Protein AF-0000000080408375 (afdb_homodimer)

Organism: NCBI:txid1345023

pLDDT: mean 93.09, std 5.06, range [58.91, 98.25]

Solvent-accessible surface area (backbone atoms only — not comparable to full-atom values): 29681 Å² total; per-residue (Å²): 110,71,65,38,57,44,50,66,50,48,65,48,68,67,36,86,47,41,34,30,29,33,38,38,68,45,88,50,85,72,21,71,81,36,73,53,24,49,28,28,37,40,38,32,27,69,38,86,60,65,40,75,48,44,45,41,33,33,44,84,91,40,38,34,37,39,35,42,31,15,49,43,33,50,49,46,27,62,60,65,61,73,38,64,53,59,54,48,44,63,68,70,29,45,78,76,44,63,41,92,57,40,56,59,50,50,45,48,40,65,61,47,59,51,70,66,55,44,30,49,42,29,25,49,30,38,34,53,18,52,51,28,36,51,49,10,52,51,29,42,74,69,67,37,51,73,46,13,45,53,26,38,51,50,15,49,50,27,48,44,42,35,57,36,43,72,71,57,39,72,71,53,90,67,38,59,66,54,28,48,74,75,37,51,69,61,39,50,42,51,45,37,54,63,62,45,88,61,53,65,67,55,28,49,51,54,39,50,56,54,47,58,57,54,50,61,76,40,45,60,65,23,39,42,55,59,53,54,55,56,60,73,47,91,66,60,40,43,51,41,54,52,47,66,31,80,93,31,50,91,39,40,90,38,42,63,56,48,52,53,50,34,38,76,71,55,55,27,38,81,41,78,36,86,50,94,39,72,66,30,23,39,37,21,36,36,78,92,109,71,62,39,56,42,50,66,50,48,65,48,68,68,36,86,47,41,33,30,30,34,38,37,67,46,89,49,84,71,21,72,81,37,74,54,24,50,30,28,36,39,38,32,27,69,38,87,59,67,40,75,48,45,44,42,32,35,45,83,92,38,39,35,36,37,36,43,31,16,50,42,34,50,49,46,29,63,60,64,62,74,38,63,53,59,53,47,44,64,69,70,28,46,79,75,43,63,40,91,58,39,55,60,51,50,46,48,39,65,61,49,60,50,71,66,54,44,30,49,41,29,25,49,30,38,32,53,18,50,50,26,37,52,50,11,52,52,30,41,77,69,66,37,51,73,47,13,47,53,27,37,51,51,14,49,50,27,48,44,44,36,57,35,44,73,72,55,41,73,72,53,90,67,41,58,66,55,28,47,73,75,35,52,67,61,39,50,43,51,45,37,54,64,63,46,88,60,53,65,66,54,29,48,51,54,38,51,56,54,46,57,58,52,51,63,75,41,45,60,64,23,39,42,55,59,54,54,56,55,60,75,47,90,65,62,39,42,51,42,55,53,47,65,32,80,92,32,50,91,38,41,90,39,41,64,57,47,52,53,50,33,38,76,72,55,56,26,37,79,39,78,36,85,51,94,38,73,67,30,24,38,37,22,36,36,78,94

Sequence (576 aa):
MEYATRTIYSEYAALKTTLGIIEVKKKRPRDPLTDQSDRLLIVIEAKEEPFWTVKHYQVGQEKIILHLVSDSMMDRWILMNENRRAIHWIEDGMVLFERNTFLLDLRQRLRNFSNDEQRLQLSLAFAKLLRRFEDGRSLFLQEEHQDAFTQIHHALTHLARLSVLEAGIHPEIVLWKQVRTLDLEIYKLHEELVSGHESLEQRIHLVIIGMEHLIQSKVLPGTLLLLQTMQQRDEPWPFSELMEHPNLQALKVDLGSIVGFLVRKGYVRSVARPTKGVGVEAIAYEIAMEYATRTIYSEYAALKTTLGIIEVKKKRPRDPLTDQSDRLLIVIEAKEEPFWTVKHYQVGQEKIILHLVSDSMMDRWILMNENRRAIHWIEDGMVLFERNTFLLDLRQRLRNFSNDEQRLQLSLAFAKLLRRFEDGRSLFLQEEHQDAFTQIHHALTHLARLSVLEAGIHPEIVLWKQVRTLDLEIYKLHEELVSGHESLEQRIHLVIIGMEHLIQSKVLPGTLLLLQTMQQRDEPWPFSELMEHPNLQALKVDLGSIVGFLVRKGYVRSVARPTKGVGVEAIAYEIA

Foldseek 3Di:
DVVVVCVVCVVVLPDPFWAFKWKDAAPDQCRVLQVRFRMEMETEGADPDWDWDWDWDDDPNGIYIYIYTYPVNVVCCLLVVVCQSVVVRLQPTDTPHGDPCVSVVVNVCQQAPDPLSLLSLLQLLLLLLLVLLVVLVVCLVVVVLVVSLVSLLSSLQSLLQNQQSVVVHHAHPPRLVSSVVRPVLSSVLNCLQPPNDDDSSVSSVVSSVSVVVSSVVSLCSNCVLVQVVLVVDDDFAQPVNSLPDPSCVSVNVRVVSSQVVCCVVQQKHWDWDDDPDVPDTGITIHGD/DVVVVCVVCVVVLPDPFWAFKWKDAAPDQCRVLQNRFRMEMETEGADPDWDWDWDWDDDPPGIYIYIYTYPVNVVCCLLVVVCQSVVVRLQPTDTPDGDPCVSVVVNVCQQAPDPLSLLSNLQLLLLLLLVLLVVLVVCLVVVVLVVSLVSLLSSLVSLLQNQQSVVSHHAHPPRLVSSVVRPVLSSVLNCLQPPNDDDSSVSSVVSSVSVVVSSVVSLCSNCVLVQVVLVVDDDFAQPVRSLPDPSCVSVNVRVVSSQVVCCVVQQKHWDWDDDPDVPDTGITIHGD

Secondary structure (DSSP, 8-state):
-HHHHHHHHHHHHTSTTEEEEEEEE-SSTT-GGGTT-SEEEEEEE--SS--EEEEEEEETTEEEEEEEEEHHHHHHHHHHT--HHHHHHHHHSEEEEESTTHHHHHHHHHHS--HHHHHHHHHHHHHHHHHHHHHHHHHHHTT-HHHHHHHHHHHHHHHHHHHHHHTT-PPPSSHHHHHHHH-HHHHHHHHHHHH-SS-HHHHHHHHHHHHHHHHHHHHHHHHHHHHHHHTT-SS-EEHHHHHH-GGGGGGGGGHHHHHHHHHHHTSEEEEEEE-SSTTEEEEEEEE-/-HHHHHHHHHHHHTSTTEEEEEEEE-SSTT-GGGTT-SEEEEEEE--SS--EEEEEEEETTEEEEEEEEEHHHHHHHHHHT--HHHHHHHHHSEEEEESTTHHHHHHHHHHS--HHHHHHHHHHHHHHHHHHHHHHHHHHHTT-HHHHHHHHHHHHHHHHHHHHHHTT-PPPSSHHHHHHHH-HHHHHHHHHHHH-SS-HHHHHHHHHHHHHHHHHHHHHHHHHHHHHHHTT-SS-EEHHHHHH-GGGGGGGGGHHHHHHHHHHHTSEEEEEEE-SSTTEEEEEEEE-

Structure (mmCIF, N/CA/C/O backbone):
data_AF-0000000080408375-model_v1
#
loop_
_entity.id
_entity.type
_entity.pdbx_description
1 polymer 'Nucleotidyltransferase-like domain-containing protein'
#
loop_
_atom_site.group_PDB
_atom_site.id
_atom_site.type_symbol
_atom_site.label_atom_id
_atom_site.label_alt_id
_atom_site.label_comp_id
_atom_site.label_asym_id
_atom_site.label_entity_id
_atom_site.label_seq_id
_atom_site.pdbx_PDB_ins_code
_atom_site.Cartn_x
_atom_site.Cartn_y
_atom_site.Cartn_z
_atom_site.occupancy
_atom_site.B_iso_or_equiv
_atom_site.auth_seq_id
_atom_site.auth_comp_id
_atom_site.auth_asym_id
_atom_site.auth_atom_id
_atom_site.pdbx_PDB_model_num
ATOM 1 N N . MET A 1 1 ? 8.594 -38.906 -6.648 1 58.97 1 MET A N 1
ATOM 2 C CA . MET A 1 1 ? 8.188 -37.5 -6.68 1 58.97 1 MET A CA 1
ATOM 3 C C . MET A 1 1 ? 8.852 -36.719 -5.555 1 58.97 1 MET A C 1
ATOM 5 O O . MET A 1 1 ? 9.445 -35.656 -5.793 1 58.97 1 MET A O 1
ATOM 9 N N . GLU A 1 2 ? 8.93 -37.344 -4.441 1 69.81 2 GLU A N 1
ATOM 10 C CA . GLU A 1 2 ? 9.602 -36.75 -3.291 1 69.81 2 GLU A CA 1
ATOM 11 C C . GLU A 1 2 ? 11.102 -36.625 -3.531 1 69.81 2 GLU A C 1
ATOM 13 O O . GLU A 1 2 ? 11.703 -35.594 -3.197 1 69.81 2 GLU A O 1
ATOM 18 N N . TYR A 1 3 ? 11.586 -37.562 -4.277 1 75.19 3 TYR A N 1
ATOM 19 C CA . TYR A 1 3 ? 13.016 -37.562 -4.555 1 75.19 3 TYR A CA 1
ATOM 20 C C . TYR A 1 3 ? 13.383 -36.406 -5.504 1 75.19 3 TYR A C 1
ATOM 22 O O . TYR A 1 3 ? 14.367 -35.719 -5.285 1 75.19 3 TYR A O 1
ATOM 30 N N . ALA A 1 4 ? 12.578 -36.219 -6.441 1 81.81 4 ALA A N 1
ATOM 31 C CA . ALA A 1 4 ? 12.852 -35.188 -7.434 1 81.81 4 ALA A CA 1
ATOM 32 C C . ALA A 1 4 ? 12.797 -33.812 -6.805 1 81.81 4 ALA A C 1
ATOM 34 O O . ALA A 1 4 ? 13.648 -32.969 -7.086 1 81.81 4 ALA A O 1
ATOM 35 N N . THR A 1 5 ? 11.914 -33.594 -5.949 1 85.75 5 THR A N 1
ATOM 36 C CA . THR A 1 5 ? 11.812 -32.312 -5.254 1 85.75 5 THR A CA 1
ATOM 37 C C . THR A 1 5 ? 13.031 -32.062 -4.379 1 85.75 5 THR A C 1
ATOM 39 O O . THR A 1 5 ? 13.492 -30.938 -4.246 1 85.75 5 THR A O 1
ATOM 42 N N . ARG A 1 6 ? 13.539 -33.188 -3.914 1 89.44 6 ARG A N 1
ATOM 43 C CA . ARG A 1 6 ? 14.727 -33.094 -3.066 1 89.44 6 ARG A CA 1
ATOM 44 C C . ARG A 1 6 ? 15.93 -32.594 -3.852 1 89.44 6 ARG A C 1
ATOM 46 O O . ARG A 1 6 ? 16.75 -31.844 -3.312 1 89.44 6 ARG A O 1
ATOM 53 N N . THR A 1 7 ? 15.938 -32.938 -5.09 1 89.5 7 THR A N 1
ATOM 54 C CA . THR A 1 7 ? 17.062 -32.5 -5.918 1 89.5 7 THR A CA 1
ATOM 55 C C . THR A 1 7 ? 17.047 -30.969 -6.086 1 89.5 7 THR A C 1
ATOM 57 O O . THR A 1 7 ? 18.109 -30.359 -6.211 1 89.5 7 THR A O 1
ATOM 60 N N . ILE A 1 8 ? 15.914 -30.391 -6.039 1 92 8 ILE A N 1
ATOM 61 C CA . ILE A 1 8 ? 15.781 -28.953 -6.215 1 92 8 ILE A CA 1
ATOM 62 C C . ILE A 1 8 ? 16.391 -28.234 -5.016 1 92 8 ILE A C 1
ATOM 64 O O . ILE A 1 8 ? 17.219 -27.344 -5.176 1 92 8 ILE A O 1
ATOM 68 N N . TYR A 1 9 ? 16.078 -28.656 -3.832 1 91.81 9 TYR A N 1
ATOM 69 C CA . TYR A 1 9 ? 16.484 -27.859 -2.682 1 91.81 9 TYR A CA 1
ATOM 70 C C . TYR A 1 9 ? 17.828 -28.359 -2.141 1 91.81 9 TYR A C 1
ATOM 72 O O . TYR A 1 9 ? 18.5 -27.641 -1.387 1 91.81 9 TYR A O 1
ATOM 80 N N . SER A 1 10 ? 18.25 -29.609 -2.48 1 92.19 10 SER A N 1
ATOM 81 C CA . SER A 1 10 ? 19.5 -30.172 -1.948 1 92.19 10 SER A CA 1
ATOM 82 C C . SER A 1 10 ? 20.703 -29.328 -2.357 1 92.19 10 SER A C 1
ATOM 84 O O . SER A 1 10 ? 21.656 -29.188 -1.598 1 92.19 10 SER A O 1
ATOM 86 N N . GLU A 1 11 ? 20.547 -28.797 -3.539 1 90 11 GLU A N 1
ATOM 87 C CA . GLU A 1 11 ? 21.625 -27.953 -4.016 1 90 11 GLU A CA 1
ATOM 88 C C . GLU A 1 11 ? 21.797 -26.719 -3.119 1 90 11 GLU A C 1
ATOM 90 O O . GLU A 1 11 ? 22.922 -26.234 -2.928 1 90 11 GLU A O 1
ATOM 95 N N . TYR A 1 12 ? 20.734 -26.25 -2.604 1 93.94 12 TYR A N 1
ATOM 96 C CA . TYR A 1 12 ? 20.781 -25.078 -1.742 1 93.94 12 TYR A CA 1
ATOM 97 C C . TYR A 1 12 ? 21.141 -25.453 -0.313 1 93.94 12 TYR A C 1
ATOM 99 O O . TYR A 1 12 ? 21.797 -24.688 0.394 1 93.94 12 TYR A O 1
ATOM 107 N N . ALA A 1 13 ? 20.719 -26.641 0.057 1 93.94 13 ALA A N 1
ATOM 108 C CA . ALA A 1 13 ? 21.031 -27.125 1.4 1 93.94 13 ALA A CA 1
ATOM 109 C C . ALA A 1 13 ? 22.547 -27.25 1.593 1 93.94 13 ALA A C 1
ATOM 111 O O . ALA A 1 13 ? 23.047 -27.125 2.711 1 93.94 13 ALA A O 1
ATOM 112 N N . ALA A 1 14 ? 23.188 -27.422 0.509 1 93 14 ALA A N 1
ATOM 113 C CA . ALA A 1 14 ? 24.625 -27.641 0.551 1 93 14 ALA A CA 1
ATOM 114 C C . ALA A 1 14 ? 25.391 -26.328 0.701 1 93 14 ALA A C 1
ATOM 116 O O . ALA A 1 14 ? 26.547 -26.312 1.095 1 93 14 ALA A O 1
ATOM 117 N N . LEU A 1 15 ? 24.766 -25.281 0.39 1 94.75 15 LEU A N 1
ATOM 118 C CA . LEU A 1 15 ? 25.422 -23.984 0.456 1 94.75 15 LEU A CA 1
ATOM 119 C C . LEU A 1 15 ? 25.578 -23.531 1.902 1 94.75 15 LEU A C 1
ATOM 121 O O . LEU A 1 15 ? 24.641 -23.656 2.705 1 94.75 15 LEU A O 1
ATOM 125 N N . LYS A 1 16 ? 26.703 -22.953 2.215 1 94.56 16 LYS A N 1
ATOM 126 C CA . LYS A 1 16 ? 27 -22.5 3.572 1 94.56 16 LYS A CA 1
ATOM 127 C C . LYS A 1 16 ? 26.125 -21.312 3.963 1 94.56 16 LYS A C 1
ATOM 129 O O . LYS A 1 16 ? 25.844 -21.094 5.148 1 94.56 16 LYS A O 1
ATOM 134 N N . THR A 1 17 ? 25.656 -20.656 3.004 1 95.56 17 THR A N 1
ATOM 135 C CA . THR A 1 17 ? 24.891 -19.438 3.268 1 95.56 17 THR A CA 1
ATOM 136 C C . THR A 1 17 ? 23.438 -19.766 3.547 1 95.56 17 THR A C 1
ATOM 138 O O . THR A 1 17 ? 22.672 -18.922 4.02 1 95.56 17 THR A O 1
ATOM 141 N N . THR A 1 18 ? 23.031 -21.016 3.283 1 97.62 18 THR A N 1
ATOM 142 C CA . THR A 1 18 ? 21.625 -21.375 3.477 1 97.62 18 THR A CA 1
ATOM 143 C C . THR A 1 18 ? 21.328 -21.578 4.957 1 97.62 18 THR A C 1
ATOM 145 O O . THR A 1 18 ? 21.984 -22.359 5.637 1 97.62 18 THR A O 1
ATOM 148 N N . LEU A 1 19 ? 20.312 -20.875 5.434 1 97.88 19 LEU A N 1
ATOM 149 C CA . LEU A 1 19 ? 19.938 -20.906 6.844 1 97.88 19 LEU A CA 1
ATOM 150 C C . LEU A 1 19 ? 18.781 -21.875 7.082 1 97.88 19 LEU A C 1
ATOM 152 O O . LEU A 1 19 ? 18.688 -22.5 8.141 1 97.88 19 LEU A O 1
ATOM 156 N N . GLY A 1 20 ? 17.922 -21.953 6.145 1 97.56 20 GLY A N 1
ATOM 157 C CA . GLY A 1 20 ? 16.766 -22.812 6.281 1 97.56 20 GLY A CA 1
ATOM 158 C C . GLY A 1 20 ? 16 -23 4.984 1 97.56 20 GLY A C 1
ATOM 159 O O . GLY A 1 20 ? 16.109 -22.172 4.074 1 97.56 20 GLY A O 1
ATOM 160 N N . ILE A 1 21 ? 15.281 -24.125 4.863 1 97.81 21 ILE A N 1
ATOM 161 C CA . ILE A 1 21 ? 14.422 -24.438 3.725 1 97.81 21 ILE A CA 1
ATOM 162 C C . ILE A 1 21 ? 13.07 -24.922 4.223 1 97.81 21 ILE A C 1
ATOM 164 O O . ILE A 1 21 ? 13 -25.812 5.07 1 97.81 21 ILE A O 1
ATOM 168 N N . ILE A 1 22 ? 12.016 -24.281 3.695 1 97.38 22 ILE A N 1
ATOM 169 C CA . ILE A 1 22 ? 10.648 -24.625 4.094 1 97.38 22 ILE A CA 1
ATOM 170 C C . ILE A 1 22 ? 9.844 -25.047 2.867 1 97.38 22 ILE A C 1
ATOM 172 O O . ILE A 1 22 ? 10.039 -24.516 1.772 1 97.38 22 ILE A O 1
ATOM 176 N N . GLU A 1 23 ? 9.016 -26 3.07 1 96.69 23 GLU A N 1
ATOM 177 C CA . GLU A 1 23 ? 8.094 -26.453 2.025 1 96.69 23 GLU A CA 1
ATOM 178 C C . GLU A 1 23 ? 6.645 -26.219 2.428 1 96.69 23 GLU A C 1
ATOM 180 O O . GLU A 1 23 ? 6.262 -26.469 3.57 1 96.69 23 GLU A O 1
ATOM 185 N N . VAL A 1 24 ? 5.906 -25.703 1.473 1 95.75 24 VAL A N 1
ATOM 186 C CA . VAL A 1 24 ? 4.469 -25.531 1.668 1 95.75 24 VAL A CA 1
ATOM 187 C C . VAL A 1 24 ? 3.709 -26.203 0.525 1 95.75 24 VAL A C 1
ATOM 189 O O . VAL A 1 24 ? 4.023 -25.984 -0.648 1 95.75 24 VAL A O 1
ATOM 192 N N . LYS A 1 25 ? 2.727 -26.984 0.822 1 94.38 25 LYS A N 1
ATOM 193 C CA . LYS A 1 25 ? 1.889 -27.641 -0.176 1 94.38 25 LYS A CA 1
ATOM 194 C C . LYS A 1 25 ? 0.529 -26.953 -0.29 1 94.38 25 LYS A C 1
ATOM 196 O O . LYS A 1 25 ? 0.01 -26.422 0.695 1 94.38 25 LYS A O 1
ATOM 201 N N . LYS A 1 26 ? 0.043 -26.969 -1.526 1 92 26 LYS A N 1
ATOM 202 C CA . LYS A 1 26 ? -1.269 -26.359 -1.726 1 92 26 LYS A CA 1
ATOM 203 C C . LYS A 1 26 ? -2.348 -27.109 -0.954 1 92 26 LYS A C 1
ATOM 205 O O . LYS A 1 26 ? -2.279 -28.344 -0.815 1 92 26 LYS A O 1
ATOM 210 N N . LYS A 1 27 ? -3.305 -26.406 -0.465 1 88.12 27 LYS A N 1
ATOM 211 C CA . LYS A 1 27 ? -4.418 -27.016 0.264 1 88.12 27 LYS A CA 1
ATOM 212 C C . LYS A 1 27 ? -5.648 -27.156 -0.63 1 88.12 27 LYS A C 1
ATOM 214 O O . LYS A 1 27 ? -6.539 -27.953 -0.349 1 88.12 27 LYS A O 1
ATOM 219 N N . ARG A 1 28 ? -5.723 -26.438 -1.706 1 86.06 28 ARG A N 1
ATOM 220 C CA . ARG A 1 28 ? -6.816 -26.422 -2.674 1 86.06 28 ARG A CA 1
ATOM 221 C C . ARG A 1 28 ? -6.312 -26.047 -4.062 1 86.06 28 ARG A C 1
ATOM 223 O O . ARG A 1 28 ? -5.207 -25.531 -4.207 1 86.06 28 ARG A O 1
ATOM 230 N N . PRO A 1 29 ? -7.09 -26.328 -5.016 1 83.19 29 PRO A N 1
ATOM 231 C CA . PRO A 1 29 ? -6.676 -25.891 -6.348 1 83.19 29 PRO A CA 1
ATOM 232 C C . PRO A 1 29 ? -6.512 -24.375 -6.441 1 83.19 29 PRO A C 1
ATOM 234 O O . PRO A 1 29 ? -7.301 -23.625 -5.852 1 83.19 29 PRO A O 1
ATOM 237 N N . ARG A 1 30 ? -5.621 -23.922 -7.117 1 80.12 30 ARG A N 1
ATOM 238 C CA . ARG A 1 30 ? -5.32 -22.516 -7.312 1 80.12 30 ARG A CA 1
ATOM 239 C C . ARG A 1 30 ? -5.207 -21.781 -5.977 1 80.12 30 ARG A C 1
ATOM 241 O O . ARG A 1 30 ? -5.828 -20.734 -5.777 1 80.12 30 ARG A O 1
ATOM 248 N N . ASP A 1 31 ? -4.496 -22.375 -5.125 1 85.31 31 ASP A N 1
ATOM 249 C CA . ASP A 1 31 ? -4.289 -21.812 -3.793 1 85.31 31 ASP A CA 1
ATOM 250 C C . ASP A 1 31 ? -3.426 -20.547 -3.854 1 85.31 31 ASP A C 1
ATOM 252 O O . ASP A 1 31 ? -2.252 -20.609 -4.223 1 85.31 31 ASP A O 1
ATOM 256 N N . PRO A 1 32 ? -4.066 -19.406 -3.445 1 81.56 32 PRO A N 1
ATOM 257 C CA . PRO A 1 32 ? -3.275 -18.172 -3.494 1 81.56 32 PRO A CA 1
ATOM 258 C C . PRO A 1 32 ? -2.08 -18.203 -2.543 1 81.56 32 PRO A C 1
ATOM 260 O O . PRO A 1 32 ? -1.073 -17.531 -2.791 1 81.56 32 PRO A O 1
ATOM 263 N N . LEU A 1 33 ? -2.145 -19 -1.538 1 84.94 33 LEU A N 1
ATOM 264 C CA . LEU A 1 33 ? -1.074 -19.062 -0.548 1 84.94 33 LEU A CA 1
ATOM 265 C C . LEU A 1 33 ? 0.185 -19.688 -1.143 1 84.94 33 LEU A C 1
ATOM 267 O O . LEU A 1 33 ? 1.29 -19.453 -0.646 1 84.94 33 LEU A O 1
ATOM 271 N N . THR A 1 34 ? 0.046 -20.5 -2.166 1 87.69 34 THR A N 1
ATOM 272 C CA . THR A 1 34 ? 1.202 -21.109 -2.803 1 87.69 34 THR A CA 1
ATOM 273 C C . THR A 1 34 ? 1.449 -20.5 -4.18 1 87.69 34 THR A C 1
ATOM 275 O O . THR A 1 34 ? 2.053 -21.141 -5.047 1 87.69 34 THR A O 1
ATOM 278 N N . ASP A 1 35 ? 0.907 -19.391 -4.426 1 83.56 35 ASP A N 1
ATOM 279 C CA . ASP A 1 35 ? 1.02 -18.734 -5.723 1 83.56 35 ASP A CA 1
ATOM 280 C C . ASP A 1 35 ? 0.575 -19.656 -6.852 1 83.56 35 ASP A C 1
ATOM 282 O O . ASP A 1 35 ? 1.255 -19.766 -7.875 1 83.56 35 ASP A O 1
ATOM 286 N N . GLN A 1 36 ? -0.379 -20.453 -6.57 1 82.69 36 GLN A N 1
ATOM 287 C CA . GLN A 1 36 ? -1.07 -21.312 -7.52 1 82.69 36 GLN A CA 1
ATOM 288 C C . GLN A 1 36 ? -0.196 -22.5 -7.922 1 82.69 36 GLN A C 1
ATOM 290 O O . GLN A 1 36 ? -0.395 -23.094 -8.984 1 82.69 36 GLN A O 1
ATOM 295 N N . SER A 1 37 ? 0.854 -22.75 -7.164 1 92.31 37 SER A N 1
ATOM 296 C CA . SER A 1 37 ? 1.68 -23.938 -7.402 1 92.31 37 SER A CA 1
ATOM 297 C C . SER A 1 37 ? 1.22 -25.109 -6.547 1 92.31 37 SER A C 1
ATOM 299 O O . SER A 1 37 ? 0.372 -24.953 -5.668 1 92.31 37 SER A O 1
ATOM 301 N N . ASP A 1 38 ? 1.716 -26.234 -6.93 1 94.31 38 ASP A N 1
ATOM 302 C CA . ASP A 1 38 ? 1.431 -27.422 -6.125 1 94.31 38 ASP A CA 1
ATOM 303 C C . ASP A 1 38 ? 2.297 -27.469 -4.871 1 94.31 38 ASP A C 1
ATOM 305 O O . ASP A 1 38 ? 1.847 -27.906 -3.811 1 94.31 38 ASP A O 1
ATOM 309 N N . ARG A 1 39 ? 3.488 -27.016 -5.059 1 94.69 39 ARG A N 1
ATOM 310 C CA . ARG A 1 39 ? 4.441 -26.938 -3.953 1 94.69 39 ARG A CA 1
ATOM 311 C C . ARG A 1 39 ? 5.277 -25.672 -4.027 1 94.69 39 ARG A C 1
ATOM 313 O O . ARG A 1 39 ? 5.695 -25.266 -5.109 1 94.69 39 ARG A O 1
ATOM 320 N N . LEU A 1 40 ? 5.434 -25.172 -2.838 1 96.06 40 LEU A N 1
ATOM 321 C CA . LEU A 1 40 ? 6.258 -23.969 -2.705 1 96.06 40 LEU A CA 1
ATOM 322 C C . LEU A 1 40 ? 7.449 -24.234 -1.792 1 96.06 40 LEU A C 1
ATOM 324 O O . LEU A 1 40 ? 7.297 -24.797 -0.709 1 96.06 40 LEU A O 1
ATOM 328 N N . LEU A 1 41 ? 8.664 -23.938 -2.318 1 96.44 41 LEU A N 1
ATOM 329 C CA . LEU A 1 41 ? 9.883 -24.047 -1.527 1 96.44 41 LEU A CA 1
ATOM 330 C C . LEU A 1 41 ? 10.445 -22.656 -1.222 1 96.44 41 LEU A C 1
ATOM 332 O O . LEU A 1 41 ? 10.492 -21.797 -2.1 1 96.44 41 LEU A O 1
ATOM 336 N N . ILE A 1 42 ? 10.836 -22.453 -0.007 1 97 42 ILE A N 1
ATOM 337 C CA . ILE A 1 42 ? 11.484 -21.188 0.371 1 97 42 ILE A CA 1
ATOM 338 C C . ILE A 1 42 ? 12.883 -21.484 0.917 1 97 42 ILE A C 1
ATOM 340 O O . ILE A 1 42 ? 13.031 -22.188 1.918 1 97 42 ILE A O 1
ATOM 344 N N . VAL A 1 43 ? 13.828 -20.984 0.204 1 97.75 43 VAL A N 1
ATOM 345 C CA . VAL A 1 43 ? 15.219 -21.062 0.659 1 97.75 43 VAL A CA 1
ATOM 346 C C . VAL A 1 43 ? 15.641 -19.719 1.253 1 97.75 43 VAL A C 1
ATOM 348 O O . VAL A 1 43 ? 15.594 -18.688 0.574 1 97.75 43 VAL A O 1
ATOM 351 N N . ILE A 1 44 ? 16.031 -19.719 2.506 1 97.88 44 ILE A N 1
ATOM 352 C CA . ILE A 1 44 ? 16.469 -18.5 3.186 1 97.88 44 ILE A CA 1
ATOM 353 C C . ILE A 1 44 ? 17.984 -18.51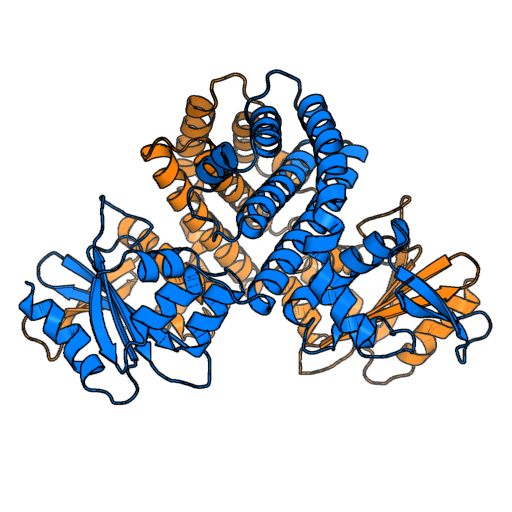6 3.316 1 97.88 44 ILE A C 1
ATOM 355 O O . ILE A 1 44 ? 18.562 -19.422 3.918 1 97.88 44 ILE A O 1
ATOM 359 N N . GLU A 1 45 ? 18.578 -17.516 2.75 1 97.5 45 GLU A N 1
ATOM 360 C CA . GLU A 1 45 ? 20.047 -17.438 2.74 1 97.5 45 GLU A CA 1
ATOM 361 C C . GLU A 1 45 ? 20.531 -16.234 3.553 1 97.5 45 GLU A C 1
ATOM 363 O O . GLU A 1 45 ? 19.875 -15.195 3.598 1 97.5 45 GLU A O 1
ATOM 368 N N . ALA A 1 46 ? 21.734 -16.406 4.137 1 96.56 46 ALA A N 1
ATOM 369 C CA . ALA A 1 46 ? 22.375 -15.305 4.859 1 96.56 46 ALA A CA 1
ATOM 370 C C . ALA A 1 46 ? 23.031 -14.32 3.898 1 96.56 46 ALA A C 1
ATOM 372 O O . ALA A 1 46 ? 24.031 -14.641 3.262 1 96.56 46 ALA A O 1
ATOM 373 N N . LYS A 1 47 ? 22.359 -13.234 3.744 1 94.75 47 LYS A N 1
ATOM 374 C CA . LYS A 1 47 ? 22.906 -12.141 2.938 1 94.75 47 LYS A CA 1
ATOM 375 C C . LYS A 1 47 ? 22.578 -10.789 3.562 1 94.75 47 LYS A C 1
ATOM 377 O O . LYS A 1 47 ? 21.469 -10.562 4.031 1 94.75 47 LYS A O 1
ATOM 382 N N . GLU A 1 48 ? 23.562 -9.898 3.48 1 91.75 48 GLU A N 1
ATOM 383 C CA . GLU A 1 48 ? 23.391 -8.586 4.105 1 91.75 48 GLU A CA 1
ATOM 384 C C . GLU A 1 48 ? 22.359 -7.746 3.359 1 91.75 48 GLU A C 1
ATOM 386 O O . GLU A 1 48 ? 21.531 -7.082 3.98 1 91.75 48 GLU A O 1
ATOM 391 N N . GLU A 1 49 ? 22.438 -7.887 2.074 1 94.31 49 GLU A N 1
ATOM 392 C CA . GLU A 1 49 ? 21.5 -7.094 1.273 1 94.31 49 GLU A CA 1
ATOM 393 C C . GLU A 1 49 ? 20.219 -7.859 1.017 1 94.31 49 GLU A C 1
ATOM 395 O O . GLU A 1 49 ? 20.234 -9.062 0.748 1 94.31 49 GLU A O 1
ATOM 400 N N . PRO A 1 50 ? 19.109 -7.117 1.188 1 93.62 50 PRO A N 1
ATOM 401 C CA . PRO A 1 50 ? 17.859 -7.793 0.868 1 93.62 50 PRO A CA 1
ATOM 402 C C . PRO A 1 50 ? 17.797 -8.281 -0.578 1 93.62 50 PRO A C 1
ATOM 404 O O . PRO A 1 50 ? 18.188 -7.551 -1.496 1 93.62 50 PRO A O 1
ATOM 407 N N . PHE A 1 51 ? 17.406 -9.523 -0.622 1 94.38 51 PHE A N 1
ATOM 408 C CA . PHE A 1 51 ? 17.344 -10.148 -1.94 1 94.38 51 PHE A CA 1
ATOM 409 C C . PHE A 1 51 ? 16.203 -11.148 -2.01 1 94.38 51 PHE A C 1
ATOM 411 O O . PHE A 1 51 ? 15.859 -11.781 -1.008 1 94.38 51 PHE A O 1
ATOM 418 N N . TRP A 1 52 ? 15.508 -11.211 -3.172 1 96.06 52 TRP A N 1
ATOM 419 C CA . TRP A 1 52 ? 14.398 -12.133 -3.387 1 96.06 52 TRP A CA 1
ATOM 420 C C . TRP A 1 52 ? 14.266 -12.492 -4.863 1 96.06 52 TRP A C 1
ATOM 422 O O . TRP A 1 52 ? 14.273 -11.609 -5.727 1 96.06 52 TRP A O 1
ATOM 432 N N . THR A 1 53 ? 14.289 -13.719 -5.191 1 96.31 53 THR A N 1
ATOM 433 C CA . THR A 1 53 ? 14.047 -14.18 -6.555 1 96.31 53 THR A CA 1
ATOM 434 C C . THR A 1 53 ? 13.25 -15.484 -6.555 1 96.31 53 THR A C 1
ATOM 436 O O . THR A 1 53 ? 13.094 -16.125 -5.512 1 96.31 53 THR A O 1
ATOM 439 N N . VAL A 1 54 ? 12.664 -15.773 -7.707 1 96.94 54 VAL A N 1
ATOM 440 C CA . VAL A 1 54 ? 11.773 -16.922 -7.809 1 96.94 54 VAL A CA 1
ATOM 441 C C . VAL A 1 54 ? 12.156 -17.766 -9.023 1 96.94 54 VAL A C 1
ATOM 443 O O . VAL A 1 54 ? 12.508 -17.219 -10.078 1 96.94 54 VAL A O 1
ATOM 446 N N . LYS A 1 55 ? 12.18 -19.016 -8.82 1 96.56 55 LYS A N 1
ATOM 447 C CA . LYS A 1 55 ? 12.367 -19.969 -9.914 1 96.56 55 LYS A CA 1
ATOM 448 C C . LYS A 1 55 ? 11.195 -20.938 -10.016 1 96.56 55 LYS A C 1
ATOM 450 O O . LYS A 1 55 ? 10.617 -21.328 -9 1 96.56 55 LYS A O 1
ATOM 455 N N . HIS A 1 56 ? 10.852 -21.297 -11.195 1 96.69 56 HIS A N 1
ATOM 456 C CA . HIS A 1 56 ? 9.734 -22.203 -11.438 1 96.69 56 HIS A CA 1
ATOM 457 C C . HIS A 1 56 ? 10.227 -23.547 -11.977 1 96.69 56 HIS A C 1
ATOM 459 O O . HIS A 1 56 ? 11.086 -23.578 -12.859 1 96.69 56 HIS A O 1
ATOM 465 N N . TYR A 1 57 ? 9.688 -24.594 -11.453 1 96.38 57 TYR A N 1
ATOM 466 C CA . TYR A 1 57 ? 10.055 -25.953 -11.852 1 96.38 57 TYR A CA 1
ATOM 467 C C . TYR A 1 57 ? 8.812 -26.812 -12.094 1 96.38 57 TYR A C 1
ATOM 469 O O . TYR A 1 57 ? 7.711 -26.453 -11.672 1 96.38 57 TYR A O 1
ATOM 477 N N . GLN A 1 58 ? 9.047 -27.828 -12.781 1 95.81 58 GLN A N 1
ATOM 478 C CA . GLN A 1 58 ? 8.062 -28.891 -12.961 1 95.81 58 GLN A CA 1
ATOM 479 C C . GLN A 1 58 ? 8.664 -30.266 -12.656 1 95.81 58 GLN A C 1
ATOM 481 O O . GLN A 1 58 ? 9.75 -30.578 -13.133 1 95.81 58 GLN A O 1
ATOM 486 N N . VAL A 1 59 ? 8.031 -30.969 -11.82 1 94 59 VAL A N 1
ATOM 487 C CA . VAL A 1 59 ? 8.398 -32.344 -11.5 1 94 59 VAL A CA 1
ATOM 488 C C . VAL A 1 59 ? 7.207 -33.281 -11.742 1 94 59 VAL A C 1
ATOM 490 O O . VAL A 1 59 ? 6.27 -33.312 -10.945 1 94 59 VAL A O 1
ATOM 493 N N . GLY A 1 60 ? 7.312 -34.094 -12.75 1 90.5 60 GLY A N 1
ATOM 494 C CA . GLY A 1 60 ? 6.113 -34.812 -13.156 1 90.5 60 GLY A CA 1
ATOM 495 C C . GLY A 1 60 ? 4.961 -33.875 -13.516 1 90.5 60 GLY A C 1
ATOM 496 O O . GLY A 1 60 ? 5.086 -33.031 -14.398 1 90.5 60 GLY A O 1
ATOM 497 N N . GLN A 1 61 ? 3.889 -34.031 -12.766 1 90.38 61 GLN A N 1
ATOM 498 C CA . GLN A 1 61 ? 2.725 -33.188 -13.031 1 90.38 61 GLN A CA 1
ATOM 499 C C . GLN A 1 61 ? 2.619 -32.062 -12.023 1 90.38 61 GLN A C 1
ATOM 501 O O . GLN A 1 61 ? 1.693 -31.25 -12.086 1 90.38 61 GLN A O 1
ATOM 506 N N . GLU A 1 62 ? 3.627 -31.938 -11.203 1 93.06 62 GLU A N 1
ATOM 507 C CA . GLU A 1 62 ? 3.551 -30.953 -10.125 1 93.06 62 GLU A CA 1
ATOM 508 C C . GLU A 1 62 ? 4.344 -29.688 -10.469 1 93.06 62 GLU A C 1
ATOM 510 O O . GLU A 1 62 ? 5.477 -29.781 -10.945 1 93.06 62 GLU A O 1
ATOM 515 N N . LYS A 1 63 ? 3.703 -28.672 -10.297 1 94.69 63 LYS A N 1
ATOM 516 C CA . LYS A 1 63 ? 4.359 -27.375 -10.43 1 94.69 63 LYS A CA 1
ATOM 517 C C . LYS A 1 63 ? 4.992 -26.938 -9.109 1 94.69 63 LYS A C 1
ATOM 519 O O . LYS A 1 63 ? 4.328 -26.922 -8.07 1 94.69 63 LYS A O 1
ATOM 524 N N . ILE A 1 64 ? 6.301 -26.578 -9.164 1 95.69 64 ILE A N 1
ATOM 525 C CA . ILE A 1 64 ? 7.023 -26.188 -7.965 1 95.69 64 ILE A CA 1
ATOM 526 C C . ILE A 1 64 ? 7.574 -24.781 -8.133 1 95.69 64 ILE A C 1
ATOM 528 O O . ILE A 1 64 ? 8.18 -24.453 -9.164 1 95.69 64 ILE A O 1
ATOM 532 N N . ILE A 1 65 ? 7.32 -23.969 -7.172 1 96.44 65 ILE A N 1
ATOM 533 C CA . ILE A 1 65 ? 7.879 -22.625 -7.152 1 96.44 65 ILE A CA 1
ATOM 534 C C . ILE A 1 65 ? 8.914 -22.5 -6.039 1 96.44 65 ILE A C 1
ATOM 536 O O . ILE A 1 65 ? 8.648 -22.875 -4.891 1 96.44 65 ILE A O 1
ATOM 540 N N . LEU A 1 66 ? 10.117 -22.062 -6.418 1 96.94 66 LEU A N 1
ATOM 541 C CA . LEU A 1 66 ? 11.211 -21.891 -5.465 1 96.94 66 LEU A CA 1
ATOM 542 C C . LEU A 1 66 ? 11.477 -20.406 -5.215 1 96.94 66 LEU A C 1
ATOM 544 O O . LEU A 1 66 ? 11.82 -19.672 -6.141 1 96.94 66 LEU A O 1
ATOM 548 N N . HIS A 1 67 ? 11.273 -20.031 -4 1 96.88 67 HIS A N 1
ATOM 549 C CA . HIS A 1 67 ? 11.641 -18.688 -3.574 1 96.88 67 HIS A CA 1
ATOM 550 C C . HIS A 1 67 ? 13.023 -18.688 -2.928 1 96.88 67 HIS A C 1
ATOM 552 O O . HIS A 1 67 ? 13.281 -19.453 -1.99 1 96.88 67 HIS A O 1
ATOM 558 N N . LEU A 1 68 ? 13.906 -17.906 -3.463 1 97.38 68 LEU A N 1
ATOM 559 C CA . LEU A 1 68 ? 15.188 -17.625 -2.83 1 97.38 68 LEU A CA 1
ATOM 560 C C . LEU A 1 68 ? 15.18 -16.25 -2.176 1 97.38 68 LEU A C 1
ATOM 562 O O . LEU A 1 68 ? 15.031 -15.234 -2.857 1 97.38 68 LEU A O 1
ATOM 566 N N . VAL A 1 69 ? 15.352 -16.266 -0.862 1 97.19 69 VAL A N 1
ATOM 567 C CA . VAL A 1 69 ? 15.195 -15 -0.142 1 97.19 69 VAL A CA 1
ATOM 568 C C . VAL A 1 69 ? 16.312 -14.852 0.89 1 97.19 69 VAL A C 1
ATOM 570 O O . VAL A 1 69 ? 16.75 -15.844 1.479 1 97.19 69 VAL A O 1
ATOM 573 N N . SER A 1 70 ? 16.781 -13.656 1.073 1 97.88 70 SER A N 1
ATOM 574 C CA . SER A 1 70 ? 17.766 -13.391 2.117 1 97.88 70 SER A CA 1
ATOM 575 C C . SER A 1 70 ? 17.094 -13.25 3.482 1 97.88 70 SER A C 1
ATOM 577 O O . SER A 1 70 ? 15.906 -12.961 3.568 1 97.88 70 SER A O 1
ATOM 579 N N . ASP A 1 71 ? 17.875 -13.477 4.5 1 95.62 71 ASP A N 1
ATOM 580 C CA . ASP A 1 71 ? 17.375 -13.273 5.852 1 95.62 71 ASP A CA 1
ATOM 581 C C . ASP A 1 71 ? 17.016 -11.812 6.094 1 95.62 71 ASP A C 1
ATOM 583 O O . ASP A 1 71 ? 16.047 -11.508 6.789 1 95.62 71 ASP A O 1
ATOM 587 N N . SER A 1 72 ? 17.734 -10.938 5.441 1 95.38 72 SER A N 1
ATOM 588 C CA . SER A 1 72 ? 17.438 -9.516 5.551 1 95.38 72 SER A CA 1
ATOM 589 C C . SER A 1 72 ? 16.094 -9.188 4.914 1 95.38 72 SER A C 1
ATOM 591 O O . SER A 1 72 ? 15.328 -8.375 5.445 1 95.38 72 SER A O 1
ATOM 593 N N . MET A 1 73 ? 15.797 -9.82 3.834 1 95.12 73 MET A N 1
ATOM 594 C CA . MET A 1 73 ? 14.5 -9.625 3.188 1 95.12 73 MET A CA 1
ATOM 595 C C . MET A 1 73 ? 13.367 -10.18 4.047 1 95.12 73 MET A C 1
ATOM 597 O O . MET A 1 73 ? 12.32 -9.547 4.191 1 95.12 73 MET A O 1
ATOM 601 N N . MET A 1 74 ? 13.641 -11.266 4.57 1 92.75 74 MET A N 1
ATOM 602 C CA . MET A 1 74 ? 12.648 -11.891 5.449 1 92.75 74 MET A CA 1
ATOM 603 C C . MET A 1 74 ? 12.352 -11 6.648 1 92.75 74 MET A C 1
ATOM 605 O O . MET A 1 74 ? 11.195 -10.836 7.035 1 92.75 74 MET A O 1
ATOM 609 N N . ASP A 1 75 ? 13.375 -10.43 7.16 1 89.5 75 ASP A N 1
ATOM 610 C CA . ASP A 1 75 ? 13.227 -9.5 8.273 1 89.5 75 ASP A CA 1
ATOM 611 C C . ASP A 1 75 ? 12.328 -8.32 7.895 1 89.5 75 ASP A C 1
ATOM 613 O O . ASP A 1 75 ? 11.461 -7.922 8.672 1 89.5 75 ASP A O 1
ATOM 617 N N . ARG A 1 76 ? 12.516 -7.914 6.797 1 89.62 76 ARG A N 1
ATOM 618 C CA . ARG A 1 76 ? 11.719 -6.793 6.305 1 89.62 76 ARG A CA 1
ATOM 619 C C . ARG A 1 76 ? 10.258 -7.191 6.141 1 89.62 76 ARG A C 1
ATOM 621 O O . ARG A 1 76 ? 9.352 -6.422 6.488 1 89.62 76 ARG A O 1
ATOM 628 N N . TRP A 1 77 ? 10.07 -8.32 5.562 1 89.88 77 TRP A N 1
ATOM 629 C CA . TRP A 1 77 ? 8.711 -8.805 5.371 1 89.88 77 TRP A CA 1
ATOM 630 C C . TRP A 1 77 ? 7.977 -8.906 6.703 1 89.88 77 TRP A C 1
ATOM 632 O O . TRP A 1 77 ? 6.809 -8.516 6.809 1 89.88 77 TRP A O 1
ATOM 642 N N . ILE A 1 78 ? 8.664 -9.344 7.617 1 86.81 78 ILE A N 1
ATOM 643 C CA . ILE A 1 78 ? 8.07 -9.57 8.93 1 86.81 78 ILE A CA 1
ATOM 644 C C . ILE A 1 78 ? 7.82 -8.227 9.625 1 86.81 78 ILE A C 1
ATOM 646 O O . ILE A 1 78 ? 6.711 -7.961 10.086 1 86.81 78 ILE A O 1
ATOM 650 N N . LEU A 1 79 ? 8.852 -7.449 9.617 1 84.69 79 LEU A N 1
ATOM 651 C CA . LEU A 1 79 ? 8.805 -6.191 10.352 1 84.69 79 LEU A CA 1
ATOM 652 C C . LEU A 1 79 ? 7.801 -5.23 9.734 1 84.69 79 LEU A C 1
ATOM 654 O O . LEU A 1 79 ? 7.082 -4.531 10.445 1 84.69 79 LEU A O 1
ATOM 658 N N . MET A 1 80 ? 7.727 -5.254 8.438 1 86.19 80 MET A N 1
ATOM 659 C CA . MET A 1 80 ? 6.898 -4.273 7.742 1 86.19 80 MET A CA 1
ATOM 660 C C . MET A 1 80 ? 5.551 -4.867 7.359 1 86.19 80 MET A C 1
ATOM 662 O O . MET A 1 80 ? 4.695 -4.176 6.809 1 86.19 80 MET A O 1
ATOM 666 N N . ASN A 1 81 ? 5.379 -6.113 7.625 1 80.81 81 ASN A N 1
ATOM 667 C CA . ASN A 1 81 ? 4.16 -6.828 7.258 1 80.81 81 ASN A CA 1
ATOM 668 C C . ASN A 1 81 ? 3.83 -6.648 5.781 1 80.81 81 ASN A C 1
ATOM 670 O O . ASN A 1 81 ? 2.689 -6.348 5.426 1 80.81 81 ASN A O 1
ATOM 674 N N . GLU A 1 82 ? 4.766 -6.734 4.941 1 82.19 82 GLU A N 1
ATOM 675 C CA . GLU A 1 82 ? 4.633 -6.496 3.51 1 82.19 82 GLU A CA 1
ATOM 676 C C . GLU A 1 82 ? 4.27 -7.777 2.768 1 82.19 82 GLU A C 1
ATOM 678 O O . GLU A 1 82 ? 3.691 -7.727 1.678 1 82.19 82 GLU A O 1
ATOM 683 N N . ASN A 1 83 ? 4.633 -8.875 3.283 1 87.5 83 ASN A N 1
ATOM 684 C CA . ASN A 1 83 ? 4.367 -10.164 2.654 1 87.5 83 ASN A CA 1
ATOM 685 C C . ASN A 1 83 ? 3.707 -11.141 3.627 1 87.5 83 ASN A C 1
ATOM 687 O O . ASN A 1 83 ? 4.371 -12.016 4.18 1 87.5 83 ASN A O 1
ATOM 691 N N . ARG A 1 84 ? 2.467 -11.055 3.678 1 83.56 84 ARG A N 1
ATOM 692 C CA . ARG A 1 84 ? 1.713 -11.852 4.645 1 83.56 84 ARG A CA 1
ATOM 693 C C . ARG A 1 84 ? 1.757 -13.328 4.289 1 83.56 84 ARG A C 1
ATOM 695 O O . ARG A 1 84 ? 1.719 -14.188 5.172 1 83.56 84 ARG A O 1
ATOM 702 N N . ARG A 1 85 ? 1.849 -13.625 3.115 1 87.56 85 ARG A N 1
ATOM 703 C CA . ARG A 1 85 ? 1.936 -15.016 2.682 1 87.56 85 ARG A CA 1
ATOM 704 C C . ARG A 1 85 ? 3.209 -15.672 3.205 1 87.56 85 ARG A C 1
ATOM 706 O O . ARG A 1 85 ? 3.176 -16.812 3.682 1 87.56 85 ARG A O 1
ATOM 713 N N . ALA A 1 86 ? 4.25 -14.859 3.062 1 90.31 86 ALA A N 1
ATOM 714 C CA . ALA A 1 86 ? 5.523 -15.383 3.549 1 90.31 86 ALA A CA 1
ATOM 715 C C . ALA A 1 86 ? 5.449 -15.711 5.039 1 90.31 86 ALA A C 1
ATOM 717 O O . ALA A 1 86 ? 6.023 -16.703 5.492 1 90.31 86 ALA A O 1
ATOM 718 N N . ILE A 1 87 ? 4.746 -14.906 5.754 1 88.31 87 ILE A N 1
ATOM 719 C CA . ILE A 1 87 ? 4.582 -15.141 7.184 1 88.31 87 ILE A CA 1
ATOM 720 C C . ILE A 1 87 ? 3.838 -16.453 7.414 1 88.31 87 ILE A C 1
ATOM 722 O O . ILE A 1 87 ? 4.23 -17.25 8.266 1 88.31 87 ILE A O 1
ATOM 726 N N . HIS A 1 88 ? 2.859 -16.656 6.633 1 87.06 88 HIS A N 1
ATOM 727 C CA . HIS A 1 88 ? 2.1 -17.891 6.715 1 87.06 88 HIS A CA 1
ATOM 728 C C . HIS A 1 88 ? 2.973 -19.094 6.367 1 87.06 88 HIS A C 1
ATOM 730 O O . HIS A 1 88 ? 2.9 -20.141 7.027 1 87.06 88 HIS A O 1
ATOM 736 N N . TRP A 1 89 ? 3.805 -18.938 5.371 1 92.31 89 TRP A N 1
ATOM 737 C CA . TRP A 1 89 ? 4.684 -20.016 4.945 1 92.31 89 TRP A CA 1
ATOM 738 C C . TRP A 1 89 ? 5.617 -20.438 6.078 1 92.31 89 TRP A C 1
ATOM 740 O O . TRP A 1 89 ? 5.828 -21.625 6.312 1 92.31 89 TRP A O 1
ATOM 750 N N . ILE A 1 90 ? 6.125 -19.438 6.75 1 91.69 90 ILE A N 1
ATOM 751 C CA . ILE A 1 90 ? 7.062 -19.688 7.84 1 91.69 90 ILE A CA 1
ATOM 752 C C . ILE A 1 90 ? 6.34 -20.406 8.977 1 91.69 90 ILE A C 1
ATOM 754 O O . ILE A 1 90 ? 6.875 -21.359 9.562 1 91.69 90 ILE A O 1
ATOM 758 N N . GLU A 1 91 ? 5.172 -20 9.219 1 88.25 91 GLU A N 1
ATOM 759 C CA . GLU A 1 91 ? 4.418 -20.547 10.344 1 88.25 91 GLU A CA 1
ATOM 760 C C . GLU A 1 91 ? 3.934 -21.969 10.055 1 88.25 91 GLU A C 1
ATOM 762 O O . GLU A 1 91 ? 4 -22.844 10.922 1 88.25 91 GLU A O 1
ATOM 767 N N . ASP A 1 92 ? 3.51 -22.219 8.867 1 87.75 92 ASP A N 1
ATOM 768 C CA . ASP A 1 92 ? 2.789 -23.453 8.594 1 87.75 92 ASP A CA 1
ATOM 769 C C . ASP A 1 92 ? 3.631 -24.406 7.742 1 87.75 92 ASP A C 1
ATOM 771 O O . ASP A 1 92 ? 3.285 -25.578 7.582 1 87.75 92 ASP A O 1
ATOM 775 N N . GLY A 1 93 ? 4.652 -23.922 7.238 1 94.06 93 GLY A N 1
ATOM 776 C CA . GLY A 1 93 ? 5.43 -24.734 6.309 1 94.06 93 GLY A CA 1
ATOM 777 C C . GLY A 1 93 ? 6.219 -25.828 6.988 1 94.06 93 GLY A C 1
ATOM 778 O O . GLY A 1 93 ? 6.539 -25.734 8.172 1 94.06 93 GLY A O 1
ATOM 779 N N . MET A 1 94 ? 6.492 -26.859 6.254 1 95.62 94 MET A N 1
ATOM 780 C CA . MET A 1 94 ? 7.32 -27.969 6.73 1 95.62 94 MET A CA 1
ATOM 781 C C . MET A 1 94 ? 8.805 -27.641 6.594 1 95.62 94 MET A C 1
ATOM 783 O O . MET A 1 94 ? 9.25 -27.219 5.523 1 95.62 94 MET A O 1
ATOM 787 N N . VAL A 1 95 ? 9.531 -27.891 7.648 1 96.44 95 VAL A N 1
ATOM 788 C CA . VAL A 1 95 ? 10.969 -27.625 7.629 1 96.44 95 VAL A CA 1
ATOM 789 C C . VAL A 1 95 ? 11.695 -28.766 6.938 1 96.44 95 VAL A C 1
ATOM 791 O O . VAL A 1 95 ? 11.602 -29.922 7.371 1 96.44 95 VAL A O 1
ATOM 794 N N . LEU A 1 96 ? 12.398 -28.406 5.895 1 95.81 96 LEU A N 1
ATOM 795 C CA . LEU A 1 96 ? 13.164 -29.422 5.172 1 95.81 96 LEU A CA 1
ATOM 796 C C . LEU A 1 96 ? 14.625 -29.406 5.602 1 95.81 96 LEU A C 1
ATOM 798 O O . LEU A 1 96 ? 15.305 -30.438 5.523 1 95.81 96 LEU A O 1
ATOM 802 N N . PHE A 1 97 ? 15.062 -28.281 5.91 1 95.81 97 PHE A N 1
ATOM 803 C CA . PHE A 1 97 ? 16.453 -28.062 6.293 1 95.81 97 PHE A CA 1
ATOM 804 C C . PHE A 1 97 ? 16.578 -26.812 7.164 1 95.81 97 PHE A C 1
ATOM 806 O O . PHE A 1 97 ? 15.891 -25.812 6.934 1 95.81 97 PHE A O 1
ATOM 813 N N . GLU A 1 98 ? 17.344 -26.828 8.172 1 95.44 98 GLU A N 1
ATOM 814 C CA . GLU A 1 98 ? 17.656 -25.609 8.922 1 95.44 98 GLU A CA 1
ATOM 815 C C . GLU A 1 98 ? 19.031 -25.688 9.555 1 95.44 98 GLU A C 1
ATOM 817 O O . GLU A 1 98 ? 19.531 -26.781 9.859 1 95.44 98 GLU A O 1
ATOM 822 N N . ARG A 1 99 ? 19.594 -24.562 9.641 1 94.5 99 ARG A N 1
ATOM 823 C CA . ARG A 1 99 ? 20.891 -24.422 10.297 1 94.5 99 ARG A CA 1
ATOM 824 C C . ARG A 1 99 ? 20.75 -23.703 11.633 1 94.5 99 ARG A C 1
ATOM 826 O O . ARG A 1 99 ? 20.109 -22.656 11.719 1 94.5 99 ARG A O 1
ATOM 833 N N . ASN A 1 100 ? 21.312 -24.266 12.734 1 94.06 100 ASN A N 1
ATOM 834 C CA . ASN A 1 100 ? 21.406 -23.656 14.062 1 94.06 100 ASN A CA 1
ATOM 835 C C . ASN A 1 100 ? 20.031 -23.203 14.555 1 94.06 100 ASN A C 1
ATOM 837 O O . ASN A 1 100 ? 19.891 -22.078 15.047 1 94.06 100 ASN A O 1
ATOM 841 N N . THR A 1 101 ? 19.047 -23.922 14.281 1 94.5 101 THR A N 1
ATOM 842 C CA . THR A 1 101 ? 17.672 -23.703 14.758 1 94.5 101 THR A CA 1
ATOM 843 C C . THR A 1 101 ? 17.141 -22.359 14.25 1 94.5 101 THR A C 1
ATOM 845 O O . THR A 1 101 ? 16.375 -21.688 14.938 1 94.5 101 THR A O 1
ATOM 848 N N . PHE A 1 102 ? 17.609 -22.016 13.109 1 95.62 102 PHE A N 1
ATOM 849 C CA . PHE A 1 102 ? 17.234 -20.719 12.547 1 95.62 102 PHE A CA 1
ATOM 850 C C . PHE A 1 102 ? 15.727 -20.609 12.398 1 95.62 102 PHE A C 1
ATOM 852 O O . PHE A 1 102 ? 15.125 -19.625 12.82 1 95.62 102 PHE A O 1
ATOM 859 N N . LEU A 1 103 ? 15.117 -21.5 11.781 1 95.25 103 LEU A N 1
ATOM 860 C CA . LEU A 1 103 ? 13.688 -21.453 11.5 1 95.25 103 LEU A CA 1
ATOM 861 C C . LEU A 1 103 ? 12.875 -21.516 12.789 1 95.25 103 LEU A C 1
ATOM 863 O O . LEU A 1 103 ? 11.82 -20.906 12.898 1 95.25 103 LEU A O 1
ATOM 867 N N . LEU A 1 104 ? 13.336 -22.266 13.688 1 92.75 104 LEU A N 1
ATOM 868 C CA . LEU A 1 104 ? 12.688 -22.328 14.992 1 92.75 104 LEU A CA 1
ATOM 869 C C . LEU A 1 104 ? 12.688 -20.953 15.648 1 92.75 104 LEU A C 1
ATOM 871 O O . LEU A 1 104 ? 11.664 -20.516 16.188 1 92.75 104 LEU A O 1
ATOM 875 N N . ASP A 1 105 ? 13.828 -20.344 15.57 1 92.38 105 ASP A N 1
ATOM 876 C CA . ASP A 1 105 ? 13.953 -19.016 16.156 1 92.38 105 ASP A CA 1
ATOM 877 C C . ASP A 1 105 ? 13.062 -18.016 15.414 1 92.38 105 ASP A C 1
ATOM 879 O O . ASP A 1 105 ? 12.461 -17.141 16.047 1 92.38 105 ASP A O 1
ATOM 883 N N . LEU A 1 106 ? 13.023 -18.188 14.164 1 91.94 106 LEU A N 1
ATOM 884 C CA . LEU A 1 106 ? 12.195 -17.312 13.344 1 91.94 106 LEU A CA 1
ATOM 885 C C . LEU A 1 106 ? 10.719 -17.469 13.695 1 91.94 106 LEU A C 1
ATOM 887 O O . LEU A 1 106 ? 9.992 -16.484 13.797 1 91.94 106 LEU A O 1
ATOM 891 N N . ARG A 1 107 ? 10.297 -18.641 13.867 1 91.44 107 ARG A N 1
ATOM 892 C CA . ARG A 1 107 ? 8.922 -18.922 14.25 1 91.44 107 ARG A CA 1
ATOM 893 C C . ARG A 1 107 ? 8.609 -18.344 15.633 1 91.44 107 ARG A C 1
ATOM 895 O O . ARG A 1 107 ? 7.527 -17.797 15.852 1 91.44 107 ARG A O 1
ATOM 902 N N . GLN A 1 108 ? 9.508 -18.453 16.5 1 88.75 108 GLN A N 1
ATOM 903 C CA . GLN A 1 108 ? 9.336 -17.891 17.844 1 88.75 108 GLN A CA 1
ATOM 904 C C . GLN A 1 108 ? 9.227 -16.375 17.797 1 88.75 108 GLN A C 1
ATOM 906 O O . GLN A 1 108 ? 8.398 -15.781 18.5 1 88.75 108 GLN A O 1
ATOM 911 N N . ARG A 1 109 ? 10.023 -15.828 16.953 1 84.44 109 ARG A N 1
ATOM 912 C CA . ARG A 1 109 ? 9.977 -14.383 16.781 1 84.44 109 ARG A CA 1
ATOM 913 C C . ARG A 1 109 ? 8.625 -13.93 16.25 1 84.44 109 ARG A C 1
ATOM 915 O O . ARG A 1 109 ? 8.102 -12.891 16.656 1 84.44 109 ARG A O 1
ATOM 922 N N . LEU A 1 110 ? 8.078 -14.703 15.336 1 84.44 110 LEU A N 1
ATOM 923 C CA . LEU A 1 110 ? 6.781 -14.398 14.758 1 84.44 110 LEU A CA 1
ATOM 924 C C . LEU A 1 110 ? 5.684 -14.461 15.812 1 84.44 110 LEU A C 1
ATOM 926 O O . LEU A 1 110 ? 4.695 -13.727 15.734 1 84.44 110 LEU A O 1
ATOM 930 N N . ARG A 1 111 ? 5.91 -15.25 16.766 1 82.25 111 ARG A N 1
ATOM 931 C CA . ARG A 1 111 ? 4.906 -15.43 17.812 1 82.25 111 ARG A CA 1
ATOM 932 C C . ARG A 1 111 ? 5.133 -14.453 18.953 1 82.25 111 ARG A C 1
ATOM 934 O O . ARG A 1 111 ? 4.207 -14.148 19.719 1 82.25 111 ARG A O 1
ATOM 941 N N . ASN A 1 112 ? 6.332 -14.023 19.047 1 82.06 112 ASN A N 1
ATOM 942 C CA . ASN A 1 112 ? 6.719 -13.125 20.125 1 82.06 112 ASN A CA 1
ATOM 943 C C . ASN A 1 112 ? 7.57 -11.969 19.625 1 82.06 112 ASN A C 1
ATOM 945 O O . ASN A 1 112 ? 8.789 -11.977 19.781 1 82.06 112 ASN A O 1
ATOM 949 N N . PHE A 1 113 ? 6.875 -11.023 19.156 1 79.44 113 PHE A N 1
ATOM 950 C CA . PHE A 1 113 ? 7.625 -9.859 18.703 1 79.44 113 PHE A CA 1
ATOM 951 C C . PHE A 1 113 ? 8.328 -9.188 19.875 1 79.44 113 PHE A C 1
ATOM 953 O O . PHE A 1 113 ? 7.793 -9.133 20.984 1 79.44 113 PHE A O 1
ATOM 960 N N . SER A 1 114 ? 9.523 -8.781 19.516 1 83.06 114 SER A N 1
ATOM 961 C CA . SER A 1 114 ? 10.148 -7.922 20.516 1 83.06 114 SER A CA 1
ATOM 962 C C . SER A 1 114 ? 9.352 -6.645 20.734 1 83.06 114 SER A C 1
ATOM 964 O O . SER A 1 114 ? 8.531 -6.27 19.891 1 83.06 114 SER A O 1
ATOM 966 N N . ASN A 1 115 ? 9.523 -5.996 21.797 1 82.75 115 ASN A N 1
ATOM 967 C CA . ASN A 1 115 ? 8.836 -4.746 22.109 1 82.75 115 ASN A CA 1
ATOM 968 C C . ASN A 1 115 ? 9.047 -3.703 21.016 1 82.75 115 ASN A C 1
ATOM 970 O O . ASN A 1 115 ? 8.102 -3.031 20.594 1 82.75 115 ASN A O 1
ATOM 974 N N . ASP A 1 116 ? 10.234 -3.75 20.531 1 84.19 116 ASP A N 1
ATOM 975 C CA . ASP A 1 116 ? 10.562 -2.752 19.516 1 84.19 116 ASP A CA 1
ATOM 976 C C . ASP A 1 116 ? 9.852 -3.053 18.203 1 84.19 116 ASP A C 1
ATOM 978 O O . ASP A 1 116 ? 9.344 -2.143 17.547 1 84.19 116 ASP A O 1
ATOM 982 N N . GLU A 1 117 ? 9.852 -4.254 17.875 1 85.56 117 GLU A N 1
ATOM 983 C CA . GLU A 1 117 ? 9.188 -4.66 16.641 1 85.56 117 GLU A CA 1
ATOM 984 C C . GLU A 1 117 ? 7.68 -4.434 16.734 1 85.56 117 GLU A C 1
ATOM 986 O O . GLU A 1 117 ? 7.059 -3.98 15.766 1 85.56 117 GLU A O 1
ATOM 991 N N . GLN A 1 118 ? 7.195 -4.742 17.859 1 87.94 118 GL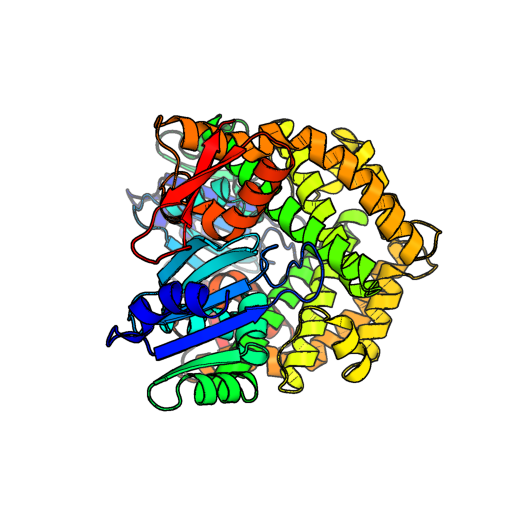N A N 1
ATOM 992 C CA . GLN A 1 118 ? 5.766 -4.539 18.062 1 87.94 118 GLN A CA 1
ATOM 993 C C . GLN A 1 118 ? 5.41 -3.055 18 1 87.94 118 GLN A C 1
ATOM 995 O O . GLN A 1 118 ? 4.422 -2.676 17.375 1 87.94 118 GLN A O 1
ATOM 1000 N N . ARG A 1 119 ? 6.199 -2.297 18.641 1 90.62 119 ARG A N 1
ATOM 1001 C CA . ARG A 1 119 ? 5.965 -0.857 18.656 1 90.62 119 ARG A CA 1
ATOM 1002 C C . ARG A 1 119 ? 6.004 -0.277 17.25 1 90.62 119 ARG A C 1
ATOM 1004 O O . ARG A 1 119 ? 5.199 0.591 16.906 1 90.62 119 ARG A O 1
ATOM 1011 N N . LEU A 1 120 ? 6.914 -0.766 16.531 1 92.56 120 LEU A N 1
ATOM 1012 C CA . LEU A 1 120 ? 7.023 -0.3 15.156 1 92.56 120 LEU A CA 1
ATOM 1013 C C . LEU A 1 120 ? 5.781 -0.675 14.359 1 92.56 120 LEU A C 1
ATOM 1015 O O . LEU A 1 120 ? 5.219 0.161 13.648 1 92.56 120 LEU A O 1
ATOM 1019 N N . GLN A 1 121 ? 5.359 -1.869 14.484 1 91.62 121 GLN A N 1
ATOM 1020 C CA . GLN A 1 121 ? 4.188 -2.334 13.75 1 91.62 121 GLN A CA 1
ATOM 1021 C C . GLN A 1 121 ? 2.936 -1.567 14.164 1 91.62 121 GLN A C 1
ATOM 1023 O O . GLN A 1 121 ? 2.109 -1.21 13.32 1 91.62 121 GLN A O 1
ATOM 1028 N N . LEU A 1 122 ? 2.83 -1.323 15.438 1 94.75 122 LEU A N 1
ATOM 1029 C CA . LEU A 1 122 ? 1.701 -0.555 15.953 1 94.75 122 LEU A CA 1
ATOM 1030 C C . LEU A 1 122 ? 1.713 0.866 15.398 1 94.75 122 LEU A C 1
ATOM 1032 O O . LEU A 1 122 ? 0.677 1.379 14.969 1 94.75 122 LEU A O 1
ATOM 1036 N N . SER A 1 123 ? 2.883 1.411 15.383 1 95.75 123 SER A N 1
ATOM 1037 C CA . SER A 1 123 ? 3.014 2.783 14.906 1 95.75 123 SER A CA 1
ATOM 1038 C C . SER A 1 123 ? 2.67 2.887 13.422 1 95.75 123 SER A C 1
ATOM 1040 O O . SER A 1 123 ? 2.02 3.842 13 1 95.75 123 SER A O 1
ATOM 1042 N N . LEU A 1 124 ? 3.098 1.933 12.719 1 94.56 124 LEU A N 1
ATOM 1043 C CA . LEU A 1 124 ? 2.818 1.919 11.281 1 94.56 124 LEU A CA 1
ATOM 1044 C C . LEU A 1 124 ? 1.322 1.783 11.023 1 94.56 124 LEU A C 1
ATOM 1046 O O . LEU A 1 124 ? 0.757 2.533 10.227 1 94.56 124 LEU A O 1
ATOM 1050 N N . ALA A 1 125 ? 0.71 0.859 11.68 1 94.56 125 ALA A N 1
ATOM 1051 C CA . ALA A 1 125 ? -0.728 0.649 11.531 1 94.56 125 ALA A CA 1
ATOM 1052 C C . ALA A 1 125 ? -1.509 1.894 11.945 1 94.56 125 ALA A C 1
ATOM 1054 O O . ALA A 1 125 ? -2.473 2.279 11.273 1 94.56 125 ALA A O 1
ATOM 1055 N N . PHE A 1 126 ? -1.041 2.512 12.977 1 97.12 126 PHE A N 1
ATOM 1056 C CA . PHE A 1 126 ? -1.72 3.699 13.477 1 97.12 126 PHE A CA 1
ATOM 1057 C C . PHE A 1 126 ? -1.581 4.859 12.492 1 97.12 126 PHE A C 1
ATOM 1059 O O . PHE A 1 126 ? -2.541 5.594 12.25 1 97.12 126 PHE A O 1
ATOM 1066 N N . ALA A 1 127 ? -0.424 4.973 12.023 1 95.44 127 ALA A N 1
ATOM 1067 C CA . ALA A 1 127 ? -0.18 6.051 11.07 1 95.44 127 ALA A CA 1
ATOM 1068 C C . ALA A 1 127 ? -1.082 5.91 9.844 1 95.44 127 ALA A C 1
ATOM 1070 O O . ALA A 1 127 ? -1.706 6.883 9.414 1 95.44 127 ALA A O 1
ATOM 1071 N N . LYS A 1 128 ? -1.146 4.777 9.305 1 94.69 128 LYS A N 1
ATOM 1072 C CA . LYS A 1 128 ? -1.993 4.512 8.141 1 94.69 128 LYS A CA 1
ATOM 1073 C C . LYS A 1 128 ? -3.467 4.711 8.484 1 94.69 128 LYS A C 1
ATOM 1075 O O . LYS A 1 128 ? -4.227 5.254 7.676 1 94.69 128 LYS A O 1
ATOM 1080 N N . LEU A 1 129 ? -3.826 4.266 9.625 1 97.25 129 LEU A N 1
ATOM 1081 C CA . LEU A 1 129 ? -5.188 4.461 10.117 1 97.25 129 LEU A CA 1
ATOM 1082 C C . LEU A 1 129 ? -5.555 5.938 10.141 1 97.25 129 LEU A C 1
ATOM 1084 O O . LEU A 1 129 ? -6.582 6.336 9.586 1 97.25 129 LEU A O 1
ATOM 1088 N N . LEU A 1 130 ? -4.719 6.699 10.742 1 95.44 130 LEU A N 1
ATOM 1089 C CA . LEU A 1 130 ? -4.996 8.125 10.906 1 95.44 130 LEU A CA 1
ATOM 1090 C C . LEU A 1 130 ? -5.145 8.812 9.555 1 95.44 130 LEU A C 1
ATOM 1092 O O . LEU A 1 130 ? -6.082 9.586 9.352 1 95.44 130 LEU A O 1
ATOM 1096 N N . ARG A 1 131 ? -4.262 8.523 8.703 1 92.94 131 ARG A N 1
ATOM 1097 C CA . ARG A 1 131 ? -4.277 9.148 7.383 1 92.94 131 ARG A CA 1
ATOM 1098 C C . ARG A 1 131 ? -5.559 8.805 6.633 1 92.94 131 ARG A C 1
ATOM 1100 O O . ARG A 1 131 ? -6.238 9.688 6.113 1 92.94 131 ARG A O 1
ATOM 1107 N N . ARG A 1 132 ? -5.887 7.562 6.594 1 95.25 132 ARG A N 1
ATOM 1108 C CA . ARG A 1 132 ? -7.074 7.117 5.875 1 95.25 132 ARG A CA 1
ATOM 1109 C C . ARG A 1 132 ? -8.344 7.664 6.523 1 95.25 132 ARG A C 1
ATOM 1111 O O . ARG A 1 132 ? -9.305 8.008 5.828 1 95.25 132 ARG A O 1
ATOM 1118 N N . PHE A 1 133 ? -8.305 7.719 7.832 1 96.75 133 PHE A N 1
ATOM 1119 C CA . PHE A 1 133 ? -9.461 8.219 8.562 1 96.75 133 PHE A CA 1
ATOM 1120 C C . PHE A 1 133 ? -9.711 9.688 8.25 1 96.75 133 PHE A C 1
ATOM 1122 O O . PHE A 1 133 ? -10.844 10.086 7.969 1 96.75 133 PHE A O 1
ATOM 1129 N N . GLU A 1 134 ? -8.641 10.43 8.211 1 92.5 134 GLU A N 1
ATOM 1130 C CA . GLU A 1 134 ? -8.766 11.852 7.934 1 92.5 134 GLU A CA 1
ATOM 1131 C C . GLU A 1 134 ? -9.211 12.094 6.492 1 92.5 134 GLU A C 1
ATOM 1133 O O . GLU A 1 134 ? -10.047 12.969 6.234 1 92.5 134 GLU A O 1
ATOM 1138 N N . ASP A 1 135 ? -8.641 11.359 5.609 1 92.94 135 ASP A N 1
ATOM 1139 C CA . ASP A 1 135 ? -9.07 11.453 4.215 1 92.94 135 ASP A CA 1
ATOM 1140 C C . ASP A 1 135 ? -10.547 11.102 4.07 1 92.94 135 ASP A C 1
ATOM 1142 O O . ASP A 1 135 ? -11.297 11.82 3.398 1 92.94 135 ASP A O 1
ATOM 1146 N N . GLY A 1 136 ? -10.93 10 4.727 1 96.38 136 GLY A N 1
ATOM 1147 C CA . GLY A 1 136 ? -12.32 9.562 4.652 1 96.38 136 GLY A CA 1
ATOM 1148 C C . GLY A 1 136 ? -13.289 10.57 5.234 1 96.38 136 GLY A C 1
ATOM 1149 O O . GLY A 1 136 ? -14.336 10.852 4.641 1 96.38 136 GLY A O 1
ATOM 1150 N N . ARG A 1 137 ? -12.906 11.055 6.371 1 94.69 137 ARG A N 1
ATOM 1151 C CA . ARG A 1 137 ? -13.75 12.062 7.016 1 94.69 137 ARG A CA 1
ATOM 1152 C C . ARG A 1 137 ? -13.906 13.297 6.133 1 94.69 137 ARG A C 1
ATOM 1154 O O . ARG A 1 137 ? -15 13.828 5.996 1 94.69 137 ARG A O 1
ATOM 1161 N N . SER A 1 138 ? -12.812 13.727 5.559 1 93.06 138 SER A N 1
ATOM 1162 C CA . SER A 1 138 ? -12.844 14.891 4.68 1 93.06 138 SER A CA 1
ATOM 1163 C C . SER A 1 138 ? -13.734 14.641 3.469 1 93.06 138 SER A C 1
ATOM 1165 O O . SER A 1 138 ? -14.547 15.492 3.102 1 93.06 138 SER A O 1
ATOM 1167 N N . LEU A 1 139 ? -13.609 13.547 2.854 1 95.44 139 LEU A N 1
ATOM 1168 C CA . LEU A 1 139 ? -14.422 13.188 1.695 1 95.44 139 LEU A CA 1
ATOM 1169 C C . LEU A 1 139 ? -15.891 13.102 2.072 1 95.44 139 LEU A C 1
ATOM 1171 O O . LEU A 1 139 ? -16.766 13.508 1.299 1 95.44 139 LEU A O 1
ATOM 1175 N N . PHE A 1 140 ? -16.125 12.586 3.244 1 97.19 140 PHE A N 1
ATOM 1176 C CA . PHE A 1 140 ? -17.5 12.492 3.734 1 97.19 140 PHE A CA 1
ATOM 1177 C C . PHE A 1 140 ? -18.125 13.875 3.859 1 97.19 140 PHE A C 1
ATOM 1179 O O . PHE A 1 140 ? -19.266 14.078 3.434 1 97.19 140 PHE A O 1
ATOM 1186 N N . LEU A 1 141 ? -17.359 14.766 4.398 1 94.56 141 LEU A N 1
ATOM 1187 C CA . LEU A 1 141 ? -17.844 16.125 4.594 1 94.56 141 LEU A CA 1
ATOM 1188 C C . LEU A 1 141 ? -18.094 16.828 3.256 1 94.56 141 LEU A C 1
ATOM 1190 O O . LEU A 1 141 ? -18.953 17.703 3.15 1 94.56 141 LEU A O 1
ATOM 1194 N N . GLN A 1 142 ? -17.422 16.422 2.238 1 94.12 142 GLN A N 1
ATOM 1195 C CA . GLN A 1 142 ? -17.594 16.969 0.898 1 94.12 142 GLN A CA 1
ATOM 1196 C C . GLN A 1 142 ? -18.688 16.234 0.14 1 94.12 142 GLN A C 1
ATOM 1198 O O . GLN A 1 142 ? -18.891 16.469 -1.053 1 94.12 142 GLN A O 1
ATOM 1203 N N . GLU A 1 143 ? -19.297 15.289 0.769 1 96.06 143 GLU A N 1
ATOM 1204 C CA . GLU A 1 143 ? -20.406 14.516 0.249 1 96.06 143 GLU A CA 1
ATOM 1205 C C . GLU A 1 143 ? -19.969 13.602 -0.891 1 96.06 143 GLU A C 1
ATOM 1207 O O . GLU A 1 143 ? -20.734 13.336 -1.817 1 96.06 143 GLU A O 1
ATOM 1212 N N . GLU A 1 144 ? -18.703 13.266 -0.872 1 95.69 144 GLU A N 1
ATOM 1213 C CA . GLU A 1 144 ? -18.188 12.227 -1.758 1 95.69 144 GLU A CA 1
ATOM 1214 C C . GLU A 1 144 ? -18.234 10.852 -1.092 1 95.69 144 GLU A C 1
ATOM 1216 O O . GLU A 1 144 ? -17.203 10.281 -0.763 1 95.69 144 GLU A O 1
ATOM 1221 N N . HIS A 1 145 ? -19.438 10.305 -1.085 1 96.81 145 HIS A N 1
ATOM 1222 C CA . HIS A 1 145 ? -19.719 9.188 -0.192 1 96.81 145 HIS A CA 1
ATOM 1223 C C . HIS A 1 145 ? -19.047 7.91 -0.686 1 96.81 145 HIS A C 1
ATOM 1225 O O . HIS A 1 145 ? -18.578 7.102 0.117 1 96.81 145 HIS A O 1
ATOM 1231 N N . GLN A 1 146 ? -18.984 7.703 -1.974 1 96.69 146 GLN A N 1
ATOM 1232 C CA . GLN A 1 146 ? -18.344 6.492 -2.496 1 96.69 146 GLN A CA 1
ATOM 1233 C C . GLN A 1 146 ? -16.875 6.438 -2.133 1 96.69 146 GLN A C 1
ATOM 1235 O O . GLN A 1 146 ? -16.375 5.406 -1.671 1 96.69 146 GLN A O 1
ATOM 1240 N N . ASP A 1 147 ? -16.219 7.535 -2.266 1 97.31 147 ASP A N 1
ATOM 1241 C CA . ASP A 1 147 ? -14.805 7.609 -1.939 1 97.31 147 ASP A CA 1
ATOM 1242 C C . ASP A 1 147 ? -14.586 7.621 -0.427 1 97.31 147 ASP A C 1
ATOM 1244 O O . ASP A 1 147 ? -13.594 7.078 0.067 1 97.31 147 ASP A O 1
ATOM 1248 N N . ALA A 1 148 ? -15.508 8.305 0.239 1 97.88 148 ALA A N 1
ATOM 1249 C CA . ALA A 1 148 ? -15.438 8.281 1.697 1 97.88 148 ALA A CA 1
ATOM 1250 C C . ALA A 1 148 ? -15.516 6.852 2.229 1 97.88 148 ALA A C 1
ATOM 1252 O O . ALA A 1 148 ? -14.781 6.48 3.146 1 97.88 148 ALA A O 1
ATOM 1253 N N . PHE A 1 149 ? -16.422 6.082 1.636 1 98.19 149 PHE A N 1
ATOM 1254 C CA . PHE A 1 149 ? -16.562 4.688 2.033 1 98.19 149 PHE A CA 1
ATOM 1255 C C . PHE A 1 149 ? -15.242 3.945 1.889 1 98.19 149 PHE A C 1
ATOM 1257 O O . PHE A 1 149 ? -14.828 3.227 2.799 1 98.19 149 PHE A O 1
ATOM 1264 N N . THR A 1 150 ? -14.602 4.145 0.808 1 97.25 150 THR A N 1
ATOM 1265 C CA . THR A 1 150 ? -13.344 3.471 0.522 1 97.25 150 THR A CA 1
ATOM 1266 C C . THR A 1 150 ? -12.289 3.816 1.574 1 97.25 150 THR A C 1
ATOM 1268 O O . THR A 1 150 ? -11.648 2.928 2.133 1 97.25 150 THR A O 1
ATOM 1271 N N . GLN A 1 151 ? -12.164 5.059 1.874 1 97.12 151 GLN A N 1
ATOM 1272 C CA . GLN A 1 151 ? -11.141 5.504 2.818 1 97.12 151 GLN A CA 1
ATOM 1273 C C . GLN A 1 151 ? -11.469 5.047 4.238 1 97.12 151 GLN A C 1
ATOM 1275 O O . GLN A 1 151 ? -10.586 4.602 4.973 1 97.12 151 GLN A O 1
ATOM 1280 N N . ILE A 1 152 ? -12.719 5.141 4.57 1 98.25 152 ILE A N 1
ATOM 1281 C CA . ILE A 1 152 ? -13.133 4.746 5.91 1 98.25 152 ILE A CA 1
ATOM 1282 C C . ILE A 1 152 ? -12.984 3.236 6.078 1 98.25 152 ILE A C 1
ATOM 1284 O O . ILE A 1 152 ? -12.578 2.76 7.141 1 98.25 152 ILE A O 1
ATOM 1288 N N . HIS A 1 153 ? -13.328 2.527 5.051 1 98.25 153 HIS A N 1
ATOM 1289 C CA . HIS A 1 153 ? -13.133 1.082 5.094 1 98.25 153 HIS A CA 1
ATOM 1290 C C . HIS A 1 153 ? -11.664 0.726 5.27 1 98.25 153 HIS A C 1
ATOM 1292 O O . HIS A 1 153 ? -11.328 -0.164 6.051 1 98.25 153 HIS A O 1
ATOM 1298 N N . HIS A 1 154 ? -10.797 1.388 4.59 1 96.94 154 HIS A N 1
ATOM 1299 C CA . HIS A 1 154 ? -9.359 1.208 4.762 1 96.94 154 HIS A CA 1
ATOM 1300 C C . HIS A 1 154 ? -8.93 1.531 6.188 1 96.94 154 HIS A C 1
ATOM 1302 O O . HIS A 1 154 ? -8.164 0.78 6.797 1 96.94 154 HIS A O 1
ATOM 1308 N N . ALA A 1 155 ? -9.414 2.615 6.602 1 97.75 155 ALA A N 1
ATOM 1309 C CA . ALA A 1 155 ? -9.086 3.027 7.965 1 97.75 155 ALA A CA 1
ATOM 1310 C C . ALA A 1 155 ? -9.516 1.967 8.977 1 97.75 155 ALA A C 1
ATOM 1312 O O . ALA A 1 155 ? -8.758 1.626 9.891 1 97.75 155 ALA A O 1
ATOM 1313 N N . LEU A 1 156 ? -10.711 1.481 8.766 1 97.88 156 LEU A N 1
ATOM 1314 C CA . LEU A 1 156 ? -11.258 0.472 9.672 1 97.88 156 LEU A CA 1
ATOM 1315 C C . LEU A 1 156 ? -10.414 -0.799 9.633 1 97.88 156 LEU A C 1
ATOM 1317 O O . LEU A 1 156 ? -10.211 -1.448 10.664 1 97.88 156 LEU A O 1
ATOM 1321 N N . THR A 1 157 ? -9.938 -1.141 8.523 1 96.88 157 THR A N 1
ATOM 1322 C CA . THR A 1 157 ? -9.07 -2.303 8.383 1 96.88 157 THR A CA 1
ATOM 1323 C C . THR A 1 157 ? -7.762 -2.096 9.148 1 96.88 157 THR A C 1
ATOM 1325 O O . THR A 1 157 ? -7.266 -3.016 9.797 1 96.88 157 THR A O 1
ATOM 1328 N N . HIS A 1 158 ? -7.18 -0.915 9.055 1 96.38 158 HIS A N 1
ATOM 1329 C CA . HIS A 1 158 ? -5.977 -0.607 9.82 1 96.38 158 HIS A CA 1
ATOM 1330 C C . HIS A 1 158 ? -6.258 -0.642 11.32 1 96.38 158 HIS A C 1
ATOM 1332 O O . HIS A 1 158 ? -5.418 -1.1 12.102 1 96.38 158 HIS A O 1
ATOM 1338 N N . LEU A 1 159 ? -7.406 -0.128 11.68 1 97.44 159 LEU A N 1
ATOM 1339 C CA . LEU A 1 159 ? -7.816 -0.188 13.078 1 97.44 159 LEU A CA 1
ATOM 1340 C C . LEU A 1 159 ? -7.934 -1.634 13.555 1 97.44 159 LEU A C 1
ATOM 1342 O O . LEU A 1 159 ? -7.527 -1.964 14.664 1 97.44 159 LEU A O 1
ATOM 1346 N N . ALA A 1 160 ? -8.492 -2.426 12.734 1 97 160 ALA A N 1
ATOM 1347 C CA . ALA A 1 160 ? -8.602 -3.852 13.031 1 97 160 ALA A CA 1
ATOM 1348 C C . ALA A 1 160 ? -7.227 -4.48 13.227 1 97 160 ALA A C 1
ATOM 1350 O O . ALA A 1 160 ? -7.012 -5.238 14.172 1 97 160 ALA A O 1
ATOM 1351 N N . ARG A 1 161 ? -6.352 -4.176 12.391 1 94.19 161 ARG A N 1
ATOM 1352 C CA . ARG A 1 161 ? -4.996 -4.707 12.484 1 94.19 161 ARG A CA 1
ATOM 1353 C C . ARG A 1 161 ? -4.316 -4.246 13.773 1 94.19 161 ARG A C 1
ATOM 1355 O O . ARG A 1 161 ? -3.619 -5.023 14.422 1 94.19 161 ARG A O 1
ATOM 1362 N N . LEU A 1 162 ? -4.527 -3.012 14.039 1 95.06 162 LEU A N 1
ATOM 1363 C CA . LEU A 1 162 ? -3.967 -2.455 15.266 1 95.06 162 LEU A CA 1
ATOM 1364 C C . LEU A 1 162 ? -4.453 -3.229 16.484 1 95.06 162 LEU A C 1
ATOM 1366 O O . LEU A 1 162 ? -3.674 -3.516 17.391 1 95.06 162 LEU A O 1
ATOM 1370 N N . SER A 1 163 ? -5.699 -3.488 16.484 1 94.69 163 SER A N 1
ATOM 1371 C CA . SER A 1 163 ? -6.273 -4.211 17.625 1 94.69 163 SER A CA 1
ATOM 1372 C C . SER A 1 163 ? -5.656 -5.598 17.766 1 94.69 163 SER A C 1
ATOM 1374 O O . SER A 1 163 ? -5.418 -6.066 18.875 1 94.69 163 SER A O 1
ATOM 1376 N N . VAL A 1 164 ? -5.371 -6.258 16.688 1 92.81 164 VAL A N 1
ATOM 1377 C CA . VAL A 1 164 ? -4.762 -7.586 16.703 1 92.81 164 VAL A CA 1
ATOM 1378 C C . VAL A 1 164 ? -3.322 -7.488 17.203 1 92.81 164 VAL A C 1
ATOM 1380 O O . VAL A 1 164 ? -2.896 -8.273 18.047 1 92.81 164 VAL A O 1
ATOM 1383 N N . LEU A 1 165 ? -2.621 -6.523 16.719 1 91.31 165 LEU A N 1
ATOM 1384 C CA . LEU A 1 165 ? -1.229 -6.316 17.109 1 91.31 165 LEU A CA 1
ATOM 1385 C C . LEU A 1 165 ? -1.119 -6 18.594 1 91.31 165 LEU A C 1
ATOM 1387 O O . LEU A 1 165 ? -0.172 -6.43 19.266 1 91.31 165 LEU A O 1
ATOM 1391 N N . GLU A 1 166 ? -2.043 -5.242 19.078 1 90.88 166 GLU A N 1
ATOM 1392 C CA . GLU A 1 166 ? -2.055 -4.879 20.484 1 90.88 166 GLU A CA 1
ATOM 1393 C C . GLU A 1 166 ? -2.166 -6.117 21.375 1 90.88 166 GLU A C 1
ATOM 1395 O O . GLU A 1 166 ? -1.675 -6.121 22.5 1 90.88 166 GLU A O 1
ATOM 1400 N N . ALA A 1 167 ? -2.822 -7.078 20.859 1 88.56 167 ALA A N 1
ATOM 1401 C CA . ALA A 1 167 ? -2.975 -8.32 21.609 1 88.56 167 ALA A CA 1
ATOM 1402 C C . ALA A 1 167 ? -1.715 -9.18 21.516 1 88.56 167 ALA A C 1
ATOM 1404 O O . ALA A 1 167 ? -1.651 -10.266 22.094 1 88.56 167 ALA A O 1
ATOM 1405 N N . GLY A 1 168 ? -0.757 -8.703 20.781 1 83.75 168 GLY A N 1
ATOM 1406 C CA . GLY A 1 168 ? 0.511 -9.406 20.688 1 83.75 168 GLY A CA 1
ATOM 1407 C C . GLY A 1 168 ? 0.503 -10.5 19.625 1 83.75 168 GLY A C 1
ATOM 1408 O O . GLY A 1 168 ? 1.334 -11.406 19.656 1 83.75 168 GLY A O 1
ATOM 1409 N N . ILE A 1 169 ? -0.504 -10.43 18.766 1 84.69 169 ILE A N 1
ATOM 1410 C CA . ILE A 1 169 ? -0.653 -11.445 17.734 1 84.69 169 ILE A CA 1
ATOM 1411 C C . ILE A 1 169 ? -0.461 -10.812 16.359 1 84.69 169 ILE A C 1
ATOM 1413 O O . ILE A 1 169 ? -0.738 -9.625 16.172 1 84.69 169 ILE A O 1
ATOM 1417 N N . HIS A 1 170 ? 0.04 -11.602 15.391 1 83.44 170 HIS A N 1
ATOM 1418 C CA . HIS A 1 170 ? 0.199 -11.133 14.023 1 83.44 170 HIS A CA 1
ATOM 1419 C C . HIS A 1 170 ? -1.12 -11.211 13.258 1 83.44 170 HIS A C 1
ATOM 1421 O O . HIS A 1 170 ? -1.816 -12.227 13.312 1 83.44 170 HIS A O 1
ATOM 1427 N N . PRO A 1 171 ? -1.405 -10.164 12.617 1 88.94 171 PRO A N 1
ATOM 1428 C CA . PRO A 1 171 ? -2.617 -10.219 11.797 1 88.94 171 PRO A CA 1
ATOM 1429 C C . PRO A 1 171 ? -2.543 -11.273 10.695 1 88.94 171 PRO A C 1
ATOM 1431 O O . PRO A 1 171 ? -1.52 -11.391 10.016 1 88.94 171 PRO A O 1
ATOM 1434 N N . GLU A 1 172 ? -3.578 -11.961 10.508 1 87.19 172 GLU A N 1
ATOM 1435 C CA . GLU A 1 172 ? -3.656 -13.016 9.5 1 87.19 172 GLU A CA 1
ATOM 1436 C C . GLU A 1 172 ? -4.355 -12.523 8.234 1 87.19 172 GLU A C 1
ATOM 1438 O O . GLU A 1 172 ? -4.82 -11.383 8.18 1 87.19 172 GLU A O 1
ATOM 1443 N N . ILE A 1 173 ? -4.262 -13.391 7.203 1 86.75 173 ILE A N 1
ATOM 1444 C CA . ILE A 1 173 ? -4.953 -13.094 5.953 1 86.75 173 ILE A CA 1
ATOM 1445 C C . ILE A 1 173 ? -6.457 -13.008 6.199 1 86.75 173 ILE A C 1
ATOM 1447 O O . ILE A 1 173 ? -7.125 -12.109 5.684 1 86.75 173 ILE A O 1
ATOM 1451 N N . VAL A 1 174 ? -6.988 -13.969 6.949 1 92.25 174 VAL A N 1
ATOM 1452 C CA . VAL A 1 174 ? -8.367 -13.875 7.418 1 92.25 174 VAL A CA 1
ATOM 1453 C C . VAL A 1 174 ? -8.43 -13 8.672 1 92.25 174 VAL A C 1
ATOM 1455 O O . VAL A 1 174 ? -8.445 -13.516 9.789 1 92.25 174 VAL A O 1
ATOM 1458 N N . LEU A 1 175 ? -8.523 -11.781 8.539 1 95 175 LEU A N 1
ATOM 1459 C CA . LEU A 1 175 ? -8.336 -10.766 9.57 1 95 175 LEU A CA 1
ATOM 1460 C C . LEU A 1 175 ? -9.57 -10.68 10.469 1 95 175 LEU A C 1
ATOM 1462 O O . LEU A 1 175 ? -9.445 -10.602 11.695 1 95 175 LEU A O 1
ATOM 1466 N N . TRP A 1 176 ? -10.719 -10.68 9.906 1 96.25 176 TRP A N 1
ATOM 1467 C CA . TRP A 1 176 ? -11.922 -10.289 10.625 1 96.25 176 TRP A CA 1
ATOM 1468 C C . TRP A 1 176 ? -12.367 -11.391 11.586 1 96.25 176 TRP A C 1
ATOM 1470 O O . TRP A 1 176 ? -12.992 -11.117 12.609 1 96.25 176 TRP A O 1
ATOM 1480 N N . LYS A 1 177 ? -11.984 -12.586 11.227 1 94.44 177 LYS A N 1
ATOM 1481 C CA . LYS A 1 177 ? -12.211 -13.656 12.195 1 94.44 177 LYS A CA 1
ATOM 1482 C C . LYS A 1 177 ? -11.398 -13.438 13.469 1 94.44 177 LYS A C 1
ATOM 1484 O O . LYS A 1 177 ? -11.898 -13.648 14.57 1 94.44 177 LYS A O 1
ATOM 1489 N N . GLN A 1 178 ? -10.188 -13.07 13.289 1 94.31 178 GLN A N 1
ATOM 1490 C CA . GLN A 1 178 ? -9.328 -12.727 14.422 1 94.31 178 GLN A CA 1
ATOM 1491 C C . GLN A 1 178 ? -9.914 -11.555 15.219 1 94.31 178 GLN A C 1
ATOM 1493 O O . GLN A 1 178 ? -9.977 -11.609 16.453 1 94.31 178 GLN A O 1
ATOM 1498 N N . VAL A 1 179 ? -10.375 -10.57 14.578 1 96.44 179 VAL A N 1
ATOM 1499 C CA . VAL A 1 179 ? -10.867 -9.352 15.195 1 96.44 179 VAL A CA 1
ATOM 1500 C C . VAL A 1 179 ? -12.156 -9.641 15.953 1 96.44 179 VAL A C 1
ATOM 1502 O O . VAL A 1 179 ? -12.391 -9.086 17.031 1 96.44 179 VAL A O 1
ATOM 1505 N N . ARG A 1 180 ? -12.984 -10.461 15.359 1 96.06 180 ARG A N 1
ATOM 1506 C CA . ARG A 1 180 ? -14.234 -10.82 16.016 1 96.06 180 ARG A CA 1
ATOM 1507 C C . ARG A 1 180 ? -13.977 -11.383 17.406 1 96.06 180 ARG A C 1
ATOM 1509 O O . ARG A 1 180 ? -14.734 -11.102 18.344 1 96.06 180 ARG A O 1
ATOM 1516 N N . THR A 1 181 ? -12.938 -12.094 17.562 1 95.06 181 THR A N 1
ATOM 1517 C CA . THR A 1 181 ? -12.594 -12.727 18.828 1 95.06 181 THR A CA 1
ATOM 1518 C C . THR A 1 181 ? -11.906 -11.734 19.75 1 95.06 181 THR A C 1
ATOM 1520 O O . THR A 1 181 ? -12.141 -11.742 20.969 1 95.06 181 THR A O 1
ATOM 1523 N N . LEU A 1 182 ? -11.156 -10.812 19.266 1 95.06 182 LEU A N 1
ATOM 1524 C CA . LEU A 1 182 ? -10.281 -9.969 20.078 1 95.06 182 LEU A CA 1
ATOM 1525 C C . LEU A 1 182 ? -10.938 -8.625 20.375 1 95.06 182 LEU A C 1
ATOM 1527 O O . LEU A 1 182 ? -10.672 -8.016 21.406 1 95.06 182 LEU A O 1
ATOM 1531 N N . ASP A 1 183 ? -11.703 -8.141 19.453 1 95.69 183 ASP A N 1
ATOM 1532 C CA . ASP A 1 183 ? -12.258 -6.797 19.562 1 95.69 183 ASP A CA 1
ATOM 1533 C C . ASP A 1 183 ? -13.625 -6.719 18.875 1 95.69 183 ASP A C 1
ATOM 1535 O O . ASP A 1 183 ? -13.742 -6.203 17.766 1 95.69 183 ASP A O 1
ATOM 1539 N N . LEU A 1 184 ? -14.633 -7.004 19.609 1 96.38 184 LEU A N 1
ATOM 1540 C CA . LEU A 1 184 ? -15.992 -7.117 19.078 1 96.38 184 LEU A CA 1
ATOM 1541 C C . LEU A 1 184 ? -16.5 -5.762 18.594 1 96.38 184 LEU A C 1
ATOM 1543 O O . LEU A 1 184 ? -17.25 -5.684 17.625 1 96.38 184 LEU A O 1
ATOM 1547 N N . GLU A 1 185 ? -16.094 -4.734 19.25 1 96.62 185 GLU A N 1
ATOM 1548 C CA . GLU A 1 185 ? -16.547 -3.396 18.891 1 96.62 185 GLU A CA 1
ATOM 1549 C C . GLU A 1 185 ? -16.109 -3.027 17.469 1 96.62 185 GLU A C 1
ATOM 1551 O O . GLU A 1 185 ? -16.906 -2.535 16.672 1 96.62 185 GLU A O 1
ATOM 1556 N N . ILE A 1 186 ? -14.875 -3.268 17.172 1 97.62 186 ILE A N 1
ATOM 1557 C CA . ILE A 1 186 ? -14.328 -2.984 15.852 1 97.62 186 ILE A CA 1
ATOM 1558 C C . ILE A 1 186 ? -15.023 -3.859 14.812 1 97.62 186 ILE A C 1
ATOM 1560 O O . ILE A 1 186 ? -15.359 -3.391 13.719 1 97.62 186 ILE A O 1
ATOM 1564 N N . TYR A 1 187 ? -15.25 -5.09 15.203 1 97.75 187 TYR A N 1
ATOM 1565 C CA . TYR A 1 187 ? -15.922 -6.008 14.297 1 97.75 187 TYR A CA 1
ATOM 1566 C C . TYR A 1 187 ? -17.328 -5.516 13.961 1 97.75 187 TYR A C 1
ATOM 1568 O O . TYR A 1 187 ? -17.75 -5.559 12.805 1 97.75 187 TYR A O 1
ATOM 1576 N N . LYS A 1 188 ? -18 -5.074 14.906 1 97.12 188 LYS A N 1
ATOM 1577 C CA . LYS A 1 188 ? -19.375 -4.59 14.711 1 97.12 188 LYS A CA 1
ATOM 1578 C C . LYS A 1 188 ? -19.391 -3.344 13.828 1 97.12 188 LYS A C 1
ATOM 1580 O O . LYS A 1 188 ? -20.312 -3.146 13.047 1 97.12 188 LYS A O 1
ATOM 1585 N N . LEU A 1 189 ? -18.422 -2.484 13.969 1 97.56 189 LEU A N 1
ATOM 1586 C CA . LEU A 1 189 ? -18.328 -1.314 13.102 1 97.56 189 LEU A CA 1
ATOM 1587 C C . LEU A 1 189 ? -18.156 -1.731 11.648 1 97.56 189 LEU A C 1
ATOM 1589 O O . LEU A 1 189 ? -18.766 -1.138 10.75 1 97.56 189 LEU A O 1
ATOM 1593 N N . HIS A 1 190 ? -17.297 -2.723 11.492 1 97.94 190 HIS A N 1
ATOM 1594 C CA . HIS A 1 190 ? -17.078 -3.213 10.133 1 97.94 190 HIS A CA 1
ATOM 1595 C C . HIS A 1 190 ? -18.359 -3.809 9.562 1 97.94 190 HIS A C 1
ATOM 1597 O O . HIS A 1 190 ? -18.703 -3.576 8.398 1 97.94 190 HIS A O 1
ATOM 1603 N N . GLU A 1 191 ? -19.062 -4.559 10.336 1 96.31 191 GLU A N 1
ATOM 1604 C CA . GLU A 1 191 ? -20.328 -5.141 9.914 1 96.31 191 GLU A CA 1
ATOM 1605 C C . GLU A 1 191 ? -21.344 -4.059 9.562 1 96.31 191 GLU A C 1
ATOM 1607 O O . GLU A 1 191 ? -22.078 -4.188 8.578 1 96.31 191 GLU A O 1
ATOM 1612 N N . GLU A 1 192 ? -21.359 -3.055 10.352 1 96.25 192 GLU A N 1
ATOM 1613 C CA . GLU A 1 192 ? -22.266 -1.935 10.078 1 96.25 192 GLU A CA 1
ATOM 1614 C C . GLU A 1 192 ? -21.922 -1.26 8.758 1 96.25 192 GLU A C 1
ATOM 1616 O O . GLU A 1 192 ? -22.812 -0.948 7.965 1 96.25 192 GLU A O 1
ATOM 1621 N N . LEU A 1 193 ? -20.688 -1.093 8.5 1 97.31 193 LEU A N 1
ATOM 1622 C CA . LEU A 1 193 ? -20.234 -0.401 7.297 1 97.31 193 LEU A CA 1
ATOM 1623 C C . LEU A 1 193 ? -20.562 -1.22 6.051 1 97.31 193 LEU A C 1
ATOM 1625 O O . LEU A 1 193 ? -21.031 -0.676 5.051 1 97.31 193 LEU A O 1
ATOM 1629 N N . VAL A 1 194 ? -20.328 -2.512 6.121 1 96.31 194 VAL A N 1
ATOM 1630 C CA . VAL A 1 194 ? -20.344 -3.354 4.93 1 96.31 194 VAL A CA 1
ATOM 1631 C C . VAL A 1 194 ? -21.719 -3.977 4.754 1 96.31 194 VAL A C 1
ATOM 1633 O O . VAL A 1 194 ? -22.156 -4.227 3.627 1 96.31 194 VAL A O 1
ATOM 1636 N N . SER A 1 195 ? -22.469 -4.195 5.816 1 92.5 195 SER A N 1
ATOM 1637 C CA . SER A 1 195 ? -23.703 -4.969 5.738 1 92.5 195 SER A CA 1
ATOM 1638 C C . SER A 1 195 ? -24.859 -4.246 6.422 1 92.5 195 SER A C 1
ATOM 1640 O O . SER A 1 195 ? -25.922 -4.82 6.617 1 92.5 195 SER A O 1
ATOM 1642 N N . GLY A 1 196 ? -24.641 -3.096 6.82 1 90.81 196 GLY A N 1
ATOM 1643 C CA . GLY A 1 196 ? -25.703 -2.359 7.469 1 90.81 196 GLY A CA 1
ATOM 1644 C C . GLY A 1 196 ? -26.891 -2.104 6.559 1 90.81 196 GLY A C 1
ATOM 1645 O O . GLY A 1 196 ? -26.766 -2.139 5.336 1 90.81 196 GLY A O 1
ATOM 1646 N N . HIS A 1 197 ? -28.016 -1.738 7.191 1 89.69 197 HIS A N 1
ATOM 1647 C CA . HIS A 1 197 ? -29.25 -1.598 6.426 1 89.69 197 HIS A CA 1
ATOM 1648 C C . HIS A 1 197 ? -29.578 -0.13 6.18 1 89.69 197 HIS A C 1
ATOM 1650 O O . HIS A 1 197 ? -30.453 0.185 5.375 1 89.69 197 HIS A O 1
ATOM 1656 N N . GLU A 1 198 ? -28.828 0.728 6.715 1 92.69 198 GLU A N 1
ATOM 1657 C CA . GLU A 1 198 ? -29.031 2.16 6.527 1 92.69 198 GLU A CA 1
ATOM 1658 C C . GLU A 1 198 ? -28.453 2.637 5.203 1 92.69 198 GLU A C 1
ATOM 1660 O O . GLU A 1 198 ? -27.906 1.839 4.438 1 92.69 198 GLU A O 1
ATOM 1665 N N . SER A 1 199 ? -28.734 3.928 4.906 1 94.81 199 SER A N 1
ATOM 1666 C CA . SER A 1 199 ? -28.141 4.516 3.711 1 94.81 199 SER A CA 1
ATOM 1667 C C . SER A 1 199 ? -26.625 4.555 3.811 1 94.81 199 SER A C 1
ATOM 1669 O O . SER A 1 199 ? -26.062 4.512 4.91 1 94.81 199 SER A O 1
ATOM 1671 N N . LEU A 1 200 ? -26.016 4.566 2.707 1 95.81 200 LEU A N 1
ATOM 1672 C CA . LEU A 1 200 ? -24.547 4.625 2.67 1 95.81 200 LEU A CA 1
ATOM 1673 C C . LEU A 1 200 ? -24.031 5.773 3.523 1 95.81 200 LEU A C 1
ATOM 1675 O O . LEU A 1 200 ? -23.094 5.598 4.309 1 95.81 200 LEU A O 1
ATOM 1679 N N . GLU A 1 201 ? -24.641 6.945 3.34 1 96.88 201 GLU A N 1
ATOM 1680 C CA . GLU A 1 201 ? -24.25 8.133 4.098 1 96.88 201 GLU A CA 1
ATOM 1681 C C . GLU A 1 201 ? -24.359 7.883 5.602 1 96.88 201 GLU A C 1
ATOM 1683 O O . GLU A 1 201 ? -23.438 8.211 6.355 1 96.88 201 GLU A O 1
ATOM 1688 N N . GLN A 1 202 ? -25.406 7.328 6.016 1 97.19 202 GLN A N 1
ATOM 1689 C CA . GLN A 1 202 ? -25.641 7.082 7.434 1 97.19 202 GLN A CA 1
ATOM 1690 C C . GLN A 1 202 ? -24.672 6.043 7.984 1 97.19 202 GLN A C 1
ATOM 1692 O O . GLN A 1 202 ? -24.172 6.18 9.109 1 97.19 202 GLN A O 1
ATOM 1697 N N . ARG A 1 203 ? -24.469 4.977 7.246 1 97.56 203 ARG A N 1
ATOM 1698 C CA . ARG A 1 203 ? -23.531 3.938 7.668 1 97.56 203 ARG A CA 1
ATOM 1699 C C . ARG A 1 203 ? -22.125 4.508 7.867 1 97.56 203 ARG A C 1
ATOM 1701 O O . ARG A 1 203 ? -21.484 4.234 8.875 1 97.56 203 ARG A O 1
ATOM 1708 N N . ILE A 1 204 ? -21.672 5.332 6.906 1 98.25 204 ILE A N 1
ATOM 1709 C CA . ILE A 1 204 ? -20.344 5.941 6.984 1 98.25 204 ILE A CA 1
ATOM 1710 C C . ILE A 1 204 ? -20.266 6.855 8.211 1 98.25 204 ILE A C 1
ATOM 1712 O O . ILE A 1 204 ? -19.297 6.816 8.961 1 98.25 204 ILE A O 1
ATOM 1716 N N . HIS A 1 205 ? -21.312 7.613 8.383 1 97.94 205 HIS A N 1
ATOM 1717 C CA . HIS A 1 205 ? -21.344 8.547 9.5 1 97.94 205 HIS A CA 1
ATOM 1718 C C . HIS A 1 205 ? -21.25 7.816 10.836 1 97.94 205 HIS A C 1
ATOM 1720 O O . HIS A 1 205 ? -20.469 8.219 11.711 1 97.94 205 HIS A O 1
ATOM 1726 N N . LEU A 1 206 ? -22.031 6.781 10.984 1 97.44 206 LEU A N 1
ATOM 1727 C CA . LEU A 1 206 ? -22.031 5.984 12.211 1 97.44 206 LEU A CA 1
ATOM 1728 C C . LEU A 1 206 ? -20.641 5.414 12.477 1 97.44 206 LEU A C 1
ATOM 1730 O O . LEU A 1 206 ? -20.156 5.43 13.609 1 97.44 206 LEU A O 1
ATOM 1734 N N . VAL A 1 207 ? -20.031 4.941 11.461 1 98.12 207 VAL A N 1
ATOM 1735 C CA . VAL A 1 207 ? -18.719 4.316 11.602 1 98.12 207 VAL A CA 1
ATOM 1736 C C . VAL A 1 207 ? -17.672 5.379 11.93 1 98.12 207 VAL A C 1
ATOM 1738 O O . VAL A 1 207 ? -16.766 5.141 12.734 1 98.12 207 VAL A O 1
ATOM 1741 N N . ILE A 1 208 ? -17.766 6.586 11.32 1 98.06 208 ILE A N 1
ATOM 1742 C CA . ILE A 1 208 ? -16.859 7.688 11.609 1 98.06 208 ILE A CA 1
ATOM 1743 C C . ILE A 1 208 ? -16.922 8.023 13.102 1 98.06 208 ILE A C 1
ATOM 1745 O O . ILE A 1 208 ? -15.875 8.156 13.75 1 98.06 208 ILE A O 1
ATOM 1749 N N . ILE A 1 209 ? -18.109 8.102 13.648 1 97.19 209 ILE A N 1
ATOM 1750 C CA . ILE A 1 209 ? -18.297 8.422 15.055 1 97.19 209 ILE A CA 1
ATOM 1751 C C . ILE A 1 209 ? -17.656 7.336 15.922 1 97.19 209 ILE A C 1
ATOM 1753 O O . ILE A 1 209 ? -16.922 7.641 16.859 1 97.19 209 ILE A O 1
ATOM 1757 N N . GLY A 1 210 ? -17.969 6.082 15.617 1 97.06 210 GLY A N 1
ATOM 1758 C CA . GLY A 1 210 ? -17.391 4.98 16.375 1 97.06 210 GLY A CA 1
ATOM 1759 C C . GLY A 1 210 ? -15.883 4.934 16.312 1 97.06 210 GLY A C 1
ATOM 1760 O O . GLY A 1 210 ? -15.219 4.684 17.312 1 97.06 210 GLY A O 1
ATOM 1761 N N . MET A 1 211 ? -15.344 5.164 15.125 1 97.31 211 MET A N 1
ATOM 1762 C CA . MET A 1 211 ? -13.898 5.109 14.922 1 97.31 211 MET A CA 1
ATOM 1763 C C . MET A 1 211 ? -13.195 6.238 15.664 1 97.31 211 MET A C 1
ATOM 1765 O O . MET A 1 211 ? -12.086 6.066 16.156 1 97.31 211 MET A O 1
ATOM 1769 N N . GLU A 1 212 ? -13.797 7.406 15.703 1 94.88 212 GLU A N 1
ATOM 1770 C CA . GLU A 1 212 ? -13.219 8.523 16.438 1 94.88 212 GLU A CA 1
ATOM 1771 C C . GLU A 1 212 ? -12.961 8.148 17.891 1 94.88 212 GLU A C 1
ATOM 1773 O O . GLU A 1 212 ? -11.906 8.477 18.453 1 94.88 212 GLU A O 1
ATOM 1778 N N . HIS A 1 213 ? -13.883 7.508 18.422 1 94.5 213 HIS A N 1
ATOM 1779 C CA . HIS A 1 213 ? -13.758 7.055 19.812 1 94.5 213 HIS A CA 1
ATOM 1780 C C . HIS A 1 213 ? -12.664 6.008 19.953 1 94.5 213 HIS A C 1
ATOM 1782 O O . HIS A 1 213 ? -11.828 6.09 20.859 1 94.5 213 HIS A O 1
ATOM 1788 N N . LEU A 1 214 ? -12.625 5.082 19.078 1 95.69 214 LEU A N 1
ATOM 1789 C CA . LEU A 1 214 ? -11.688 3.967 19.172 1 95.69 214 LEU A CA 1
ATOM 1790 C C . LEU A 1 214 ? -10.258 4.43 18.906 1 95.69 214 LEU A C 1
ATOM 1792 O O . LEU A 1 214 ? -9.312 3.898 19.484 1 95.69 214 LEU A O 1
ATOM 1796 N N . ILE A 1 215 ? -10.078 5.383 18.016 1 95.81 215 ILE A N 1
ATOM 1797 C CA . ILE A 1 215 ? -8.773 5.938 17.688 1 95.81 215 ILE A CA 1
ATOM 1798 C C . ILE A 1 215 ? -8.141 6.539 18.953 1 95.81 215 ILE A C 1
ATOM 1800 O O . ILE A 1 215 ? -6.938 6.41 19.172 1 95.81 215 ILE A O 1
ATOM 1804 N N . GLN A 1 216 ? -8.953 7.066 19.797 1 92.75 216 GLN A N 1
ATOM 1805 C CA . GLN A 1 216 ? -8.445 7.68 21.016 1 92.75 216 GLN A CA 1
ATOM 1806 C C . GLN A 1 216 ? -7.781 6.645 21.922 1 92.75 216 GLN A C 1
ATOM 1808 O O . GLN A 1 216 ? -6.766 6.93 22.562 1 92.75 216 GLN A O 1
ATOM 1813 N N . SER A 1 217 ? -8.305 5.527 21.938 1 91.12 217 SER A N 1
ATOM 1814 C CA . SER A 1 217 ? -7.773 4.484 22.797 1 91.12 217 SER A CA 1
ATOM 1815 C C . SER A 1 217 ? -6.496 3.883 22.234 1 91.12 217 SER A C 1
ATOM 1817 O O . SER A 1 217 ? -5.762 3.188 22.938 1 91.12 217 SER A O 1
ATOM 1819 N N . LYS A 1 218 ? -6.207 4.191 20.969 1 93.5 218 LYS A N 1
ATOM 1820 C CA . LYS A 1 218 ? -5.059 3.592 20.297 1 93.5 218 LYS A CA 1
ATOM 1821 C C . LYS A 1 218 ? -3.904 4.586 20.188 1 93.5 218 LYS A C 1
ATOM 1823 O O . LYS A 1 218 ? -2.828 4.242 19.703 1 93.5 218 LYS A O 1
ATOM 1828 N N . VAL A 1 219 ? -4.02 5.727 20.75 1 93.25 219 VAL A N 1
ATOM 1829 C CA . VAL A 1 219 ? -3.057 6.801 20.547 1 93.25 219 VAL A CA 1
ATOM 1830 C C . VAL A 1 219 ? -1.712 6.414 21.156 1 93.25 219 VAL A C 1
ATOM 1832 O O . VAL A 1 219 ? -0.687 6.418 20.469 1 93.25 219 VAL A O 1
ATOM 1835 N N . LEU A 1 220 ? -1.713 6.004 22.312 1 91.62 220 LEU A N 1
ATOM 1836 C CA . LEU A 1 220 ? -0.454 5.762 23.016 1 91.62 220 LEU A CA 1
ATOM 1837 C C . LEU A 1 220 ? 0.266 4.551 22.422 1 91.62 220 LEU A C 1
ATOM 1839 O O . LEU A 1 220 ? 1.423 4.652 22.016 1 91.62 220 LEU A O 1
ATOM 1843 N N . PRO A 1 221 ? -0.452 3.434 22.281 1 91.81 221 PRO A N 1
ATOM 1844 C CA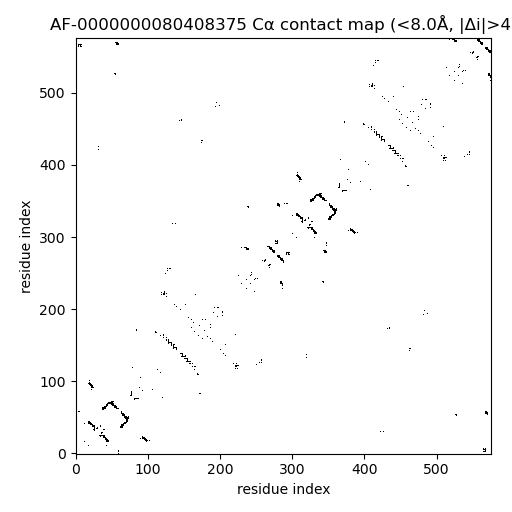 . PRO A 1 221 ? 0.244 2.311 21.656 1 91.81 221 PRO A CA 1
ATOM 1845 C C . PRO A 1 221 ? 0.722 2.633 20.234 1 91.81 221 PRO A C 1
ATOM 1847 O O . PRO A 1 221 ? 1.789 2.174 19.828 1 91.81 221 PRO A O 1
ATOM 1850 N N . GLY A 1 222 ? -0.017 3.439 19.578 1 94.69 222 GLY A N 1
ATOM 1851 C CA . GLY A 1 222 ? 0.265 3.715 18.172 1 94.69 222 GLY A CA 1
ATOM 1852 C C . GLY A 1 222 ? 1.316 4.789 17.984 1 94.69 222 GLY A C 1
ATOM 1853 O O . GLY A 1 222 ? 1.828 4.973 16.875 1 94.69 222 GLY A O 1
ATOM 1854 N N . THR A 1 223 ? 1.699 5.492 19.062 1 96 223 THR A N 1
ATOM 1855 C CA . THR A 1 223 ? 2.605 6.617 18.859 1 96 223 THR A CA 1
ATOM 1856 C C . THR A 1 223 ? 3.805 6.512 19.797 1 96 223 THR A C 1
ATOM 1858 O O . THR A 1 223 ? 4.621 7.434 19.875 1 96 223 THR A O 1
ATOM 1861 N N . LEU A 1 224 ? 3.889 5.438 20.453 1 95.06 224 LEU A N 1
ATOM 1862 C CA . LEU A 1 224 ? 4.926 5.266 21.453 1 95.06 224 LEU A CA 1
ATOM 1863 C C . LEU A 1 224 ? 6.312 5.336 20.828 1 95.06 224 LEU A C 1
ATOM 1865 O O . LEU A 1 224 ? 7.246 5.883 21.422 1 95.06 224 LEU A O 1
ATOM 1869 N N . LEU A 1 225 ? 6.492 4.758 19.672 1 95.56 225 LEU A N 1
ATOM 1870 C CA . LEU A 1 225 ? 7.781 4.797 19 1 95.56 225 LEU A CA 1
ATOM 1871 C C . LEU A 1 225 ? 8.227 6.234 18.75 1 95.56 225 LEU A C 1
ATOM 1873 O O . LEU A 1 225 ? 9.383 6.582 19.016 1 95.56 225 LEU A O 1
ATOM 1877 N N . LEU A 1 226 ? 7.332 7.043 18.266 1 96.56 226 LEU A N 1
ATOM 1878 C CA . LEU A 1 226 ? 7.641 8.445 18.016 1 96.56 226 LEU A CA 1
ATOM 1879 C C . LEU A 1 226 ? 7.949 9.172 19.312 1 96.56 226 LEU A C 1
ATOM 1881 O O . LEU A 1 226 ? 8.953 9.883 19.406 1 96.56 226 LEU A O 1
ATOM 1885 N N . LEU A 1 227 ? 7.141 8.969 20.328 1 96.25 227 LEU A N 1
ATOM 1886 C CA . LEU A 1 227 ? 7.301 9.656 21.594 1 96.25 227 LEU A CA 1
ATOM 1887 C C . LEU A 1 227 ? 8.617 9.273 22.266 1 96.25 227 LEU A C 1
ATOM 1889 O O . LEU A 1 227 ? 9.336 10.141 22.766 1 96.25 227 LEU A O 1
ATOM 1893 N N . GLN A 1 228 ? 8.906 8.031 22.203 1 95.62 228 GLN A N 1
ATOM 1894 C CA . GLN A 1 228 ? 10.164 7.57 22.781 1 95.62 228 GLN A CA 1
ATOM 1895 C C . GLN A 1 228 ? 11.352 8.141 22.016 1 95.62 228 GLN A C 1
ATOM 1897 O O . GLN A 1 228 ? 12.375 8.484 22.609 1 95.62 228 GLN A O 1
ATOM 1902 N N . THR A 1 229 ? 11.211 8.18 20.719 1 96.31 229 THR A N 1
ATOM 1903 C CA . THR A 1 229 ? 12.266 8.773 19.891 1 96.31 229 THR A CA 1
ATOM 1904 C C . THR A 1 229 ? 12.469 10.242 20.25 1 96.31 229 THR A C 1
ATOM 1906 O O . THR A 1 229 ? 13.602 10.695 20.391 1 96.31 229 THR A O 1
ATOM 1909 N N . MET A 1 230 ? 11.422 10.953 20.422 1 96.62 230 MET A N 1
ATOM 1910 C CA . MET A 1 230 ? 11.484 12.383 20.734 1 96.62 230 MET A CA 1
ATOM 1911 C C . MET A 1 230 ? 12.102 12.609 22.109 1 96.62 230 MET A C 1
ATOM 1913 O O . MET A 1 230 ? 12.656 13.68 22.375 1 96.62 230 MET A O 1
ATOM 1917 N N . GLN A 1 231 ? 12.016 11.625 22.922 1 96.06 231 GLN A N 1
ATOM 1918 C CA . GLN A 1 231 ? 12.547 11.734 24.281 1 96.06 231 GLN A CA 1
ATOM 1919 C C . GLN A 1 231 ? 14.062 11.594 24.297 1 96.06 231 GLN A C 1
ATOM 1921 O O . GLN A 1 231 ? 14.711 11.836 25.312 1 96.06 231 GLN A O 1
ATOM 1926 N N . GLN A 1 232 ? 14.609 11.172 23.234 1 95.69 232 GLN A N 1
ATOM 1927 C CA . GLN A 1 232 ? 16.047 10.93 23.156 1 95.69 232 GLN A CA 1
ATOM 1928 C C . GLN A 1 232 ? 16.828 12.227 23.375 1 95.69 232 GLN A C 1
ATOM 1930 O O . GLN A 1 232 ? 18.031 12.188 23.656 1 95.69 232 GLN A O 1
ATOM 1935 N N . ARG A 1 233 ? 16.203 13.391 23.188 1 92.25 233 ARG A N 1
ATOM 1936 C CA . ARG A 1 233 ? 16.844 14.656 23.516 1 92.25 233 ARG A CA 1
ATOM 1937 C C . ARG A 1 233 ? 15.852 15.641 24.109 1 92.25 233 ARG A C 1
ATOM 1939 O O . ARG A 1 233 ? 14.641 15.477 23.969 1 92.25 233 ARG A O 1
ATOM 1946 N N . ASP A 1 234 ? 16.406 16.672 24.766 1 91.69 234 ASP A N 1
ATOM 1947 C CA . ASP A 1 234 ? 15.57 17.625 25.484 1 91.69 234 ASP A CA 1
ATOM 1948 C C . ASP A 1 234 ? 15.141 18.781 24.578 1 91.69 234 ASP A C 1
ATOM 1950 O O . ASP A 1 234 ? 14.07 19.359 24.781 1 91.69 234 ASP A O 1
ATOM 1954 N N . GLU A 1 235 ? 15.844 19.016 23.578 1 95.12 235 GLU A N 1
ATOM 1955 C CA . GLU A 1 235 ? 15.539 20.125 22.672 1 95.12 235 GLU A CA 1
ATOM 1956 C C . GLU A 1 235 ? 14.422 19.766 21.703 1 95.12 235 GLU A C 1
ATOM 1958 O O . GLU A 1 235 ? 14.312 18.609 21.297 1 95.12 235 GLU A O 1
ATOM 1963 N N . PRO A 1 236 ? 13.617 20.781 21.359 1 97.25 236 PRO A N 1
ATOM 1964 C CA . PRO A 1 236 ? 12.562 20.516 20.375 1 97.25 236 PRO A CA 1
ATOM 1965 C C . PRO A 1 236 ? 13.102 19.984 19.047 1 97.25 236 PRO A C 1
ATOM 1967 O O . PRO A 1 236 ? 14.188 20.375 18.625 1 97.25 236 PRO A O 1
ATOM 1970 N N . TRP A 1 237 ? 12.289 19.156 18.422 1 97.62 237 TRP A N 1
ATOM 1971 C CA . TRP A 1 237 ? 12.688 18.516 17.172 1 97.62 237 TRP A CA 1
ATOM 1972 C C . TRP A 1 237 ? 12.125 19.266 15.977 1 97.62 237 TRP A C 1
ATOM 1974 O O . TRP A 1 237 ? 10.906 19.391 15.82 1 97.62 237 TRP A O 1
ATOM 1984 N N . PRO A 1 238 ? 13.055 19.844 15.156 1 97.25 238 PRO A N 1
ATOM 1985 C CA . PRO A 1 238 ? 12.523 20.203 13.844 1 97.25 238 PRO A CA 1
ATOM 1986 C C . PRO A 1 238 ? 11.914 19.031 13.102 1 97.25 238 PRO A C 1
ATOM 1988 O O . PRO A 1 238 ? 12.422 17.906 13.195 1 97.25 238 PRO A O 1
ATOM 1991 N N . PHE A 1 239 ? 10.883 19.266 12.344 1 96.44 239 PHE A N 1
ATOM 1992 C CA . PHE A 1 239 ? 10.172 18.188 11.672 1 96.44 239 PHE A CA 1
ATOM 1993 C C . PHE A 1 239 ? 11.109 17.422 10.742 1 96.44 239 PHE A C 1
ATOM 1995 O O . PHE A 1 239 ? 11.062 16.188 10.672 1 96.44 239 PHE A O 1
ATOM 2002 N N . SER A 1 240 ? 11.969 18.125 10.062 1 96.25 240 SER A N 1
ATOM 2003 C CA . SER A 1 240 ? 12.898 17.516 9.117 1 96.25 240 SER A CA 1
ATOM 2004 C C . SER A 1 240 ? 13.828 16.531 9.812 1 96.25 240 SER A C 1
ATOM 2006 O O . SER A 1 240 ? 14.188 15.5 9.234 1 96.25 240 SER A O 1
ATOM 2008 N N . GLU A 1 241 ? 14.164 16.859 11.039 1 96.44 241 GLU A N 1
ATOM 2009 C CA . GLU A 1 241 ? 15.039 15.969 11.789 1 96.44 241 GLU A CA 1
ATOM 2010 C C . GLU A 1 241 ? 14.305 14.688 12.195 1 96.44 241 GLU A C 1
ATOM 2012 O O . GLU A 1 241 ? 14.898 13.602 12.203 1 96.44 241 GLU A O 1
ATOM 2017 N N . LEU A 1 242 ? 13.039 14.852 12.555 1 96.38 242 LEU A N 1
ATOM 2018 C CA . LEU A 1 242 ? 12.234 13.672 12.852 1 96.38 242 LEU A CA 1
ATOM 2019 C C . LEU A 1 242 ? 12.109 12.773 11.625 1 96.38 242 LEU A C 1
ATOM 2021 O O . LEU A 1 242 ? 12.242 11.555 11.727 1 96.38 242 LEU A O 1
ATOM 2025 N N . MET A 1 243 ? 11.953 13.359 10.484 1 95.38 243 MET A N 1
ATOM 2026 C CA . MET A 1 243 ? 11.812 12.633 9.227 1 95.38 243 MET A CA 1
ATOM 2027 C C . MET A 1 243 ? 13.07 11.828 8.914 1 95.38 243 MET A C 1
ATOM 2029 O O . MET A 1 243 ? 12.992 10.758 8.305 1 95.38 243 MET A O 1
ATOM 2033 N N . GLU A 1 244 ? 14.172 12.344 9.336 1 94.62 244 GLU A N 1
ATOM 2034 C CA . GLU A 1 244 ? 15.453 11.742 8.969 1 94.62 244 GLU A CA 1
ATOM 2035 C C . GLU A 1 244 ? 15.945 10.781 10.055 1 94.62 244 GLU A C 1
ATOM 2037 O O . GLU A 1 244 ? 16.953 10.094 9.875 1 94.62 244 GLU A O 1
ATOM 2042 N N . HIS A 1 245 ? 15.242 10.789 11.141 1 95.69 245 HIS A N 1
ATOM 2043 C CA . HIS A 1 245 ? 15.695 9.938 12.242 1 95.69 245 HIS A CA 1
ATOM 2044 C C . HIS A 1 245 ? 15.625 8.461 11.859 1 95.69 245 HIS A C 1
ATOM 2046 O O . HIS A 1 245 ? 14.625 8 11.305 1 95.69 245 HIS A O 1
ATOM 2052 N N . PRO A 1 246 ? 16.578 7.652 12.18 1 93.75 246 PRO A N 1
ATOM 2053 C CA . PRO A 1 246 ? 16.641 6.246 11.773 1 93.75 246 PRO A CA 1
ATOM 2054 C C . PRO A 1 246 ? 15.461 5.43 12.305 1 93.75 246 PRO A C 1
ATOM 2056 O O . PRO A 1 246 ? 14.938 4.562 11.594 1 93.75 246 PRO A O 1
ATOM 2059 N N . ASN A 1 247 ? 14.984 5.754 13.516 1 92.75 247 ASN A N 1
ATOM 2060 C CA . ASN A 1 247 ? 13.898 5.004 14.133 1 92.75 247 ASN A CA 1
ATOM 2061 C C . ASN A 1 247 ? 12.562 5.281 13.445 1 92.75 247 ASN A C 1
ATOM 2063 O O . ASN A 1 247 ? 11.609 4.52 13.602 1 92.75 247 ASN A O 1
ATOM 2067 N N . LEU A 1 248 ? 12.555 6.387 12.656 1 95.19 248 LEU A N 1
ATOM 2068 C CA . LEU A 1 248 ? 11.258 6.84 12.148 1 95.19 248 LEU A CA 1
ATOM 2069 C C . LEU A 1 248 ? 11.211 6.754 10.633 1 95.19 248 LEU A C 1
ATOM 2071 O O . LEU A 1 248 ? 10.273 7.25 10.008 1 95.19 248 LEU A O 1
ATOM 2075 N N . GLN A 1 249 ? 12.164 6.062 10.094 1 92.94 249 GLN A N 1
ATOM 2076 C CA . GLN A 1 249 ? 12.289 6 8.641 1 92.94 249 GLN A CA 1
ATOM 2077 C C . GLN A 1 249 ? 11.047 5.363 8.016 1 92.94 249 GLN A C 1
ATOM 2079 O O . GLN A 1 249 ? 10.555 5.832 6.984 1 92.94 249 GLN A O 1
ATOM 2084 N N . ALA A 1 250 ? 10.516 4.359 8.656 1 91.69 250 ALA A N 1
ATOM 2085 C CA . ALA A 1 250 ? 9.359 3.637 8.125 1 91.69 250 ALA A CA 1
ATOM 2086 C C . ALA A 1 250 ? 8.094 4.48 8.219 1 91.69 250 ALA A C 1
ATOM 2088 O O . ALA A 1 250 ? 7.117 4.227 7.5 1 91.69 250 ALA A O 1
ATOM 2089 N N . LEU A 1 251 ? 8.133 5.5 9.055 1 93.75 251 LEU A N 1
ATOM 2090 C CA . LEU A 1 251 ? 6.961 6.336 9.305 1 93.75 251 LEU A CA 1
ATOM 2091 C C . LEU A 1 251 ? 7.059 7.652 8.547 1 93.75 251 LEU A C 1
ATOM 2093 O O . LEU A 1 251 ? 6.164 8.492 8.641 1 93.75 251 LEU A O 1
ATOM 2097 N N . LYS A 1 252 ? 8.07 7.73 7.758 1 93.06 252 LYS A N 1
ATOM 2098 C CA . LYS A 1 252 ? 8.438 9.008 7.141 1 93.06 252 LYS A CA 1
ATOM 2099 C C . LYS A 1 252 ? 7.254 9.609 6.391 1 93.06 252 LYS A C 1
ATOM 2101 O O . LYS A 1 252 ? 6.918 10.781 6.59 1 93.06 252 LYS A O 1
ATOM 2106 N N . VAL A 1 253 ? 6.586 8.836 5.664 1 88.94 253 VAL A N 1
ATOM 2107 C CA . VAL A 1 253 ? 5.535 9.305 4.766 1 88.94 253 VAL A CA 1
ATOM 2108 C C . VAL A 1 253 ? 4.324 9.758 5.578 1 88.94 253 VAL A C 1
ATOM 2110 O O . VAL A 1 253 ? 3.609 10.68 5.176 1 88.94 253 VAL A O 1
ATOM 2113 N N . ASP A 1 254 ? 4.121 9.203 6.738 1 91.88 254 ASP A N 1
ATOM 2114 C CA . ASP A 1 254 ? 2.914 9.461 7.516 1 91.88 254 ASP A CA 1
ATOM 2115 C C . ASP A 1 254 ? 3.229 10.289 8.758 1 91.88 254 ASP A C 1
ATOM 2117 O O . ASP A 1 254 ? 2.342 10.555 9.57 1 91.88 254 ASP A O 1
ATOM 2121 N N . LEU A 1 255 ? 4.418 10.672 8.875 1 94.5 255 LEU A N 1
ATOM 2122 C CA . LEU A 1 255 ? 4.863 11.336 10.102 1 94.5 255 LEU A CA 1
ATOM 2123 C C . LEU A 1 255 ? 4.094 12.633 10.328 1 94.5 255 LEU A C 1
ATOM 2125 O O . LEU A 1 255 ? 3.77 12.977 11.461 1 94.5 255 LEU A O 1
ATOM 2129 N N . GLY A 1 256 ? 3.822 13.32 9.258 1 92.25 256 GLY A N 1
ATOM 2130 C CA . GLY A 1 256 ? 3.08 14.57 9.375 1 92.25 256 GLY A CA 1
ATOM 2131 C C . GLY A 1 256 ? 1.717 14.391 10.016 1 92.25 256 GLY A C 1
ATOM 2132 O O . GLY A 1 256 ? 1.331 15.164 10.891 1 92.25 256 GLY A O 1
ATOM 2133 N N . SER A 1 257 ? 1.075 13.359 9.625 1 91.44 257 SER A N 1
ATOM 2134 C CA . SER A 1 257 ? -0.252 13.07 10.156 1 91.44 257 SER A CA 1
ATOM 2135 C C . SER A 1 257 ? -0.191 12.719 11.633 1 91.44 257 SER A C 1
ATOM 2137 O O . SER A 1 257 ? -1.027 13.164 12.422 1 91.44 257 SER A O 1
ATOM 2139 N N . ILE A 1 258 ? 0.765 12.023 12 1 94.88 258 ILE A N 1
ATOM 2140 C CA . ILE A 1 258 ? 0.908 11.594 13.391 1 94.88 258 ILE A CA 1
ATOM 2141 C C . ILE A 1 258 ? 1.221 12.797 14.273 1 94.88 258 ILE A C 1
ATOM 2143 O O . ILE A 1 258 ? 0.586 12.992 15.312 1 94.88 258 ILE A O 1
ATOM 2147 N N . VAL A 1 259 ? 2.166 13.555 13.852 1 95.44 259 VAL A N 1
ATOM 2148 C CA . VAL A 1 259 ? 2.586 14.711 14.633 1 95.44 259 VAL A CA 1
ATOM 2149 C C . VAL A 1 259 ? 1.428 15.695 14.766 1 95.44 259 VAL A C 1
ATOM 2151 O O . VAL A 1 259 ? 1.145 16.188 15.859 1 95.44 259 VAL A O 1
ATOM 2154 N N . GLY A 1 260 ? 0.794 15.953 13.633 1 92.06 260 GLY A N 1
ATOM 2155 C CA . GLY A 1 260 ? -0.364 16.828 13.68 1 92.06 260 GLY A CA 1
ATOM 2156 C C . GLY A 1 260 ? -1.434 16.359 14.641 1 92.06 260 GLY A C 1
ATOM 2157 O O . GLY A 1 260 ? -2 17.156 15.391 1 92.06 260 GLY A O 1
ATOM 2158 N N . PHE A 1 261 ? -1.677 15.117 14.633 1 93.5 261 PHE A N 1
ATOM 2159 C CA . PHE A 1 261 ? -2.662 14.516 15.523 1 93.5 261 PHE A CA 1
ATOM 2160 C C . PHE A 1 261 ? -2.248 14.688 16.984 1 93.5 261 PHE A C 1
ATOM 2162 O O . PHE A 1 261 ? -3.064 15.062 17.828 1 93.5 261 PHE A O 1
ATOM 2169 N N . LEU A 1 262 ? -1.009 14.391 17.281 1 95.88 262 LEU A N 1
ATOM 2170 C CA . LEU A 1 262 ? -0.506 14.461 18.641 1 95.88 262 LEU A CA 1
ATOM 2171 C C . LEU A 1 262 ? -0.524 15.898 19.156 1 95.88 262 LEU A C 1
ATOM 2173 O O . LEU A 1 262 ? -0.749 16.141 20.344 1 95.88 262 LEU A O 1
ATOM 2177 N N . VAL A 1 263 ? -0.284 16.812 18.297 1 95.19 263 VAL A N 1
ATOM 2178 C CA . VAL A 1 263 ? -0.351 18.219 18.656 1 95.19 263 VAL A CA 1
ATOM 2179 C C . VAL A 1 263 ? -1.787 18.594 19.016 1 95.19 263 VAL A C 1
ATOM 2181 O O . VAL A 1 263 ? -2.031 19.219 20.047 1 95.19 263 VAL A O 1
ATOM 2184 N N . ARG A 1 264 ? -2.697 18.172 18.234 1 91.69 264 ARG A N 1
ATOM 2185 C CA . ARG A 1 264 ? -4.105 18.484 18.469 1 91.69 264 ARG A CA 1
ATOM 2186 C C . ARG A 1 264 ? -4.59 17.859 19.781 1 91.69 264 ARG A C 1
ATOM 2188 O O . ARG A 1 264 ? -5.422 18.438 20.484 1 91.69 264 ARG A O 1
ATOM 2195 N N . LYS A 1 265 ? -4.066 16.766 20.109 1 92.69 265 LYS A N 1
ATOM 2196 C CA . LYS A 1 265 ? -4.504 16.062 21.312 1 92.69 265 LYS A CA 1
ATOM 2197 C C . LYS A 1 265 ? -3.709 16.516 22.531 1 92.69 265 LYS A C 1
ATOM 2199 O O . LYS A 1 265 ? -4.012 16.109 23.656 1 92.69 265 LYS A O 1
ATOM 2204 N N . GLY A 1 266 ? -2.643 17.219 22.344 1 94.81 266 GLY A N 1
ATOM 2205 C CA . GLY A 1 266 ? -1.916 17.828 23.453 1 94.81 266 GLY A CA 1
ATOM 2206 C C . GLY A 1 266 ? -0.767 16.969 23.953 1 94.81 266 GLY A C 1
ATOM 2207 O O . GLY A 1 266 ? -0.187 17.25 25 1 94.81 266 GLY A O 1
ATOM 2208 N N . TYR A 1 267 ? -0.39 15.938 23.203 1 95.12 267 TYR A N 1
ATOM 2209 C CA . TYR A 1 267 ? 0.728 15.086 23.594 1 95.12 267 TYR A CA 1
ATOM 2210 C C . TYR A 1 267 ? 2.057 15.703 23.188 1 95.12 267 TYR A C 1
ATOM 2212 O O . TYR A 1 267 ? 3.092 15.445 23.797 1 95.12 267 TYR A O 1
ATOM 2220 N N . VAL A 1 268 ? 1.996 16.453 22.125 1 96.69 268 VAL A N 1
ATOM 2221 C CA . VAL A 1 268 ? 3.152 17.156 21.562 1 96.69 268 VAL A CA 1
ATOM 2222 C C . VAL A 1 268 ? 2.848 18.641 21.422 1 96.69 268 VAL A C 1
ATOM 2224 O O . VAL A 1 268 ? 1.691 19.031 21.25 1 96.69 268 VAL A O 1
ATOM 2227 N N . ARG A 1 269 ? 3.801 19.422 21.594 1 96.75 269 ARG A N 1
ATOM 2228 C CA . ARG A 1 269 ? 3.615 20.859 21.469 1 96.75 269 ARG A CA 1
ATOM 2229 C C . ARG A 1 269 ? 4.547 21.438 20.406 1 96.75 269 ARG A C 1
ATOM 2231 O O . ARG A 1 269 ? 5.676 20.969 20.234 1 96.75 269 ARG A O 1
ATOM 2238 N N . SER A 1 270 ? 4.023 22.438 19.734 1 95.94 270 SER A N 1
ATOM 2239 C CA . SER A 1 270 ? 4.82 23.172 18.75 1 95.94 270 SER A CA 1
ATOM 2240 C C . SER A 1 270 ? 5.605 24.297 19.406 1 95.94 270 SER A C 1
ATOM 2242 O O . SER A 1 270 ? 5.094 24.984 20.297 1 95.94 270 SER A O 1
ATOM 2244 N N . VAL A 1 271 ? 6.828 24.391 19.031 1 97.06 271 VAL A N 1
ATOM 2245 C CA . VAL A 1 271 ? 7.691 25.453 19.531 1 97.06 271 VAL A CA 1
ATOM 2246 C C . VAL A 1 271 ? 8.203 26.297 18.359 1 97.06 271 VAL A C 1
ATOM 2248 O O . VAL A 1 271 ? 8.773 25.766 17.406 1 97.06 271 VAL A O 1
ATOM 2251 N N . ALA A 1 272 ? 7.957 27.531 18.516 1 95.69 272 ALA A N 1
ATOM 2252 C CA . ALA A 1 272 ? 8.391 28.453 17.469 1 95.69 272 ALA A CA 1
ATOM 2253 C C . ALA A 1 272 ? 9.812 28.953 17.734 1 95.69 272 ALA A C 1
ATOM 2255 O O . ALA A 1 272 ? 10.18 29.234 18.875 1 95.69 272 ALA A O 1
ATOM 2256 N N . ARG A 1 273 ? 10.555 28.969 16.703 1 94.31 273 ARG A N 1
ATOM 2257 C CA . ARG A 1 273 ? 11.906 29.516 16.75 1 94.31 273 ARG A CA 1
ATOM 2258 C C . ARG A 1 273 ? 12.109 30.578 15.672 1 94.31 273 ARG A C 1
ATOM 2260 O O . ARG A 1 273 ? 11.672 30.406 14.539 1 94.31 273 ARG A O 1
ATOM 2267 N N . PRO A 1 274 ? 12.773 31.609 16.109 1 91.5 274 PRO A N 1
ATOM 2268 C CA . PRO A 1 274 ? 12.992 32.656 15.117 1 91.5 274 PRO A CA 1
ATOM 2269 C C . PRO A 1 274 ? 13.875 32.188 13.953 1 91.5 274 PRO A C 1
ATOM 2271 O O . PRO A 1 274 ? 14.742 31.344 14.141 1 91.5 274 PRO A O 1
ATOM 2274 N N . THR A 1 275 ? 13.523 32.688 12.766 1 92 275 THR A N 1
ATOM 2275 C CA . THR A 1 275 ? 14.352 32.469 11.594 1 92 275 THR A CA 1
ATOM 2276 C C . THR A 1 275 ? 14.992 33.75 11.117 1 92 275 THR A C 1
ATOM 2278 O O . THR A 1 275 ? 14.82 34.812 11.742 1 92 275 THR A O 1
ATOM 2281 N N . LYS A 1 276 ? 15.75 33.719 10.016 1 85.5 276 LYS A N 1
ATOM 2282 C CA . LYS A 1 276 ? 16.375 34.906 9.438 1 85.5 276 LYS A CA 1
ATOM 2283 C C . LYS A 1 276 ? 15.336 35.812 8.789 1 85.5 276 LYS A C 1
ATOM 2285 O O . LYS A 1 276 ? 15.555 37 8.648 1 85.5 276 LYS A O 1
ATOM 2290 N N . GLY A 1 277 ? 14.219 35.25 8.406 1 83.5 277 GLY A N 1
ATOM 2291 C CA . GLY A 1 277 ? 13.148 36.031 7.805 1 83.5 277 GLY A CA 1
ATOM 2292 C C . GLY A 1 277 ? 12.266 36.719 8.828 1 83.5 277 GLY A C 1
ATOM 2293 O O . GLY A 1 277 ? 11.758 36.094 9.75 1 83.5 277 GLY A O 1
ATOM 2294 N N . VAL A 1 278 ? 12.125 38.031 8.648 1 82.88 278 VAL A N 1
ATOM 2295 C CA . VAL A 1 278 ? 11.312 38.812 9.57 1 82.88 278 VAL A CA 1
ATOM 2296 C C . VAL A 1 278 ? 9.875 38.312 9.57 1 82.88 278 VAL A C 1
ATOM 2298 O O . VAL A 1 278 ? 9.258 38.188 8.508 1 82.88 278 VAL A O 1
ATOM 2301 N N . GLY A 1 279 ? 9.367 37.969 10.711 1 88.31 279 GLY A N 1
ATOM 2302 C CA . GLY A 1 279 ? 7.988 37.531 10.836 1 88.31 279 GLY A CA 1
ATOM 2303 C C . GLY A 1 279 ? 7.801 36.031 10.555 1 88.31 279 GLY A C 1
ATOM 2304 O O . GLY A 1 279 ? 6.676 35.531 10.555 1 88.31 279 GLY A O 1
ATOM 2305 N N . VAL A 1 280 ? 8.891 35.406 10.227 1 93.25 280 VAL A N 1
ATOM 2306 C CA . VAL A 1 280 ? 8.836 33.969 9.93 1 93.25 280 VAL A CA 1
ATOM 2307 C C . VAL A 1 280 ? 9.453 33.188 11.07 1 93.25 280 VAL A C 1
ATOM 2309 O O . VAL A 1 280 ? 10.594 33.438 11.469 1 93.25 280 VAL A O 1
ATOM 2312 N N . GLU A 1 281 ? 8.727 32.281 11.594 1 96.25 281 GLU A N 1
ATOM 2313 C CA . GLU A 1 281 ? 9.234 31.406 12.641 1 96.25 281 GLU A CA 1
ATOM 2314 C C . GLU A 1 281 ? 9.266 29.953 12.188 1 96.25 281 GLU A C 1
ATOM 2316 O O . GLU A 1 281 ? 8.367 29.5 11.469 1 96.25 281 GLU A O 1
ATOM 2321 N N . ALA A 1 282 ? 10.375 29.281 12.492 1 96.25 282 ALA A N 1
ATOM 2322 C CA . ALA A 1 282 ? 10.438 27.844 12.281 1 96.25 282 ALA A CA 1
ATOM 2323 C C . ALA A 1 282 ? 9.758 27.078 13.414 1 96.25 282 ALA A C 1
ATOM 2325 O O . ALA A 1 282 ? 9.883 27.453 14.586 1 96.25 282 ALA A O 1
ATOM 2326 N N . ILE A 1 283 ? 9.023 26.062 13.062 1 97.19 283 ILE A N 1
ATOM 2327 C CA . ILE A 1 283 ? 8.289 25.312 14.086 1 97.19 283 ILE A CA 1
ATOM 2328 C C . ILE A 1 283 ? 8.992 23.984 14.359 1 97.19 283 ILE A C 1
ATOM 2330 O O . ILE A 1 283 ? 9.32 23.25 13.43 1 97.19 283 ILE A O 1
ATOM 2334 N N . ALA A 1 284 ? 9.289 23.734 15.562 1 97.88 284 ALA A N 1
ATOM 2335 C CA . ALA A 1 284 ? 9.805 22.469 16.062 1 97.88 284 ALA A CA 1
ATOM 2336 C C . ALA A 1 284 ? 8.836 21.828 17.062 1 97.88 284 ALA A C 1
ATOM 2338 O O . ALA A 1 284 ? 7.812 22.422 17.406 1 97.88 284 ALA A O 1
ATOM 2339 N N . TYR A 1 285 ? 9.07 20.594 17.406 1 98 285 TYR A N 1
ATOM 2340 C CA . TYR A 1 285 ? 8.102 19.875 18.219 1 98 285 TYR A CA 1
ATOM 2341 C C . TYR A 1 285 ? 8.773 19.234 19.422 1 98 285 TYR A C 1
ATOM 2343 O O . TYR A 1 285 ? 9.914 18.766 19.344 1 98 285 TYR A O 1
ATOM 2351 N N . GLU A 1 286 ? 8.141 19.234 20.531 1 97.56 286 GLU A N 1
ATOM 2352 C CA . GLU A 1 286 ? 8.586 18.562 21.734 1 97.56 286 GLU A CA 1
ATOM 2353 C C . GLU A 1 286 ? 7.422 17.906 22.484 1 97.56 286 GLU A C 1
ATOM 2355 O O . GLU A 1 286 ? 6.262 18.234 22.234 1 97.56 286 GLU A O 1
ATOM 2360 N N . ILE A 1 287 ? 7.773 16.938 23.281 1 95.94 287 ILE A N 1
ATOM 2361 C CA . ILE A 1 287 ? 6.742 16.281 24.078 1 95.94 287 ILE A CA 1
ATOM 2362 C C . ILE A 1 287 ? 6.145 17.266 25.062 1 95.94 287 ILE A C 1
ATOM 2364 O O . ILE A 1 287 ? 6.871 18.062 25.672 1 95.94 287 ILE A O 1
ATOM 2368 N N . ALA A 1 288 ? 4.883 17.25 25.141 1 91.75 288 ALA A N 1
ATOM 2369 C CA . ALA A 1 288 ? 4.207 18.172 26.047 1 91.75 288 ALA A CA 1
ATOM 2370 C C . ALA A 1 288 ? 4.41 17.781 27.5 1 91.75 288 ALA A C 1
ATOM 2372 O O . ALA A 1 288 ? 4.566 16.594 27.812 1 91.75 288 ALA A O 1
ATOM 2373 N N . MET B 1 1 ? 1.872 39.75 5.035 1 58.91 1 MET B N 1
ATOM 2374 C CA . MET B 1 1 ? 1.769 38.281 5.117 1 58.91 1 MET B CA 1
ATOM 2375 C C . MET B 1 1 ? 2.344 37.625 3.869 1 58.91 1 MET B C 1
ATOM 2377 O O . MET B 1 1 ? 3.17 36.719 3.965 1 58.91 1 MET B O 1
ATOM 2381 N N . GLU B 1 2 ? 2.066 38.25 2.785 1 69.5 2 GLU B N 1
ATOM 2382 C CA . GLU B 1 2 ? 2.607 37.75 1.517 1 69.5 2 GLU B CA 1
ATOM 2383 C C . GLU B 1 2 ? 4.121 37.938 1.457 1 69.5 2 GLU B C 1
ATOM 2385 O O . GLU B 1 2 ? 4.84 37.062 0.989 1 69.5 2 GLU B O 1
ATOM 2390 N N . TYR B 1 3 ? 4.531 38.969 2.117 1 75 3 TYR B N 1
ATOM 2391 C CA . TYR 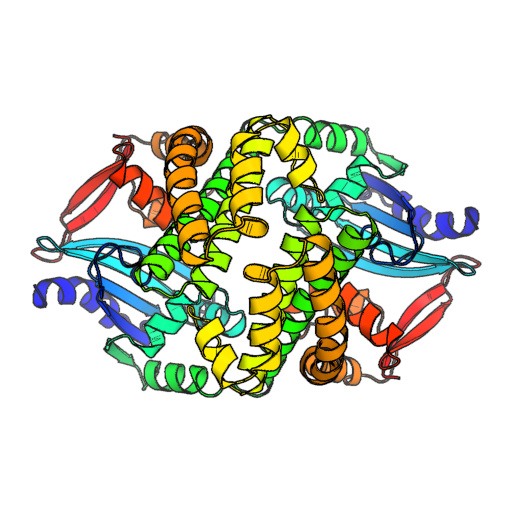B 1 3 ? 5.961 39.25 2.107 1 75 3 TYR B CA 1
ATOM 2392 C C . TYR B 1 3 ? 6.727 38.219 2.947 1 75 3 TYR B C 1
ATOM 2394 O O . TYR B 1 3 ? 7.773 37.719 2.525 1 75 3 TYR B O 1
ATOM 2402 N N . ALA B 1 4 ? 6.164 37.906 4.02 1 81.12 4 ALA B N 1
ATOM 2403 C CA . ALA B 1 4 ? 6.832 36.969 4.914 1 81.12 4 ALA B CA 1
ATOM 2404 C C . ALA B 1 4 ? 6.941 35.562 4.281 1 81.12 4 ALA B C 1
ATOM 2406 O O . ALA B 1 4 ? 7.98 34.906 4.379 1 81.12 4 ALA B O 1
ATOM 2407 N N . THR B 1 5 ? 5.961 35.188 3.613 1 85.31 5 THR B N 1
ATOM 2408 C CA . THR B 1 5 ? 5.984 33.906 2.928 1 85.31 5 THR B CA 1
ATOM 2409 C C . THR B 1 5 ? 7.039 33.906 1.827 1 85.31 5 THR B C 1
ATOM 2411 O O . THR B 1 5 ? 7.684 32.875 1.586 1 85.31 5 THR B O 1
ATOM 2414 N N . ARG B 1 6 ? 7.223 35.062 1.297 1 89.25 6 ARG B N 1
ATOM 2415 C CA . ARG B 1 6 ? 8.211 35.219 0.234 1 89.25 6 ARG B CA 1
ATOM 2416 C C . ARG B 1 6 ? 9.625 34.969 0.763 1 89.25 6 ARG B C 1
ATOM 2418 O O . ARG B 1 6 ? 10.461 34.406 0.059 1 89.25 6 ARG B O 1
ATOM 2425 N N . THR B 1 7 ? 9.797 35.312 1.975 1 89.25 7 THR B N 1
ATOM 2426 C CA . THR B 1 7 ? 11.125 35.125 2.561 1 89.25 7 THR B CA 1
ATOM 2427 C C . THR B 1 7 ? 11.445 33.625 2.705 1 89.25 7 THR B C 1
ATOM 2429 O O . THR B 1 7 ? 12.609 33.25 2.617 1 89.25 7 THR B O 1
ATOM 2432 N N . ILE B 1 8 ? 10.461 32.844 2.867 1 91.81 8 ILE B N 1
ATOM 2433 C CA . ILE B 1 8 ? 10.656 31.406 3.039 1 91.81 8 ILE B CA 1
ATOM 2434 C C . ILE B 1 8 ? 11.156 30.797 1.73 1 91.81 8 ILE B C 1
ATOM 2436 O O . ILE B 1 8 ? 12.164 30.094 1.711 1 91.81 8 ILE B O 1
ATOM 2440 N N . TYR B 1 9 ? 10.523 31.141 0.645 1 91.62 9 TYR B N 1
ATOM 2441 C CA . TYR B 1 9 ? 10.859 30.422 -0.578 1 91.62 9 TYR B CA 1
ATOM 2442 C C . TYR B 1 9 ? 11.945 31.156 -1.364 1 91.62 9 TYR B C 1
ATOM 2444 O O . TYR B 1 9 ? 12.57 30.578 -2.252 1 91.62 9 TYR B O 1
ATOM 2452 N N . SER B 1 10 ? 12.172 32.469 -1.093 1 92.06 10 SER B N 1
ATOM 2453 C CA . SER B 1 10 ? 13.148 33.25 -1.849 1 92.06 10 SER B CA 1
ATOM 2454 C C . SER B 1 10 ? 14.555 32.656 -1.706 1 92.06 10 SER B C 1
ATOM 2456 O O . SER B 1 10 ? 15.352 32.719 -2.645 1 92.06 10 SER B O 1
ATOM 2458 N N . GLU B 1 11 ? 14.742 32.125 -0.54 1 89.88 11 GLU B N 1
ATOM 2459 C CA . GLU B 1 11 ? 16.047 31.516 -0.306 1 89.88 11 GLU B CA 1
ATOM 2460 C C . GLU B 1 11 ? 16.266 30.328 -1.243 1 89.88 11 GLU B C 1
ATOM 2462 O O . GLU B 1 11 ? 17.391 30.078 -1.668 1 89.88 11 GLU B O 1
ATOM 2467 N N . TYR B 1 12 ? 15.234 29.672 -1.532 1 93.88 12 TYR B N 1
ATOM 2468 C CA . TYR B 1 12 ? 15.328 28.5 -2.41 1 93.88 12 TYR B CA 1
ATOM 2469 C C . TYR B 1 12 ? 15.32 28.922 -3.875 1 93.88 12 TYR B C 1
ATOM 2471 O O . TYR B 1 12 ? 15.969 28.281 -4.711 1 93.88 12 TYR B O 1
ATOM 2479 N N . ALA B 1 13 ? 14.617 29.984 -4.129 1 93.88 13 ALA B N 1
ATOM 2480 C CA . ALA B 1 13 ? 14.57 30.5 -5.496 1 93.88 13 ALA B CA 1
ATOM 2481 C C . ALA B 1 13 ? 15.953 30.922 -5.977 1 93.88 13 ALA B C 1
ATOM 2483 O O . ALA B 1 13 ? 16.234 30.875 -7.176 1 93.88 13 ALA B O 1
ATOM 2484 N N . ALA B 1 14 ? 16.75 31.219 -5.047 1 92.88 14 ALA B N 1
ATOM 2485 C CA . ALA B 1 14 ? 18.078 31.719 -5.367 1 92.88 14 ALA B CA 1
ATOM 2486 C C . ALA B 1 14 ? 19.031 30.578 -5.688 1 92.88 14 ALA B C 1
ATOM 2488 O O . ALA B 1 14 ? 20.078 30.781 -6.305 1 92.88 14 ALA B O 1
ATOM 2489 N N . LEU B 1 15 ? 18.703 29.453 -5.277 1 94.69 15 LEU B N 1
ATOM 2490 C CA . LEU B 1 15 ? 19.578 28.297 -5.496 1 94.69 15 LEU B CA 1
ATOM 2491 C C . LEU B 1 15 ? 19.531 27.844 -6.953 1 94.69 15 LEU B C 1
ATOM 2493 O O . LEU B 1 15 ? 18.453 27.781 -7.555 1 94.69 15 LEU B O 1
ATOM 2497 N N . LYS B 1 16 ? 20.656 27.5 -7.484 1 94.5 16 LYS B N 1
ATOM 2498 C CA . LYS B 1 16 ? 20.766 27.094 -8.883 1 94.5 16 LYS B CA 1
ATOM 2499 C C . LYS B 1 16 ? 20.078 25.75 -9.117 1 94.5 16 LYS B C 1
ATOM 2501 O O . LYS B 1 16 ? 19.625 25.469 -10.227 1 94.5 16 LYS B O 1
ATOM 2506 N N . THR B 1 17 ? 19.953 25.047 -8.102 1 95.56 17 THR B N 1
ATOM 2507 C CA . THR B 1 17 ? 19.406 23.688 -8.227 1 95.56 17 THR B CA 1
ATOM 2508 C C . THR B 1 17 ? 17.891 23.719 -8.211 1 95.56 17 THR B C 1
ATOM 2510 O O . THR B 1 17 ? 17.234 22.734 -8.547 1 95.56 17 THR B O 1
ATOM 2513 N N . THR B 1 18 ? 17.312 24.859 -7.855 1 97.62 18 THR B N 1
ATOM 2514 C CA . THR B 1 18 ? 15.859 24.953 -7.766 1 97.62 18 THR B CA 1
ATOM 2515 C C . THR B 1 18 ? 15.234 25.047 -9.156 1 97.62 18 THR B C 1
ATOM 2517 O O . THR B 1 18 ? 15.578 25.938 -9.93 1 97.62 18 THR B O 1
ATOM 2520 N N . LEU B 1 19 ? 14.305 24.156 -9.43 1 97.88 19 LEU B N 1
ATOM 2521 C CA . LEU B 1 19 ? 13.664 24.094 -10.742 1 97.88 19 LEU B CA 1
ATOM 2522 C C . LEU B 1 19 ? 12.32 24.797 -10.727 1 97.88 19 LEU B C 1
ATOM 2524 O O . LEU B 1 19 ? 11.898 25.375 -11.734 1 97.88 19 LEU B O 1
ATOM 2528 N N . GLY B 1 20 ? 11.664 24.719 -9.641 1 97.56 20 GLY B N 1
ATOM 2529 C CA . GLY B 1 20 ? 10.344 25.344 -9.523 1 97.56 20 GLY B CA 1
ATOM 2530 C C . GLY B 1 20 ? 9.828 25.391 -8.102 1 97.56 20 GLY B C 1
ATOM 2531 O O . GLY B 1 20 ? 10.273 24.609 -7.25 1 97.56 20 GLY B O 1
ATOM 2532 N N . ILE B 1 21 ? 8.953 26.359 -7.824 1 97.81 21 ILE B N 1
ATOM 2533 C CA . ILE B 1 21 ? 8.289 26.516 -6.531 1 97.81 21 ILE B CA 1
ATOM 2534 C C . ILE B 1 21 ? 6.789 26.719 -6.742 1 97.81 21 ILE B C 1
ATOM 2536 O O . ILE B 1 21 ? 6.383 27.562 -7.543 1 97.81 21 ILE B O 1
ATOM 2540 N N . ILE B 1 22 ? 6 25.891 -6.031 1 97.38 22 ILE B N 1
ATOM 2541 C CA . ILE B 1 22 ? 4.547 25.953 -6.145 1 97.38 22 ILE B CA 1
ATOM 2542 C C . ILE B 1 22 ? 3.932 26.234 -4.777 1 97.38 22 ILE B C 1
ATOM 2544 O O . ILE B 1 22 ? 4.43 25.766 -3.754 1 97.38 22 ILE B O 1
ATOM 2548 N N . GLU B 1 23 ? 2.902 27 -4.797 1 96.69 23 GLU B N 1
ATOM 2549 C CA . GLU B 1 23 ? 2.145 27.281 -3.582 1 96.69 23 GLU B CA 1
ATOM 2550 C C . GLU B 1 23 ? 0.712 26.766 -3.693 1 96.69 23 GLU B C 1
ATOM 2552 O O . GLU B 1 23 ? 0.07 26.922 -4.734 1 96.69 23 GLU B O 1
ATOM 2557 N N . VAL B 1 24 ? 0.291 26.141 -2.619 1 95.75 24 VAL B N 1
ATOM 2558 C CA . VAL B 1 24 ? -1.093 25.688 -2.529 1 95.75 24 VAL B CA 1
ATOM 2559 C C . VAL B 1 24 ? -1.729 26.203 -1.245 1 95.75 24 VAL B C 1
ATOM 2561 O O . VAL B 1 24 ? -1.151 26.078 -0.163 1 95.75 24 VAL B O 1
ATOM 2564 N N . LYS B 1 25 ? -2.887 26.781 -1.327 1 94.38 25 LYS B N 1
ATOM 2565 C CA . LYS B 1 25 ? -3.621 27.281 -0.169 1 94.38 25 LYS B CA 1
ATOM 2566 C C . LYS B 1 25 ? -4.77 26.344 0.2 1 94.38 25 LYS B C 1
ATOM 2568 O O . LYS B 1 25 ? -5.359 25.703 -0.672 1 94.38 25 LYS B O 1
ATOM 2573 N N . LYS B 1 26 ? -4.992 26.297 1.508 1 91.94 26 LYS B N 1
ATOM 2574 C CA . LYS B 1 26 ? -6.09 25.438 1.954 1 91.94 26 LYS B CA 1
ATOM 2575 C C . LYS B 1 26 ? -7.426 25.953 1.428 1 91.94 26 LYS B C 1
ATOM 2577 O O . LYS B 1 26 ? -7.633 27.156 1.3 1 91.94 26 LYS B O 1
ATOM 2582 N N . LYS B 1 27 ? -8.312 25.062 1.135 1 88.19 27 LYS B N 1
ATOM 2583 C CA . LYS B 1 27 ? -9.648 25.406 0.656 1 88.19 27 LYS B CA 1
ATOM 2584 C C . LYS B 1 27 ? -10.672 25.328 1.782 1 88.19 27 LYS B C 1
ATOM 2586 O O . LYS B 1 27 ? -11.75 25.906 1.692 1 88.19 27 LYS B O 1
ATOM 2591 N N . ARG B 1 28 ? -10.383 24.609 2.836 1 86.06 28 ARG B N 1
ATOM 2592 C CA . ARG B 1 28 ? -11.227 24.422 4.004 1 86.06 28 ARG B CA 1
ATOM 2593 C C . ARG B 1 28 ? -10.391 24.188 5.258 1 86.06 28 ARG B C 1
ATOM 2595 O O . ARG B 1 28 ? -9.195 23.906 5.164 1 86.06 28 ARG B O 1
ATOM 2602 N N . PRO B 1 29 ? -11.008 24.328 6.352 1 83.12 29 PRO B N 1
ATOM 2603 C CA . PRO B 1 29 ? -10.25 24 7.562 1 83.12 29 PRO B CA 1
ATOM 2604 C C . PRO B 1 29 ? -9.773 22.547 7.598 1 83.12 29 PRO B C 1
ATOM 2606 O O . PRO B 1 29 ? -10.5 21.656 7.172 1 83.12 29 PRO B O 1
ATOM 2609 N N . ARG B 1 30 ? -8.688 22.312 8.078 1 79.88 30 ARG B N 1
ATOM 2610 C CA . ARG B 1 30 ? -8.078 21 8.188 1 79.88 30 ARG B CA 1
ATOM 2611 C C . ARG B 1 30 ? -8.102 20.266 6.844 1 79.88 30 ARG B C 1
ATOM 2613 O O . ARG B 1 30 ? -8.531 19.125 6.762 1 79.88 30 ARG B O 1
ATOM 2620 N N . ASP B 1 31 ? -7.703 20.953 5.879 1 85.19 31 ASP B N 1
ATOM 2621 C CA . ASP B 1 31 ? -7.672 20.422 4.523 1 85.19 31 ASP B CA 1
ATOM 2622 C C . ASP B 1 31 ? -6.586 19.359 4.379 1 85.19 31 ASP B C 1
ATOM 2624 O O . ASP B 1 31 ? -5.395 19.656 4.5 1 85.19 31 ASP B O 1
ATOM 2628 N N . PRO B 1 32 ? -7.062 18.094 4.082 1 81.31 32 PRO B N 1
ATOM 2629 C CA . PRO B 1 32 ? -6.051 17.031 3.936 1 81.31 32 PRO B CA 1
ATOM 2630 C C . PRO B 1 32 ? -5.109 17.281 2.76 1 81.31 32 PRO B C 1
ATOM 2632 O O . PRO B 1 32 ? -3.959 16.844 2.781 1 81.31 32 PRO B O 1
ATOM 2635 N N . LEU B 1 33 ? -5.535 18.047 1.815 1 84.94 33 LEU B N 1
ATOM 2636 C CA . LEU B 1 33 ? -4.727 18.297 0.626 1 84.94 33 LEU B CA 1
ATOM 2637 C C . LEU B 1 33 ? -3.514 19.156 0.963 1 84.94 33 LEU B C 1
ATOM 2639 O O . LEU B 1 33 ? -2.512 19.141 0.244 1 84.94 33 LEU B O 1
ATOM 2643 N N . THR B 1 34 ? -3.594 19.953 2.006 1 87.75 34 THR B N 1
ATOM 2644 C CA . THR B 1 34 ? -2.473 20.797 2.406 1 87.75 34 THR B CA 1
ATOM 2645 C C . THR B 1 34 ? -1.833 20.281 3.689 1 87.75 34 THR B C 1
ATOM 2647 O O . THR B 1 34 ? -1.202 21.031 4.43 1 87.75 34 THR B O 1
ATOM 2650 N N . ASP B 1 35 ? -2.092 19.078 4.023 1 83.62 35 ASP B N 1
ATOM 2651 C CA . ASP B 1 35 ? -1.591 18.469 5.258 1 83.62 35 ASP B CA 1
ATOM 2652 C C . ASP B 1 35 ? -1.971 19.312 6.473 1 83.62 35 ASP B C 1
ATOM 2654 O O . ASP B 1 35 ? -1.136 19.578 7.34 1 83.62 35 ASP B O 1
ATOM 2658 N N . GLN B 1 36 ? -3.102 19.906 6.402 1 82.62 36 GLN B N 1
ATOM 2659 C CA . GLN B 1 36 ? -3.744 20.641 7.488 1 82.62 36 GLN B CA 1
ATOM 2660 C C . GLN B 1 36 ? -3.059 21.984 7.73 1 82.62 36 GLN B C 1
ATOM 2662 O O . GLN B 1 36 ? -3.152 22.547 8.82 1 82.62 36 GLN B O 1
ATOM 2667 N N . SER B 1 37 ? -2.254 22.422 6.781 1 92.25 37 SER B 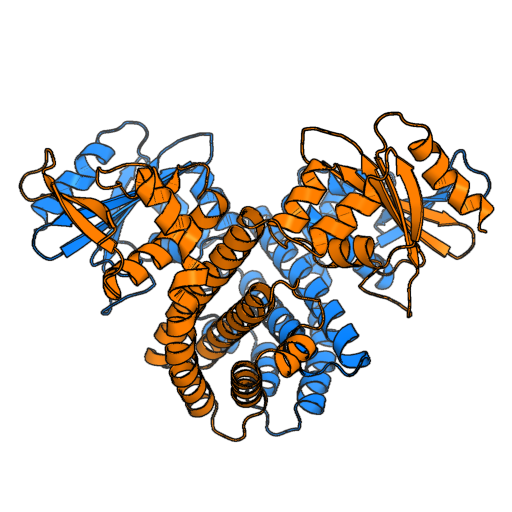N 1
ATOM 2668 C CA . SER B 1 37 ? -1.646 23.75 6.871 1 92.25 37 SER B CA 1
ATOM 2669 C C . SER B 1 37 ? -2.49 24.797 6.152 1 92.25 37 SER B C 1
ATOM 2671 O O . SER B 1 37 ? -3.443 24.453 5.449 1 92.25 37 SER B O 1
ATOM 2673 N N . ASP B 1 38 ? -2.168 26 6.449 1 94.31 38 ASP B N 1
ATOM 2674 C CA . ASP B 1 38 ? -2.834 27.094 5.746 1 94.31 38 ASP B CA 1
ATOM 2675 C C . ASP B 1 38 ? -2.254 27.281 4.348 1 94.31 38 ASP B C 1
ATOM 2677 O O . ASP B 1 38 ? -2.982 27.609 3.406 1 94.31 38 ASP B O 1
ATOM 2681 N N . ARG B 1 39 ? -0.984 27.078 4.285 1 94.69 39 ARG B N 1
ATOM 2682 C CA . ARG B 1 39 ? -0.273 27.188 3.016 1 94.69 39 ARG B CA 1
ATOM 2683 C C . ARG B 1 39 ? 0.791 26.094 2.896 1 94.69 39 ARG B C 1
ATOM 2685 O O . ARG B 1 39 ? 1.489 25.797 3.867 1 94.69 39 ARG B O 1
ATOM 2692 N N . LEU B 1 40 ? 0.799 25.609 1.689 1 96.06 40 LEU B N 1
ATOM 2693 C CA . LEU B 1 40 ? 1.796 24.594 1.375 1 96.06 40 LEU B CA 1
ATOM 2694 C C . LEU B 1 40 ? 2.709 25.047 0.245 1 96.06 40 LEU B C 1
ATOM 2696 O O . LEU B 1 40 ? 2.234 25.562 -0.775 1 96.06 40 LEU B O 1
ATOM 2700 N N . LEU B 1 41 ? 4.039 25.031 0.516 1 96.44 41 LEU B N 1
ATOM 2701 C CA . LEU B 1 41 ? 5.035 25.344 -0.501 1 96.44 41 LEU B CA 1
ATOM 2702 C C . LEU B 1 41 ? 5.789 24.094 -0.938 1 96.44 41 LEU B C 1
ATOM 2704 O O . LEU B 1 41 ? 6.176 23.266 -0.103 1 96.44 41 LEU B O 1
ATOM 2708 N N . ILE B 1 42 ? 5.957 23.938 -2.213 1 97 42 ILE B N 1
ATOM 2709 C CA . ILE B 1 42 ? 6.75 22.828 -2.734 1 97 42 ILE B CA 1
ATOM 2710 C C . ILE B 1 42 ? 7.93 23.375 -3.539 1 97 42 ILE B C 1
ATOM 2712 O O . ILE B 1 42 ? 7.738 24.078 -4.531 1 97 42 ILE B O 1
ATOM 2716 N N . VAL B 1 43 ? 9.086 23.078 -3.037 1 97.75 43 VAL B N 1
ATOM 2717 C CA . VAL B 1 43 ? 10.312 23.422 -3.754 1 97.75 43 VAL B CA 1
ATOM 2718 C C . VAL B 1 43 ? 10.867 22.172 -4.445 1 97.75 43 VAL B C 1
ATOM 2720 O O . VAL B 1 43 ? 11.156 21.172 -3.793 1 97.75 43 VAL B O 1
ATOM 2723 N N . ILE B 1 44 ? 11 22.234 -5.754 1 97.88 44 ILE B N 1
ATOM 2724 C CA . ILE B 1 44 ? 11.531 21.109 -6.531 1 97.88 44 ILE B CA 1
ATOM 2725 C C . ILE B 1 44 ? 12.961 21.422 -6.961 1 97.88 44 ILE B C 1
ATOM 2727 O O . ILE B 1 44 ? 13.219 22.406 -7.645 1 97.88 44 ILE B O 1
ATOM 2731 N N . GLU B 1 45 ? 13.836 20.562 -6.539 1 97.5 45 GLU B N 1
ATOM 2732 C CA . GLU B 1 45 ? 15.258 20.766 -6.816 1 97.5 45 GLU B CA 1
ATOM 2733 C C . GLU B 1 45 ? 15.797 19.688 -7.738 1 97.5 45 GLU B C 1
ATOM 2735 O O . GLU B 1 45 ? 15.359 18.531 -7.672 1 97.5 45 GLU B O 1
ATOM 2740 N N . ALA B 1 46 ? 16.812 20.062 -8.539 1 96.5 46 ALA B N 1
ATOM 2741 C CA . ALA B 1 46 ? 17.484 19.094 -9.398 1 96.5 46 ALA B CA 1
ATOM 2742 C C . ALA B 1 46 ? 18.5 18.281 -8.602 1 96.5 46 ALA B C 1
ATOM 2744 O O . ALA B 1 46 ? 19.531 18.797 -8.18 1 96.5 46 ALA B O 1
ATOM 2745 N N . LYS B 1 47 ? 18.094 17.094 -8.352 1 94.75 47 LYS B N 1
ATOM 2746 C CA . LYS B 1 47 ? 18.984 16.141 -7.688 1 94.75 47 LYS B CA 1
ATOM 2747 C C . LYS B 1 47 ? 18.812 14.734 -8.258 1 94.75 47 LYS B C 1
ATOM 2749 O O . LYS B 1 47 ? 17.688 14.289 -8.492 1 94.75 47 LYS B O 1
ATOM 2754 N N . GLU B 1 48 ? 19.938 14.047 -8.391 1 91.5 48 GLU B N 1
ATOM 2755 C CA . GLU B 1 48 ? 19.906 12.719 -8.992 1 91.5 48 GLU B CA 1
ATOM 2756 C C . GLU B 1 48 ? 19.219 11.703 -8.07 1 91.5 48 GLU B C 1
ATOM 2758 O O . GLU B 1 48 ? 18.438 10.875 -8.516 1 91.5 48 GLU B O 1
ATOM 2763 N N . GLU B 1 49 ? 19.531 11.883 -6.828 1 94.25 49 GLU B N 1
ATOM 2764 C CA . GLU B 1 49 ? 18.969 10.945 -5.867 1 94.25 49 GLU B CA 1
ATOM 2765 C C . GLU B 1 49 ? 17.609 11.445 -5.348 1 94.25 49 GLU B C 1
ATOM 2767 O O . GLU B 1 49 ? 17.453 12.633 -5.062 1 94.25 49 GLU B O 1
ATOM 2772 N N . PRO B 1 50 ? 16.688 10.508 -5.32 1 93.69 50 PRO B N 1
ATOM 2773 C CA . PRO B 1 50 ? 15.406 10.922 -4.746 1 93.69 50 PRO B CA 1
ATOM 2774 C C . PRO B 1 50 ? 15.531 11.414 -3.307 1 93.69 50 PRO B C 1
ATOM 2776 O O . PRO B 1 50 ? 16.219 10.789 -2.498 1 93.69 50 PRO B O 1
ATOM 2779 N N . PHE B 1 51 ? 14.93 12.562 -3.164 1 94.31 51 PHE B N 1
ATOM 2780 C CA . PHE B 1 51 ? 15 13.172 -1.841 1 94.31 51 PHE B CA 1
ATOM 2781 C C . PHE B 1 51 ? 13.719 13.938 -1.529 1 94.31 51 PHE B C 1
ATOM 2783 O O . PHE B 1 51 ? 13.07 14.469 -2.434 1 94.31 51 PHE B O 1
ATOM 2790 N N . TRP B 1 52 ? 13.258 13.891 -0.249 1 96.06 52 TRP B N 1
ATOM 2791 C CA . TRP B 1 52 ? 12.062 14.586 0.198 1 96.06 52 TRP B CA 1
ATOM 2792 C C . TRP B 1 52 ? 12.156 14.938 1.678 1 96.06 52 TRP B C 1
ATOM 2794 O O . TRP B 1 52 ? 12.5 14.094 2.504 1 96.06 52 TRP B O 1
ATOM 2804 N N . THR B 1 53 ? 12.016 16.156 2.018 1 96.25 53 THR B N 1
ATOM 2805 C CA . THR B 1 53 ? 11.961 16.594 3.41 1 96.25 53 THR B CA 1
ATOM 2806 C C . THR B 1 53 ? 10.945 17.703 3.594 1 96.25 53 THR B C 1
ATOM 2808 O O . THR B 1 53 ? 10.453 18.281 2.613 1 96.25 53 THR B O 1
ATOM 2811 N N . VAL B 1 54 ? 10.555 17.906 4.844 1 96.94 54 VAL B N 1
ATOM 2812 C CA . VAL B 1 54 ? 9.492 18.859 5.145 1 96.94 54 VAL B CA 1
ATOM 2813 C C . VAL B 1 54 ? 9.938 19.781 6.281 1 96.94 54 VAL B C 1
ATOM 2815 O O . VAL B 1 54 ? 10.594 19.344 7.227 1 96.94 54 VAL B O 1
ATOM 2818 N N . LYS B 1 55 ? 9.672 21.016 6.098 1 96.5 55 LYS B N 1
ATOM 2819 C CA . LYS B 1 55 ? 9.891 22 7.148 1 96.5 55 LYS B CA 1
ATOM 2820 C C . LYS B 1 55 ? 8.594 22.719 7.504 1 96.5 55 LYS B C 1
ATOM 2822 O O . LYS B 1 55 ? 7.762 22.984 6.629 1 96.5 55 LYS B O 1
ATOM 2827 N N . HIS B 1 56 ? 8.422 23.031 8.734 1 96.56 56 HIS B N 1
ATOM 2828 C CA . HIS B 1 56 ? 7.219 23.703 9.211 1 96.56 56 HIS B CA 1
ATOM 2829 C C . HIS B 1 56 ? 7.539 25.125 9.664 1 96.56 56 HIS B C 1
ATOM 2831 O O . HIS B 1 56 ? 8.531 25.359 10.359 1 96.56 56 HIS B O 1
ATOM 2837 N N . TYR B 1 57 ? 6.703 26.047 9.281 1 96.31 57 TYR B N 1
ATOM 2838 C CA . TYR B 1 57 ? 6.871 27.453 9.625 1 96.31 57 TYR B CA 1
ATOM 2839 C C . TYR B 1 57 ? 5.562 28.047 10.125 1 96.31 57 TYR B C 1
ATOM 2841 O O . TYR B 1 57 ? 4.492 27.469 9.93 1 96.31 57 TYR B O 1
ATOM 2849 N N . GLN B 1 58 ? 5.719 29.109 10.789 1 95.62 58 GLN B N 1
ATOM 2850 C CA . GLN B 1 58 ? 4.598 29.969 11.18 1 95.62 58 GLN B CA 1
ATOM 2851 C C . GLN B 1 58 ? 4.852 31.422 10.789 1 95.62 58 GLN B C 1
ATOM 2853 O O . GLN B 1 58 ? 5.93 31.953 11.039 1 95.62 58 GLN B O 1
ATOM 2858 N N . VAL B 1 59 ? 3.941 31.969 10.102 1 93.88 59 VAL B N 1
ATOM 2859 C CA . VAL B 1 59 ? 3.961 33.375 9.742 1 93.88 59 VAL B CA 1
ATOM 2860 C C . VAL B 1 59 ? 2.684 34.062 10.234 1 93.88 59 VAL B C 1
ATOM 2862 O O . VAL B 1 59 ? 1.615 33.875 9.648 1 93.88 59 VAL B O 1
ATOM 2865 N N . GLY B 1 60 ? 2.809 34.906 11.219 1 90.31 60 GLY B N 1
ATOM 2866 C CA . GLY B 1 60 ? 1.597 35.375 11.867 1 90.31 60 GLY B CA 1
ATOM 2867 C C . GLY B 1 60 ? 0.739 34.25 12.422 1 90.31 60 GLY B C 1
ATOM 2868 O O . GLY B 1 60 ? 1.198 33.469 13.25 1 90.31 60 GLY B O 1
ATOM 2869 N N . GLN B 1 61 ? -0.456 34.188 11.906 1 90.12 61 GLN B N 1
ATOM 2870 C CA . GLN B 1 61 ? -1.356 33.125 12.383 1 90.12 61 GLN B CA 1
ATOM 2871 C C . GLN B 1 61 ? -1.435 31.984 11.383 1 90.12 61 GLN B C 1
ATOM 2873 O O . GLN B 1 61 ? -2.148 31 11.617 1 90.12 61 GLN B O 1
ATOM 2878 N N . GLU B 1 62 ? -0.605 32.031 10.391 1 92.94 62 GLU B N 1
ATOM 2879 C CA . GLU B 1 62 ? -0.697 31.031 9.328 1 92.94 62 GLU B CA 1
ATOM 2880 C C . GLU B 1 62 ? 0.378 29.969 9.484 1 92.94 62 GLU B C 1
ATOM 2882 O O . GLU B 1 62 ? 1.544 30.281 9.734 1 92.94 62 GLU B O 1
ATOM 2887 N N . LYS B 1 63 ? -0.069 28.828 9.422 1 94.56 63 LYS B N 1
ATOM 2888 C CA . LYS B 1 63 ? 0.839 27.688 9.391 1 94.56 63 LYS B CA 1
ATOM 2889 C C . LYS B 1 63 ? 1.273 27.375 7.961 1 94.56 63 LYS B C 1
ATOM 2891 O O . LYS B 1 63 ? 0.433 27.203 7.074 1 94.56 63 LYS B O 1
ATOM 2896 N N . ILE B 1 64 ? 2.615 27.297 7.766 1 95.62 64 ILE B N 1
ATOM 2897 C CA . ILE B 1 64 ? 3.15 27.031 6.434 1 95.62 64 ILE B CA 1
ATOM 2898 C C . ILE B 1 64 ? 3.992 25.75 6.465 1 95.62 64 ILE B C 1
ATOM 2900 O O . ILE B 1 64 ? 4.836 25.578 7.348 1 95.62 64 ILE B O 1
ATOM 2904 N N . ILE B 1 65 ? 3.709 24.891 5.547 1 96.38 65 ILE B N 1
ATOM 2905 C CA . ILE B 1 65 ? 4.512 23.672 5.395 1 96.38 65 ILE B CA 1
ATOM 2906 C C . ILE B 1 65 ? 5.305 23.75 4.09 1 96.38 65 ILE B C 1
ATOM 2908 O O . ILE B 1 65 ? 4.746 24.031 3.031 1 96.38 65 ILE B O 1
ATOM 2912 N N . LEU B 1 66 ? 6.621 23.562 4.219 1 96.88 66 LEU B N 1
ATOM 2913 C CA . LEU B 1 66 ? 7.508 23.578 3.062 1 96.88 66 LEU B CA 1
ATOM 2914 C C . LEU B 1 66 ? 8.008 22.172 2.736 1 96.88 66 LEU B C 1
ATOM 2916 O O . LEU B 1 66 ? 8.656 21.531 3.562 1 96.88 66 LEU B O 1
ATOM 2920 N N . HIS B 1 67 ? 7.641 21.734 1.571 1 96.88 67 HIS B N 1
ATOM 2921 C CA . HIS B 1 67 ? 8.18 20.484 1.053 1 96.88 67 HIS B CA 1
ATOM 2922 C C . HIS B 1 67 ? 9.375 20.734 0.144 1 96.88 67 HIS B C 1
ATOM 2924 O O . HIS B 1 67 ? 9.289 21.516 -0.809 1 96.88 67 HIS B O 1
ATOM 2930 N N . LEU B 1 68 ? 10.477 20.156 0.487 1 97.31 68 LEU B N 1
ATOM 2931 C CA . LEU B 1 68 ? 11.641 20.125 -0.393 1 97.31 68 LEU B CA 1
ATOM 2932 C C . LEU B 1 68 ? 11.766 18.75 -1.062 1 97.31 68 LEU B C 1
ATOM 2934 O O . LEU B 1 68 ? 11.953 17.75 -0.386 1 97.31 68 LEU B O 1
ATOM 2938 N N . VAL B 1 69 ? 11.688 18.766 -2.383 1 97.19 69 VAL B N 1
ATOM 2939 C CA . VAL B 1 69 ? 11.641 17.484 -3.086 1 97.19 69 VAL B CA 1
ATOM 2940 C C . VAL B 1 69 ? 12.539 17.547 -4.316 1 97.19 69 VAL B C 1
ATOM 2942 O O . VAL B 1 69 ? 12.664 18.594 -4.957 1 97.19 69 VAL B O 1
ATOM 2945 N N . SER B 1 70 ? 13.188 16.469 -4.617 1 97.88 70 SER B N 1
ATOM 2946 C CA . SER B 1 70 ? 13.984 16.375 -5.84 1 97.88 70 SER B CA 1
ATOM 2947 C C . SER B 1 70 ? 13.102 16.078 -7.047 1 97.88 70 SER B C 1
ATOM 2949 O O . SER B 1 70 ? 11.992 15.562 -6.902 1 97.88 70 SER B O 1
ATOM 2951 N N . ASP B 1 71 ? 13.609 16.438 -8.188 1 95.56 71 ASP B N 1
ATOM 2952 C CA . ASP B 1 71 ? 12.891 16.109 -9.422 1 95.56 71 ASP B CA 1
ATOM 2953 C C . ASP B 1 71 ? 12.789 14.602 -9.617 1 95.56 71 ASP B C 1
ATOM 2955 O O . ASP B 1 71 ? 11.773 14.102 -10.117 1 95.56 71 ASP B O 1
ATOM 2959 N N . SER B 1 72 ? 13.781 13.891 -9.141 1 95.38 72 SER B N 1
ATOM 2960 C CA . SER B 1 72 ? 13.742 12.438 -9.219 1 95.38 72 SER B CA 1
ATOM 2961 C C . SER B 1 72 ? 12.641 11.859 -8.344 1 95.38 72 SER B C 1
ATOM 2963 O O . SER B 1 72 ? 11.961 10.906 -8.727 1 95.38 72 SER B O 1
ATOM 2965 N N . MET B 1 73 ? 12.445 12.445 -7.211 1 95.19 73 MET B N 1
ATOM 2966 C CA . MET B 1 73 ? 11.367 12.008 -6.328 1 95.19 73 MET B CA 1
ATOM 2967 C C . MET B 1 73 ? 10 12.32 -6.938 1 95.19 73 MET B C 1
ATOM 2969 O O . MET B 1 73 ? 9.094 11.492 -6.887 1 95.19 73 MET B O 1
ATOM 2973 N N . MET B 1 74 ? 9.945 13.43 -7.48 1 92.81 74 MET B N 1
ATOM 2974 C CA . MET B 1 74 ? 8.703 13.828 -8.133 1 92.81 74 MET B CA 1
ATOM 2975 C C . MET B 1 74 ? 8.359 12.875 -9.273 1 92.81 74 MET B C 1
ATOM 2977 O O . MET B 1 74 ? 7.199 12.484 -9.43 1 92.81 74 MET B O 1
ATOM 2981 N N . ASP B 1 75 ? 9.344 12.516 -9.984 1 89.5 75 ASP B N 1
ATOM 2982 C CA . ASP B 1 75 ? 9.164 11.555 -11.07 1 89.5 75 ASP B CA 1
ATOM 2983 C C . ASP B 1 75 ? 8.609 10.227 -10.547 1 89.5 75 ASP B C 1
ATOM 2985 O O . ASP B 1 75 ? 7.703 9.648 -11.141 1 89.5 75 ASP B O 1
ATOM 2989 N N . ARG B 1 76 ? 9.086 9.883 -9.516 1 89.75 76 ARG B N 1
ATOM 2990 C CA . ARG B 1 76 ? 8.641 8.633 -8.898 1 89.75 76 ARG B CA 1
ATOM 2991 C C . ARG B 1 76 ? 7.188 8.734 -8.445 1 89.75 76 ARG B C 1
ATOM 2993 O O . ARG B 1 76 ? 6.406 7.797 -8.617 1 89.75 76 ARG B O 1
ATOM 3000 N N . TRP B 1 77 ? 6.902 9.82 -7.816 1 89.88 77 TRP B N 1
ATOM 3001 C CA . TRP B 1 77 ? 5.535 10.023 -7.352 1 89.88 77 TRP B CA 1
ATOM 3002 C C . TRP B 1 77 ? 4.551 9.953 -8.516 1 89.88 77 TRP B C 1
ATOM 3004 O O . TRP B 1 77 ? 3.486 9.336 -8.398 1 89.88 77 TRP B O 1
ATOM 3014 N N . ILE B 1 78 ? 4.945 10.508 -9.531 1 86.94 78 ILE B N 1
ATOM 3015 C CA . ILE B 1 78 ? 4.07 10.586 -10.695 1 86.94 78 ILE B CA 1
ATOM 3016 C C . ILE B 1 78 ? 3.959 9.211 -11.359 1 86.94 78 ILE B C 1
ATOM 3018 O O . ILE B 1 78 ? 2.855 8.719 -11.602 1 86.94 78 ILE B O 1
ATOM 3022 N N . LEU B 1 79 ? 5.105 8.656 -11.562 1 84.81 79 LEU B N 1
ATOM 3023 C CA . LEU B 1 79 ? 5.168 7.398 -12.297 1 84.81 79 LEU B CA 1
ATOM 3024 C C . LEU B 1 79 ? 4.508 6.273 -11.508 1 84.81 79 LEU B C 1
ATOM 3026 O O . LEU B 1 79 ? 3.816 5.43 -12.078 1 84.81 79 LEU B O 1
ATOM 3030 N N . MET B 1 80 ? 4.672 6.309 -10.234 1 86.19 80 MET B N 1
ATOM 3031 C CA . MET B 1 80 ? 4.207 5.195 -9.406 1 86.19 80 MET B CA 1
ATOM 3032 C C . MET B 1 80 ? 2.873 5.527 -8.75 1 86.19 80 MET B C 1
ATOM 3034 O O . MET B 1 80 ? 2.295 4.695 -8.047 1 86.19 80 MET B O 1
ATOM 3038 N N . ASN B 1 81 ? 2.408 6.703 -8.945 1 80.88 81 ASN B N 1
ATOM 3039 C CA . ASN B 1 81 ? 1.172 7.172 -8.328 1 80.88 81 ASN B CA 1
ATOM 3040 C C . ASN B 1 81 ? 1.188 6.969 -6.816 1 80.88 81 ASN B C 1
ATOM 3042 O O . ASN B 1 81 ? 0.227 6.449 -6.246 1 80.88 81 ASN B O 1
ATOM 3046 N N . GLU B 1 82 ? 2.248 7.254 -6.184 1 82.56 82 GLU B N 1
ATOM 3047 C CA . GLU B 1 82 ? 2.455 7.02 -4.758 1 82.56 82 GLU B CA 1
ATOM 3048 C C . GLU B 1 82 ? 2 8.219 -3.93 1 82.56 82 GLU B C 1
ATOM 3050 O O . GLU B 1 82 ? 1.67 8.078 -2.75 1 82.56 82 GLU B O 1
ATOM 3055 N N . ASN B 1 83 ? 2.029 9.359 -4.488 1 87.69 83 ASN B N 1
ATOM 3056 C CA . ASN B 1 83 ? 1.645 10.586 -3.795 1 87.69 83 ASN B CA 1
ATOM 3057 C C . ASN B 1 83 ? 0.628 11.391 -4.602 1 87.69 83 ASN B C 1
ATOM 3059 O O . ASN B 1 83 ? 0.984 12.375 -5.254 1 87.69 83 ASN B O 1
ATOM 3063 N N . ARG B 1 84 ? -0.56 11.07 -4.395 1 83.06 84 ARG B N 1
ATOM 3064 C CA . ARG B 1 84 ? -1.63 11.68 -5.176 1 83.06 84 ARG B CA 1
ATOM 3065 C C . ARG B 1 84 ? -1.815 13.148 -4.805 1 83.06 84 ARG B C 1
ATOM 3067 O O . ARG B 1 84 ? -2.191 13.969 -5.645 1 83.06 84 ARG B O 1
ATOM 3074 N N . ARG B 1 85 ? -1.533 13.484 -3.648 1 87.25 85 ARG B N 1
ATOM 3075 C CA . ARG B 1 85 ? -1.641 14.875 -3.211 1 87.25 85 ARG B CA 1
ATOM 3076 C C . ARG B 1 85 ? -0.651 15.766 -3.957 1 87.25 85 ARG B C 1
ATOM 3078 O O . ARG B 1 85 ? -1.003 16.859 -4.398 1 87.25 85 ARG B O 1
ATOM 3085 N N . ALA B 1 86 ? 0.525 15.172 -4.051 1 90.38 86 ALA B N 1
ATOM 3086 C CA . ALA B 1 86 ? 1.552 15.93 -4.766 1 90.38 86 ALA B CA 1
ATOM 3087 C C . ALA B 1 86 ? 1.133 16.188 -6.207 1 90.38 86 ALA B C 1
ATOM 3089 O O . ALA B 1 86 ? 1.403 17.266 -6.75 1 90.38 86 ALA B O 1
ATOM 3090 N N . ILE B 1 87 ? 0.486 15.242 -6.777 1 88.44 87 ILE B N 1
ATOM 3091 C CA . ILE B 1 87 ? 0.008 15.398 -8.148 1 88.44 87 ILE B CA 1
ATOM 3092 C C . ILE B 1 87 ? -1.017 16.531 -8.203 1 88.44 87 ILE B C 1
ATOM 3094 O O . ILE B 1 87 ? -0.964 17.375 -9.102 1 88.44 87 ILE B O 1
ATOM 3098 N N . HIS B 1 88 ? -1.847 16.547 -7.254 1 87.19 88 HIS B N 1
ATOM 3099 C CA . HIS B 1 88 ? -2.844 17.609 -7.168 1 87.19 88 HIS B CA 1
ATOM 3100 C C . HIS B 1 88 ? -2.184 18.969 -6.973 1 87.19 88 HIS B C 1
ATOM 3102 O O . HIS B 1 88 ? -2.592 19.953 -7.59 1 87.19 88 HIS B O 1
ATOM 3108 N N . TRP B 1 89 ? -1.172 19 -6.156 1 92.25 89 TRP B N 1
ATOM 3109 C CA . TRP B 1 89 ? -0.465 20.25 -5.891 1 92.25 89 TRP B CA 1
ATOM 3110 C C . TRP B 1 89 ? 0.135 20.828 -7.172 1 92.25 89 TRP B C 1
ATOM 3112 O O . TRP B 1 89 ? 0.053 22.031 -7.422 1 92.25 89 TRP B O 1
ATOM 3122 N N . ILE B 1 90 ? 0.703 19.922 -7.93 1 91.75 90 ILE B N 1
ATOM 3123 C CA . ILE B 1 90 ? 1.343 20.344 -9.172 1 91.75 90 ILE B CA 1
ATOM 3124 C C . ILE B 1 90 ? 0.29 20.875 -10.148 1 91.75 90 ILE B C 1
ATOM 3126 O O . ILE B 1 90 ? 0.503 21.891 -10.805 1 91.75 90 ILE B O 1
ATOM 3130 N N . GLU B 1 91 ? -0.795 20.234 -10.18 1 88.25 91 GLU B N 1
ATOM 3131 C CA . GLU B 1 91 ? -1.845 20.594 -11.125 1 88.25 91 GLU B CA 1
ATOM 3132 C C . GLU B 1 91 ? -2.535 21.891 -10.734 1 88.25 91 GLU B C 1
ATOM 3134 O O . GLU B 1 91 ? -2.814 22.734 -11.586 1 88.25 91 GLU B O 1
ATOM 3139 N N . ASP B 1 92 ? -2.766 22.094 -9.484 1 87.88 92 ASP B N 1
ATOM 3140 C CA . ASP B 1 92 ? -3.654 23.172 -9.062 1 87.88 92 ASP B CA 1
ATOM 3141 C C . ASP B 1 92 ? -2.873 24.281 -8.375 1 87.88 92 ASP B C 1
ATOM 3143 O O . ASP B 1 92 ? -3.41 25.375 -8.133 1 87.88 92 ASP B O 1
ATOM 3147 N N . GLY B 1 93 ? -1.701 24.031 -8.07 1 94.06 93 GLY B N 1
ATOM 3148 C CA . GLY B 1 93 ? -0.938 25 -7.293 1 94.06 93 GLY B CA 1
ATOM 3149 C C . GLY B 1 93 ? -0.527 26.219 -8.094 1 94.06 93 GLY B C 1
ATOM 3150 O O . GLY B 1 93 ? -0.437 26.156 -9.32 1 94.06 93 GLY B O 1
ATOM 3151 N N . MET B 1 94 ? -0.32 27.297 -7.398 1 95.69 94 MET B N 1
ATOM 3152 C CA . MET B 1 94 ? 0.163 28.531 -8.008 1 95.69 94 MET B CA 1
ATOM 3153 C C . MET B 1 94 ? 1.679 28.5 -8.164 1 95.69 94 MET B C 1
ATOM 3155 O O . MET B 1 94 ? 2.402 28.219 -7.215 1 95.69 94 MET B O 1
ATOM 3159 N N . VAL B 1 95 ? 2.133 28.859 -9.352 1 96.44 95 VAL B N 1
ATOM 3160 C CA . VAL B 1 95 ? 3.568 28.875 -9.617 1 96.44 95 VAL B CA 1
ATOM 3161 C C . VAL B 1 95 ? 4.18 30.156 -9.062 1 96.44 95 VAL B C 1
ATOM 3163 O O . VAL B 1 95 ? 3.775 31.266 -9.445 1 96.44 95 VAL B O 1
ATOM 3166 N N . LEU B 1 96 ? 5.125 29.984 -8.188 1 95.75 96 LEU B N 1
ATOM 3167 C CA . LEU B 1 96 ? 5.805 31.141 -7.609 1 95.75 96 LEU B CA 1
ATOM 3168 C C . LEU B 1 96 ? 7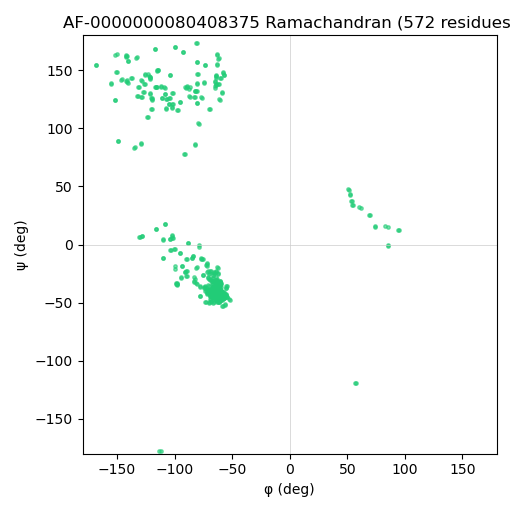.125 31.406 -8.32 1 95.75 96 LEU B C 1
ATOM 3170 O O . LEU B 1 96 ? 7.598 32.531 -8.359 1 95.75 96 LEU B O 1
ATOM 3174 N N . PHE B 1 97 ? 7.719 30.375 -8.727 1 95.75 97 PHE B N 1
ATOM 3175 C CA . PHE B 1 97 ? 9.023 30.422 -9.375 1 95.75 97 PHE B CA 1
ATOM 3176 C C . PHE B 1 97 ? 9.219 29.203 -10.273 1 95.75 97 PHE B C 1
ATOM 3178 O O . PHE B 1 97 ? 8.805 28.094 -9.938 1 95.75 97 PHE B O 1
ATOM 3185 N N . GLU B 1 98 ? 9.75 29.359 -11.414 1 95.44 98 GLU B N 1
ATOM 3186 C CA . GLU B 1 98 ? 10.133 28.219 -12.234 1 95.44 98 GLU B CA 1
ATOM 3187 C C . GLU B 1 98 ? 11.32 28.547 -13.125 1 95.44 98 GLU B C 1
ATOM 3189 O O . GLU B 1 98 ? 11.516 29.703 -13.5 1 95.44 98 GLU B O 1
ATOM 3194 N N . ARG B 1 99 ? 12.055 27.562 -13.344 1 94.56 99 ARG B N 1
ATOM 3195 C CA . ARG B 1 99 ? 13.195 27.656 -14.242 1 94.56 99 ARG B CA 1
ATOM 3196 C C . ARG B 1 99 ? 12.938 26.906 -15.539 1 94.56 99 ARG B C 1
ATOM 3198 O O . ARG B 1 99 ? 12.523 25.75 -15.523 1 94.56 99 ARG B O 1
ATOM 3205 N N . ASN B 1 100 ? 13.156 27.547 -16.719 1 94 100 ASN B N 1
ATOM 3206 C CA . ASN B 1 100 ? 13.094 26.938 -18.031 1 94 100 ASN B CA 1
ATOM 3207 C C . ASN B 1 100 ? 11.773 26.203 -18.266 1 94 100 ASN B C 1
ATOM 3209 O O . ASN B 1 100 ? 11.758 25.062 -18.734 1 94 100 ASN B O 1
ATOM 3213 N N . THR B 1 101 ? 10.75 26.734 -17.797 1 94.5 101 THR B N 1
ATOM 3214 C CA . THR B 1 101 ? 9.391 26.234 -17.984 1 94.5 101 THR B CA 1
ATOM 3215 C C . THR B 1 101 ? 9.234 24.828 -17.422 1 94.5 101 THR B C 1
ATOM 3217 O O . THR B 1 101 ? 8.492 24.016 -17.953 1 94.5 101 THR B O 1
ATOM 3220 N N . PHE B 1 102 ? 9.969 24.594 -16.391 1 95.69 102 PHE B N 1
ATOM 3221 C CA . PHE B 1 102 ? 9.984 23.266 -15.805 1 95.69 102 PHE B CA 1
ATOM 3222 C C . PHE B 1 102 ? 8.578 22.859 -15.359 1 95.69 102 PHE B C 1
ATOM 3224 O O . PHE B 1 102 ? 8.117 21.75 -15.68 1 95.69 102 PHE B O 1
ATOM 3231 N N . LEU B 1 103 ? 7.938 23.609 -14.617 1 95.25 103 LEU B N 1
ATOM 3232 C CA . LEU B 1 103 ? 6.633 23.281 -14.062 1 95.25 103 LEU B CA 1
ATOM 3233 C C . LEU B 1 103 ? 5.586 23.172 -15.172 1 95.25 103 LEU B C 1
ATOM 3235 O O . LEU B 1 103 ? 4.668 22.344 -15.078 1 95.25 103 LEU B O 1
ATOM 3239 N N . LEU B 1 104 ? 5.715 23.984 -16.125 1 92.62 104 LEU B N 1
ATOM 3240 C CA . LEU B 1 104 ? 4.82 23.875 -17.281 1 92.62 104 LEU B CA 1
ATOM 3241 C C . LEU B 1 104 ? 4.961 22.516 -17.953 1 92.62 104 LEU B C 1
ATOM 3243 O O . LEU B 1 104 ? 3.959 21.875 -18.281 1 92.62 104 LEU B O 1
ATOM 3247 N N . ASP B 1 105 ? 6.184 22.156 -18.109 1 92.31 105 ASP B N 1
ATOM 3248 C CA . ASP B 1 105 ? 6.453 20.859 -18.734 1 92.31 105 ASP B CA 1
ATOM 3249 C C . ASP B 1 105 ? 5.941 19.719 -17.859 1 92.31 105 ASP B C 1
ATOM 3251 O O . ASP B 1 105 ? 5.422 18.719 -18.359 1 92.31 105 ASP B O 1
ATOM 3255 N N . LEU B 1 106 ? 6.121 19.906 -16.609 1 91.94 106 LEU B N 1
ATOM 3256 C CA . LEU B 1 106 ? 5.66 18.906 -15.664 1 91.94 106 LEU B CA 1
ATOM 3257 C C . LEU B 1 106 ? 4.145 18.75 -15.711 1 91.94 106 LEU B C 1
ATOM 3259 O O . LEU B 1 106 ? 3.623 17.641 -15.688 1 91.94 106 LEU B O 1
ATOM 3263 N N . ARG B 1 107 ? 3.475 19.812 -15.781 1 91.44 107 ARG B N 1
ATOM 3264 C CA . ARG B 1 107 ? 2.018 19.812 -15.875 1 91.44 107 ARG B CA 1
ATOM 3265 C C . ARG B 1 107 ? 1.56 19.156 -17.172 1 91.44 107 ARG B C 1
ATOM 3267 O O . ARG B 1 107 ? 0.586 18.406 -17.188 1 91.44 107 ARG B O 1
ATOM 3274 N N . GLN B 1 108 ? 2.24 19.422 -18.203 1 88.69 108 GLN B N 1
ATOM 3275 C CA . GLN B 1 108 ? 1.922 18.812 -19.484 1 88.69 108 GLN B CA 1
ATOM 3276 C C . GLN B 1 108 ? 2.121 17.312 -19.453 1 88.69 108 GLN B C 1
ATOM 3278 O O . GLN B 1 108 ? 1.309 16.547 -19.984 1 88.69 108 GLN B O 1
ATOM 3283 N N . ARG B 1 109 ? 3.15 16.938 -18.797 1 84.25 109 ARG B N 1
ATOM 3284 C CA . ARG B 1 109 ? 3.43 15.516 -18.641 1 84.25 109 ARG B CA 1
ATOM 3285 C C . ARG B 1 109 ? 2.32 14.82 -17.859 1 84.25 109 ARG B C 1
ATOM 3287 O O . ARG B 1 109 ? 1.951 13.688 -18.172 1 84.25 109 ARG B O 1
ATOM 3294 N N . LEU B 1 110 ? 1.832 15.484 -16.844 1 84.38 110 LEU B N 1
ATOM 3295 C CA . LEU B 1 110 ? 0.758 14.945 -16.031 1 84.38 110 LEU B CA 1
ATOM 3296 C C . LEU B 1 110 ? -0.515 14.758 -16.844 1 84.38 110 LEU B C 1
ATOM 3298 O O . LEU B 1 110 ? -1.297 13.844 -16.578 1 84.38 110 LEU B O 1
ATOM 3302 N N . ARG B 1 111 ? -0.642 15.562 -17.797 1 82.25 111 ARG B N 1
ATOM 3303 C CA . ARG B 1 111 ? -1.852 15.508 -18.625 1 82.25 111 ARG B CA 1
ATOM 3304 C C . ARG B 1 111 ? -1.672 14.578 -19.812 1 82.25 111 ARG B C 1
ATOM 3306 O O . ARG B 1 111 ? -2.652 14.078 -20.359 1 82.25 111 ARG B O 1
ATOM 3313 N N . ASN B 1 112 ? -0.453 14.398 -20.156 1 82.12 112 ASN B N 1
ATOM 3314 C CA . ASN B 1 112 ? -0.124 13.57 -21.312 1 82.12 112 ASN B CA 1
ATOM 3315 C C . ASN B 1 112 ? 1.021 12.609 -21 1 82.12 112 ASN B C 1
ATOM 3317 O O . ASN B 1 112 ? 2.164 12.852 -21.391 1 82.12 112 ASN B O 1
ATOM 3321 N N . PHE B 1 113 ? 0.621 11.547 -20.422 1 79.62 113 PHE B N 1
ATOM 3322 C CA . PHE B 1 113 ? 1.659 10.555 -20.156 1 79.62 113 PHE B CA 1
ATOM 3323 C C . PHE B 1 113 ? 2.238 10.016 -21.453 1 79.62 113 PHE B C 1
ATOM 3325 O O . PHE B 1 113 ? 1.515 9.844 -22.438 1 79.62 113 PHE B O 1
ATOM 3332 N N . SER B 1 114 ? 3.527 9.875 -21.359 1 83.12 114 SER B N 1
ATOM 3333 C CA . SER B 1 114 ? 4.098 9.141 -22.484 1 83.12 114 SER B CA 1
ATOM 3334 C C . SER B 1 114 ? 3.537 7.723 -22.562 1 83.12 114 SER B C 1
ATOM 3336 O O . SER B 1 114 ? 2.992 7.211 -21.578 1 83.12 114 SER B O 1
ATOM 3338 N N . ASN B 1 115 ? 3.627 7.094 -23.656 1 82.81 115 ASN B N 1
ATOM 3339 C CA . ASN B 1 115 ? 3.148 5.727 -23.844 1 82.81 115 ASN B CA 1
ATOM 3340 C C . ASN B 1 115 ? 3.771 4.77 -22.828 1 82.81 115 ASN B C 1
ATOM 3342 O O . ASN B 1 115 ? 3.078 3.936 -22.25 1 82.81 115 ASN B O 1
ATOM 3346 N N . ASP B 1 116 ? 4.996 5.055 -22.594 1 84.12 116 ASP B N 1
ATOM 3347 C CA . ASP B 1 116 ? 5.707 4.16 -21.672 1 84.12 116 ASP B CA 1
ATOM 3348 C C . ASP B 1 116 ? 5.23 4.344 -20.234 1 84.12 116 ASP B C 1
ATOM 3350 O O . ASP B 1 116 ? 5.051 3.369 -19.516 1 84.12 116 ASP B O 1
ATOM 3354 N N . GLU B 1 117 ? 5.062 5.527 -19.906 1 85.62 117 GLU B N 1
ATOM 3355 C CA . GLU B 1 117 ? 4.586 5.824 -18.562 1 85.62 117 GLU B CA 1
ATOM 3356 C C . GLU B 1 117 ? 3.168 5.309 -18.344 1 85.62 117 GLU B C 1
ATOM 3358 O O . GLU B 1 117 ? 2.848 4.77 -17.281 1 85.62 117 GLU B O 1
ATOM 3363 N N . GLN B 1 118 ? 2.424 5.492 -19.344 1 87.94 118 GLN B N 1
ATOM 3364 C CA . GLN B 1 118 ? 1.049 5.012 -19.266 1 87.94 118 GLN B CA 1
ATOM 3365 C C . GLN B 1 118 ? 1.005 3.488 -19.172 1 87.94 118 GLN B C 1
ATOM 3367 O O . GLN B 1 118 ? 0.255 2.939 -18.359 1 87.94 118 GLN B O 1
ATOM 3372 N N . ARG B 1 119 ? 1.784 2.887 -19.953 1 90.56 119 ARG B N 1
ATOM 3373 C CA . ARG B 1 119 ? 1.834 1.428 -19.953 1 90.56 119 ARG B CA 1
ATOM 3374 C C . ARG B 1 119 ? 2.268 0.899 -18.594 1 90.56 119 ARG B C 1
ATOM 3376 O O . ARG B 1 119 ? 1.729 -0.099 -18.109 1 90.56 119 ARG B O 1
ATOM 3383 N N . LEU B 1 120 ? 3.189 1.564 -18.062 1 92.62 120 LEU B N 1
ATOM 3384 C CA . LEU B 1 120 ? 3.66 1.16 -16.75 1 92.62 120 LEU B CA 1
ATOM 3385 C C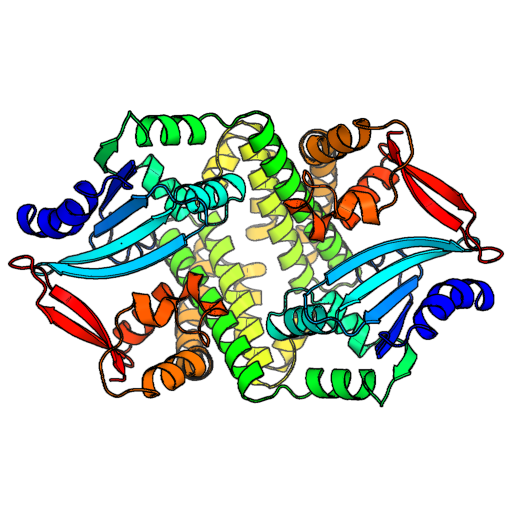 . LEU B 1 120 ? 2.553 1.306 -15.711 1 92.62 120 LEU B C 1
ATOM 3387 O O . LEU B 1 120 ? 2.318 0.393 -14.914 1 92.62 120 LEU B O 1
ATOM 3391 N N . GLN B 1 121 ? 1.885 2.393 -15.734 1 91.75 121 GLN B N 1
ATOM 3392 C CA . GLN B 1 121 ? 0.813 2.637 -14.773 1 91.75 121 GLN B CA 1
ATOM 3393 C C . GLN B 1 121 ? -0.321 1.63 -14.945 1 91.75 121 GLN B C 1
ATOM 3395 O O . GLN B 1 121 ? -0.874 1.135 -13.961 1 91.75 121 GLN B O 1
ATOM 3400 N N . LEU B 1 122 ? -0.623 1.341 -16.172 1 94.75 122 LEU B N 1
ATOM 3401 C CA . LEU B 1 122 ? -1.659 0.356 -16.469 1 94.75 122 LEU B CA 1
ATOM 3402 C C . LEU B 1 122 ? -1.259 -1.023 -15.945 1 94.75 122 LEU B C 1
ATOM 3404 O O . LEU B 1 122 ? -2.068 -1.721 -15.336 1 94.75 122 LEU B O 1
ATOM 3408 N N . SER B 1 123 ? -0.034 -1.322 -16.172 1 95.75 123 SER B N 1
ATOM 3409 C CA . SER B 1 123 ? 0.455 -2.631 -15.758 1 95.75 123 SER B CA 1
ATOM 3410 C C . SER B 1 123 ? 0.442 -2.766 -14.242 1 95.75 123 SER B C 1
ATOM 3412 O O . SER B 1 123 ? 0.085 -3.82 -13.711 1 95.75 123 SER B O 1
ATOM 3414 N N . LEU B 1 124 ? 0.813 -1.743 -13.609 1 94.62 124 LEU B N 1
ATOM 3415 C CA . LEU B 1 124 ? 0.828 -1.752 -12.148 1 94.62 124 LEU B CA 1
ATOM 3416 C C . LEU B 1 124 ? -0.583 -1.908 -11.594 1 94.62 124 LEU B C 1
ATOM 3418 O O . LEU B 1 124 ? -0.819 -2.736 -10.711 1 94.62 124 LEU B O 1
ATOM 3422 N N . ALA B 1 125 ? -1.487 -1.133 -12.102 1 94.62 125 ALA B N 1
ATOM 3423 C CA . ALA B 1 125 ? -2.879 -1.205 -11.664 1 94.62 125 ALA B CA 1
ATOM 3424 C C . ALA B 1 125 ? -3.467 -2.588 -11.938 1 94.62 125 ALA B C 1
ATOM 3426 O O . ALA B 1 125 ? -4.18 -3.139 -11.094 1 94.62 125 ALA B O 1
ATOM 3427 N N . PHE B 1 126 ? -3.102 -3.123 -13.039 1 97.12 126 PHE B N 1
ATOM 3428 C CA . PHE B 1 126 ? -3.619 -4.434 -13.422 1 97.12 126 PHE B CA 1
ATOM 3429 C C . PHE B 1 126 ? -3.062 -5.52 -12.508 1 97.12 126 PHE B C 1
ATOM 3431 O O . PHE B 1 126 ? -3.791 -6.422 -12.094 1 97.12 126 PHE B O 1
ATOM 3438 N N . ALA B 1 127 ? -1.833 -5.395 -12.281 1 95.38 127 ALA B N 1
ATOM 3439 C CA . ALA B 1 127 ? -1.195 -6.379 -11.414 1 95.38 127 ALA B CA 1
ATOM 3440 C C . ALA B 1 127 ? -1.845 -6.395 -10.031 1 95.38 127 ALA B C 1
ATOM 3442 O O . ALA B 1 127 ? -2.168 -7.461 -9.5 1 95.38 127 ALA B O 1
ATOM 3443 N N . LYS B 1 128 ? -2.025 -5.281 -9.469 1 94.69 128 LYS B N 1
ATOM 3444 C CA . LYS B 1 128 ? -2.66 -5.164 -8.164 1 94.69 128 LYS B CA 1
ATOM 3445 C C . LYS B 1 128 ? -4.102 -5.66 -8.203 1 94.69 128 LYS B C 1
ATOM 3447 O O . LYS B 1 128 ? -4.566 -6.324 -7.277 1 94.69 128 LYS B O 1
ATOM 3452 N N . LEU B 1 129 ? -4.766 -5.328 -9.25 1 97.25 129 LEU B N 1
ATOM 3453 C CA . LEU B 1 129 ? -6.129 -5.793 -9.469 1 97.25 129 LEU B CA 1
ATOM 3454 C C . LEU B 1 129 ? -6.195 -7.316 -9.438 1 97.25 129 LEU B C 1
ATOM 3456 O O . LEU B 1 129 ? -6.992 -7.895 -8.703 1 97.25 129 LEU B O 1
ATOM 3460 N N . LEU B 1 130 ? -5.363 -7.906 -10.211 1 95.38 130 LEU B N 1
ATOM 3461 C CA . LEU B 1 130 ? -5.383 -9.359 -10.344 1 95.38 130 LEU B CA 1
ATOM 3462 C C . LEU B 1 130 ? -5.121 -10.031 -9.008 1 95.38 130 LEU B C 1
ATOM 3464 O O . LEU B 1 130 ? -5.828 -10.977 -8.633 1 95.38 130 LEU B O 1
ATOM 3468 N N . ARG B 1 131 ? -4.152 -9.555 -8.336 1 92.88 131 ARG B N 1
ATOM 3469 C CA . ARG B 1 131 ? -3.785 -10.141 -7.051 1 92.88 131 ARG B CA 1
ATOM 3470 C C . ARG B 1 131 ? -4.938 -10.039 -6.055 1 92.88 131 ARG B C 1
ATOM 3472 O O . ARG B 1 131 ? -5.312 -11.031 -5.43 1 92.88 131 ARG B O 1
ATOM 3479 N N . ARG B 1 132 ? -5.492 -8.898 -5.926 1 95.25 132 ARG B N 1
ATOM 3480 C CA . ARG B 1 132 ? -6.578 -8.68 -4.977 1 95.25 132 ARG B CA 1
ATOM 3481 C C . ARG B 1 132 ? -7.816 -9.477 -5.375 1 95.25 132 ARG B C 1
ATOM 3483 O O . ARG B 1 132 ? -8.531 -9.992 -4.512 1 95.25 132 ARG B O 1
ATOM 3490 N N . PHE B 1 133 ? -8.023 -9.555 -6.672 1 96.69 133 PHE B N 1
ATOM 3491 C CA . PHE B 1 133 ? -9.188 -10.289 -7.164 1 96.69 133 PHE B CA 1
ATOM 3492 C C . PHE B 1 133 ? -9.07 -11.773 -6.84 1 96.69 133 PHE B C 1
ATOM 3494 O O . PHE B 1 133 ? -10.023 -12.375 -6.348 1 96.69 133 PHE B O 1
ATOM 3501 N N . GLU B 1 134 ? -7.898 -12.281 -7.035 1 92.44 134 GLU B N 1
ATOM 3502 C CA . GLU B 1 134 ? -7.68 -13.703 -6.762 1 92.44 134 GLU B CA 1
ATOM 3503 C C . GLU B 1 134 ? -7.777 -14 -5.266 1 92.44 134 GLU B C 1
ATOM 3505 O O . GLU B 1 134 ? -8.359 -15.008 -4.867 1 92.44 134 GLU B O 1
ATOM 3510 N N . ASP B 1 135 ? -7.195 -13.141 -4.496 1 93 135 ASP B N 1
ATOM 3511 C CA . ASP B 1 135 ? -7.312 -13.297 -3.047 1 93 135 ASP B CA 1
ATOM 3512 C C . ASP B 1 135 ? -8.773 -13.242 -2.605 1 93 135 ASP B C 1
ATOM 3514 O O . ASP B 1 135 ? -9.219 -14.07 -1.812 1 93 135 ASP B O 1
ATOM 3518 N N . GLY B 1 136 ? -9.492 -12.25 -3.146 1 96.38 136 GLY B N 1
ATOM 3519 C CA . GLY B 1 136 ? -10.891 -12.094 -2.791 1 96.38 136 GLY B CA 1
ATOM 3520 C C . GLY B 1 136 ? -11.742 -13.281 -3.189 1 96.38 136 GLY B C 1
ATOM 3521 O O . GLY B 1 136 ? -12.578 -13.75 -2.406 1 96.38 136 GLY B O 1
ATOM 3522 N N . ARG B 1 137 ? -11.508 -13.703 -4.391 1 94.69 137 ARG B N 1
ATOM 3523 C CA . ARG B 1 137 ? -12.242 -14.867 -4.879 1 94.69 137 ARG B CA 1
ATOM 3524 C C . ARG B 1 137 ? -11.969 -16.094 -4.004 1 94.69 137 ARG B C 1
ATOM 3526 O O . ARG B 1 137 ? -12.898 -16.828 -3.666 1 94.69 137 ARG B O 1
ATOM 3533 N N . SER B 1 138 ? -10.727 -16.281 -3.662 1 93.06 138 SER B N 1
ATOM 3534 C CA . SER B 1 138 ? -10.352 -17.406 -2.818 1 93.06 138 SER B CA 1
ATOM 3535 C C . SER B 1 138 ? -11.016 -17.328 -1.448 1 93.06 138 SER B C 1
ATOM 3537 O O . SER B 1 138 ? -11.555 -18.312 -0.945 1 93.06 138 SER B O 1
ATOM 3539 N N . LEU B 1 139 ? -10.992 -16.219 -0.854 1 95.38 139 LEU B N 1
ATOM 3540 C CA . LEU B 1 139 ? -11.609 -16 0.449 1 95.38 139 LEU B CA 1
ATOM 3541 C C . LEU B 1 139 ? -13.117 -16.219 0.374 1 95.38 139 LEU B C 1
ATOM 3543 O O . LEU B 1 139 ? -13.719 -16.766 1.296 1 95.38 139 LEU B O 1
ATOM 3547 N N . PHE B 1 140 ? -13.68 -15.781 -0.722 1 97.12 140 PHE B N 1
ATOM 3548 C CA . PHE B 1 140 ? -15.117 -15.969 -0.928 1 97.12 140 PHE B CA 1
ATOM 3549 C C . PHE B 1 140 ? -15.469 -17.453 -0.955 1 97.12 140 PHE B C 1
ATOM 3551 O O . PHE B 1 140 ? -16.438 -17.875 -0.316 1 97.12 140 PHE B O 1
ATOM 3558 N N . LEU B 1 141 ? -14.664 -18.188 -1.651 1 94.44 141 LEU B N 1
ATOM 3559 C CA . LEU B 1 141 ? -14.898 -19.625 -1.776 1 94.44 141 LEU B CA 1
ATOM 3560 C C . LEU B 1 141 ? -14.727 -20.328 -0.43 1 94.44 141 LEU B C 1
ATOM 3562 O O . LEU B 1 141 ? -15.367 -21.344 -0.174 1 94.44 141 LEU B O 1
ATOM 3566 N N . GLN B 1 142 ? -13.961 -19.781 0.443 1 94.06 142 GLN B N 1
ATOM 3567 C CA . GLN B 1 142 ? -13.758 -20.328 1.779 1 94.06 142 GLN B CA 1
ATOM 3568 C C . GLN B 1 142 ? -14.812 -19.797 2.754 1 94.06 142 GLN B C 1
ATOM 3570 O O . GLN B 1 142 ? -14.727 -20.047 3.959 1 94.06 142 GLN B O 1
ATOM 3575 N N . GLU B 1 143 ? -15.688 -19.016 2.279 1 96.06 143 GLU B N 1
ATOM 3576 C CA . GLU B 1 143 ? -16.812 -18.469 3.025 1 96.06 143 GLU B CA 1
ATOM 3577 C C . GLU B 1 143 ? -16.344 -17.453 4.074 1 96.06 143 GLU B C 1
ATOM 3579 O O . GLU B 1 143 ? -16.953 -17.328 5.137 1 96.06 143 GLU B O 1
ATOM 3584 N N . GLU B 1 144 ? -15.211 -16.875 3.809 1 95.69 144 GLU B N 1
ATOM 3585 C CA . GLU B 1 144 ? -14.742 -15.742 4.594 1 95.69 144 GLU B CA 1
ATOM 3586 C C . GLU B 1 144 ? -15.195 -14.422 3.982 1 95.69 144 GLU B C 1
ATOM 3588 O O . GLU B 1 144 ? -14.375 -13.648 3.473 1 95.69 144 GLU B O 1
ATOM 3593 N N . HIS B 1 145 ? -16.453 -14.117 4.219 1 96.81 145 HIS B N 1
ATOM 3594 C CA . HIS B 1 145 ? -17.125 -13.094 3.424 1 96.81 145 HIS B CA 1
ATOM 3595 C C . HIS B 1 145 ? -16.641 -11.703 3.807 1 96.81 145 HIS B C 1
ATOM 3597 O O . HIS B 1 145 ? -16.516 -10.828 2.945 1 96.81 145 HIS B O 1
ATOM 3603 N N . GLN B 1 146 ? -16.344 -11.461 5.059 1 96.69 146 GLN B N 1
ATOM 3604 C CA . GLN B 1 146 ? -15.883 -10.141 5.473 1 96.69 146 GLN B CA 1
ATOM 3605 C C . GLN B 1 146 ? -14.539 -9.805 4.824 1 96.69 146 GLN B C 1
ATOM 3607 O O . GLN B 1 146 ? -14.367 -8.703 4.297 1 96.69 146 GLN B O 1
ATOM 3612 N N . ASP B 1 147 ? -13.68 -10.742 4.805 1 97.31 147 ASP B N 1
ATOM 3613 C CA . ASP B 1 147 ? -12.367 -10.547 4.203 1 97.31 147 ASP B CA 1
ATOM 3614 C C . ASP B 1 147 ? -12.453 -10.539 2.68 1 97.31 147 ASP B C 1
ATOM 3616 O O . ASP B 1 147 ? -11.703 -9.82 2.01 1 97.31 147 ASP B O 1
ATOM 3620 N N . ALA B 1 148 ? -13.328 -11.398 2.189 1 97.88 148 ALA B N 1
ATOM 3621 C CA . ALA B 1 148 ? -13.555 -11.391 0.747 1 97.88 148 ALA B CA 1
ATOM 3622 C C . ALA B 1 148 ? -14.023 -10.016 0.271 1 97.88 148 ALA B C 1
ATOM 3624 O O . ALA B 1 148 ? -13.57 -9.523 -0.768 1 97.88 148 ALA B O 1
ATOM 3625 N N . PHE B 1 149 ? -14.93 -9.43 1.049 1 98.19 149 PHE B N 1
ATOM 3626 C CA . PHE B 1 149 ? -15.422 -8.102 0.717 1 98.19 149 PHE B CA 1
ATOM 3627 C C . PHE B 1 149 ? -14.273 -7.109 0.61 1 98.19 149 PHE B C 1
ATOM 3629 O O . PHE B 1 149 ? -14.195 -6.34 -0.35 1 98.19 149 PHE B O 1
ATOM 3636 N N . THR B 1 150 ? -13.398 -7.16 1.534 1 97.25 150 THR B N 1
ATOM 3637 C CA . THR B 1 150 ? -12.266 -6.242 1.577 1 97.25 150 THR B CA 1
ATOM 3638 C C . THR B 1 150 ? -11.398 -6.398 0.332 1 97.25 150 THR B C 1
ATOM 3640 O O . THR B 1 150 ? -11.062 -5.41 -0.326 1 97.25 150 THR B O 1
ATOM 3643 N N . GLN B 1 151 ? -11.078 -7.59 -0.01 1 97.12 151 GLN B N 1
ATOM 3644 C CA . GLN B 1 151 ? -10.203 -7.848 -1.145 1 97.12 151 GLN B CA 1
ATOM 3645 C C . GLN B 1 151 ? -10.883 -7.496 -2.463 1 97.12 151 GLN B C 1
ATOM 3647 O O . GLN B 1 151 ? -10.273 -6.898 -3.348 1 97.12 151 GLN B O 1
ATOM 3652 N N . ILE B 1 152 ? -12.141 -7.836 -2.545 1 98.25 152 ILE B N 1
ATOM 3653 C CA . ILE B 1 152 ? -12.883 -7.559 -3.77 1 98.25 152 ILE B CA 1
ATOM 3654 C C . ILE B 1 152 ? -13.062 -6.055 -3.932 1 98.25 152 ILE B C 1
ATOM 3656 O O . ILE B 1 152 ? -12.984 -5.527 -5.043 1 98.25 152 ILE B O 1
ATOM 3660 N N . HIS B 1 153 ? -13.328 -5.41 -2.846 1 98.25 153 HIS B N 1
ATOM 3661 C CA . HIS B 1 153 ? -13.438 -3.955 -2.895 1 98.25 153 HIS B CA 1
ATOM 3662 C C . HIS B 1 153 ? -12.133 -3.318 -3.35 1 98.25 153 HIS B C 1
ATOM 3664 O O . HIS B 1 153 ? -12.133 -2.395 -4.168 1 98.25 153 HIS B O 1
ATOM 3670 N N . HIS B 1 154 ? -11.031 -3.787 -2.871 1 96.94 154 HIS B N 1
ATOM 3671 C CA . HIS B 1 154 ? -9.727 -3.328 -3.32 1 96.94 154 HIS B CA 1
ATOM 3672 C C . HIS B 1 154 ? -9.531 -3.592 -4.809 1 96.94 154 HIS B C 1
ATOM 3674 O O . HIS B 1 154 ? -9.062 -2.717 -5.543 1 96.94 154 HIS B O 1
ATOM 3680 N N . ALA B 1 155 ? -9.859 -4.754 -5.141 1 97.75 155 ALA B N 1
ATOM 3681 C CA . ALA B 1 155 ? -9.734 -5.121 -6.551 1 97.75 155 ALA B CA 1
ATOM 3682 C C . ALA B 1 155 ? -10.555 -4.188 -7.434 1 97.75 155 ALA B C 1
ATOM 3684 O O . ALA B 1 155 ? -10.078 -3.721 -8.469 1 97.75 155 ALA B O 1
ATOM 3685 N N . LEU B 1 156 ? -11.758 -3.947 -6.984 1 97.94 156 LEU B N 1
ATOM 3686 C CA . LEU B 1 156 ? -12.664 -3.082 -7.738 1 97.94 156 LEU B CA 1
ATOM 3687 C C . LEU B 1 156 ? -12.094 -1.669 -7.844 1 97.94 156 LEU B C 1
ATOM 3689 O O . LEU B 1 156 ? -12.234 -1.016 -8.883 1 97.94 156 LEU B O 1
ATOM 3693 N N . THR B 1 157 ? -11.484 -1.213 -6.84 1 96.94 157 THR B N 1
ATOM 3694 C CA . THR B 1 157 ? -10.852 0.101 -6.855 1 96.94 157 THR B CA 1
ATOM 3695 C C . THR B 1 157 ? -9.703 0.14 -7.863 1 96.94 157 THR B C 1
ATOM 3697 O O . THR B 1 157 ? -9.539 1.128 -8.578 1 96.94 157 THR B O 1
ATOM 3700 N N . HIS B 1 158 ? -8.891 -0.901 -7.922 1 96.44 158 HIS B N 1
ATOM 3701 C CA . HIS B 1 158 ? -7.832 -0.981 -8.914 1 96.44 158 HIS B CA 1
ATOM 3702 C C . HIS B 1 158 ? -8.398 -1.036 -10.328 1 96.44 158 HIS B C 1
ATOM 3704 O O . HIS B 1 158 ? -7.84 -0.443 -11.25 1 96.44 158 HIS B O 1
ATOM 3710 N N . LEU B 1 159 ? -9.477 -1.77 -10.461 1 97.5 159 LEU B N 1
ATOM 3711 C CA . LEU B 1 159 ? -10.156 -1.819 -11.75 1 97.5 159 LEU B CA 1
ATOM 3712 C C . LEU B 1 159 ? -10.648 -0.434 -12.164 1 97.5 159 LEU B C 1
ATOM 3714 O O . LEU B 1 159 ? -10.547 -0.053 -13.328 1 97.5 159 LEU B O 1
ATOM 3718 N N . ALA B 1 160 ? -11.188 0.248 -11.227 1 97.06 160 ALA B N 1
ATOM 3719 C CA . ALA B 1 160 ? -11.625 1.619 -11.469 1 97.06 160 ALA B CA 1
ATOM 3720 C C . ALA B 1 160 ? -10.469 2.5 -11.922 1 97.06 160 ALA B C 1
ATOM 3722 O O . ALA B 1 160 ? -10.594 3.266 -12.875 1 97.06 160 ALA B O 1
ATOM 3723 N N . ARG B 1 161 ? -9.398 2.389 -11.289 1 94.25 161 ARG B N 1
ATOM 3724 C CA . ARG B 1 161 ? -8.227 3.176 -11.641 1 94.25 161 ARG B CA 1
ATOM 3725 C C . ARG B 1 161 ? -7.738 2.83 -13.047 1 94.25 161 ARG B C 1
ATOM 3727 O O . ARG B 1 161 ? -7.352 3.719 -13.812 1 94.25 161 ARG B O 1
ATOM 3734 N N . LEU B 1 162 ? -7.75 1.581 -13.297 1 95.06 162 LEU B N 1
ATOM 3735 C CA . LEU B 1 162 ? -7.352 1.122 -14.625 1 95.06 162 LEU B CA 1
ATOM 3736 C C . LEU B 1 162 ? -8.219 1.764 -15.703 1 95.06 162 LEU B C 1
ATOM 3738 O O . LEU B 1 162 ? -7.707 2.178 -16.75 1 95.06 162 LEU B O 1
ATOM 3742 N N . SER B 1 163 ? -9.461 1.771 -15.453 1 94.69 163 SER B N 1
ATOM 3743 C CA . SER B 1 163 ? -10.375 2.344 -16.438 1 94.69 163 SER B CA 1
ATOM 3744 C C . SER B 1 163 ? -10.086 3.822 -16.672 1 94.69 163 SER B C 1
ATOM 3746 O O . SER B 1 163 ? -10.172 4.309 -17.797 1 94.69 163 SER B O 1
ATOM 3748 N N . VAL B 1 164 ? -9.727 4.543 -15.664 1 92.88 164 VAL B N 1
ATOM 3749 C CA . VAL B 1 164 ? -9.398 5.961 -15.773 1 92.88 164 VAL B CA 1
ATOM 3750 C C . VAL B 1 164 ? -8.102 6.137 -16.547 1 92.88 164 VAL B C 1
ATOM 3752 O O . VAL B 1 164 ? -8.016 6.977 -17.453 1 92.88 164 VAL B O 1
ATOM 3755 N N . LEU B 1 165 ? -7.137 5.336 -16.234 1 91.44 165 LEU B N 1
ATOM 3756 C CA . LEU B 1 165 ? -5.836 5.398 -16.891 1 91.44 165 LEU B CA 1
ATOM 3757 C C . LEU B 1 165 ? -5.965 5.078 -18.375 1 91.44 165 LEU B C 1
ATOM 3759 O O . LEU B 1 165 ? -5.273 5.672 -19.203 1 91.44 165 LEU B O 1
ATOM 3763 N N . GLU B 1 166 ? -6.797 4.156 -18.672 1 90.88 166 GLU B N 1
ATOM 3764 C CA . GLU B 1 166 ? -7.02 3.771 -20.062 1 90.88 166 GLU B CA 1
ATOM 3765 C C . GLU B 1 166 ? -7.547 4.945 -20.891 1 90.88 166 GLU B C 1
ATOM 3767 O O . GLU B 1 166 ? -7.309 5.023 -22.094 1 90.88 166 GLU B O 1
ATOM 3772 N N . ALA B 1 167 ? -8.273 5.773 -20.234 1 88.56 167 ALA B N 1
ATOM 3773 C CA . ALA B 1 167 ? -8.812 6.949 -20.922 1 88.56 167 ALA B CA 1
ATOM 3774 C C . ALA B 1 167 ? -7.75 8.039 -21.062 1 88.56 167 ALA B C 1
ATOM 3776 O O . ALA B 1 167 ? -8.016 9.102 -21.609 1 88.56 167 ALA B O 1
ATOM 3777 N N . GLY B 1 168 ? -6.586 7.766 -20.562 1 83.94 168 GLY B N 1
ATOM 3778 C CA . GLY B 1 168 ? -5.484 8.703 -20.688 1 83.94 168 GLY B CA 1
ATOM 3779 C C . GLY B 1 168 ? -5.492 9.797 -19.641 1 83.94 168 GLY B C 1
ATOM 3780 O O . GLY B 1 168 ? -4.883 10.852 -19.828 1 83.94 168 GLY B O 1
ATOM 3781 N N . ILE B 1 169 ? -6.273 9.547 -18.594 1 84.81 169 ILE B N 1
ATOM 3782 C CA . ILE B 1 169 ? -6.406 10.539 -17.531 1 84.81 169 ILE B CA 1
ATOM 3783 C C . ILE B 1 169 ? -5.828 9.984 -16.234 1 84.81 169 ILE B C 1
ATOM 3785 O O . ILE B 1 169 ? -5.832 8.766 -16.016 1 84.81 169 ILE B O 1
ATOM 3789 N N . HIS B 1 170 ? -5.312 10.875 -15.375 1 83.5 170 HIS B N 1
ATOM 3790 C CA . HIS B 1 170 ? -4.797 10.477 -14.07 1 83.5 170 HIS B CA 1
ATOM 3791 C C . HIS B 1 170 ? -5.926 10.305 -13.055 1 83.5 170 HIS B C 1
ATOM 3793 O O . HIS B 1 170 ? -6.809 11.156 -12.953 1 83.5 170 HIS B O 1
ATOM 3799 N N . PRO B 1 171 ? -5.863 9.234 -12.391 1 89.06 171 PRO B N 1
ATOM 3800 C CA . PRO B 1 171 ? -6.875 9.062 -11.344 1 89.06 171 PRO B CA 1
ATOM 3801 C C . PRO B 1 171 ? -6.789 10.141 -10.258 1 89.06 171 PRO B C 1
ATOM 3803 O O . PRO B 1 171 ? -5.695 10.461 -9.797 1 89.06 171 PRO B O 1
ATOM 3806 N N . GLU B 1 172 ? -7.883 10.617 -9.852 1 87.31 172 GLU B N 1
ATOM 3807 C CA . GLU B 1 172 ? -7.965 11.664 -8.836 1 87.31 172 GLU B CA 1
ATOM 3808 C C . GLU B 1 172 ? -8.281 11.07 -7.465 1 87.31 172 GLU B C 1
ATOM 3810 O O . GLU B 1 172 ? -8.484 9.859 -7.34 1 87.31 172 GLU B O 1
ATOM 3815 N N . ILE B 1 173 ? -8.164 11.953 -6.453 1 86.88 173 ILE B N 1
ATOM 3816 C CA . ILE B 1 173 ? -8.516 11.562 -5.094 1 86.88 173 ILE B CA 1
ATOM 3817 C C . ILE B 1 173 ? -9.992 11.164 -5.035 1 86.88 173 ILE B C 1
ATOM 3819 O O . ILE B 1 173 ? -10.344 10.156 -4.414 1 86.88 173 ILE B O 1
ATOM 3823 N N . VAL B 1 174 ? -10.836 11.977 -5.633 1 92.31 174 VAL B N 1
ATOM 3824 C CA . VAL B 1 174 ? -12.234 11.602 -5.816 1 92.31 174 VAL B CA 1
ATOM 3825 C C . VAL B 1 174 ? -12.375 10.711 -7.047 1 92.31 174 VAL B C 1
ATOM 3827 O O . VAL B 1 174 ? -12.703 11.188 -8.133 1 92.31 174 VAL B O 1
ATOM 3830 N N . LEU B 1 175 ? -12.203 9.492 -6.918 1 95.06 175 LEU B N 1
ATOM 3831 C CA . LEU B 1 175 ? -12.031 8.516 -7.992 1 95.06 175 LEU B CA 1
ATOM 3832 C C . LEU B 1 175 ? -13.375 8.172 -8.625 1 95.06 175 LEU B C 1
ATOM 3834 O O . LEU B 1 175 ? -13.484 8.102 -9.852 1 95.06 175 LEU B O 1
ATOM 3838 N N . TRP B 1 176 ? -14.367 7.961 -7.848 1 96.31 176 TRP B N 1
ATOM 3839 C CA . TRP B 1 176 ? -15.586 7.324 -8.32 1 96.31 176 TRP B CA 1
ATOM 3840 C C . TRP B 1 176 ? -16.422 8.297 -9.148 1 96.31 176 TRP B C 1
ATOM 3842 O O . TRP B 1 176 ? -17.172 7.887 -10.031 1 96.31 176 TRP B O 1
ATOM 3852 N N . LYS B 1 177 ? -16.219 9.555 -8.852 1 94.5 177 LYS B N 1
ATOM 3853 C CA . LYS B 1 177 ? -16.844 10.539 -9.734 1 94.5 177 LYS B CA 1
ATOM 3854 C C . LYS B 1 177 ? -16.266 10.461 -11.141 1 94.5 177 LYS B C 1
ATOM 3856 O O . LYS B 1 177 ? -17.016 10.547 -12.125 1 94.5 177 LYS B O 1
ATOM 3861 N N . GLN B 1 178 ? -15 10.344 -11.211 1 94.31 178 GLN B N 1
ATOM 3862 C CA . GLN B 1 178 ? -14.336 10.148 -12.492 1 94.31 178 GLN B CA 1
ATOM 3863 C C . GLN B 1 178 ? -14.82 8.883 -13.188 1 94.31 178 GLN B C 1
ATOM 3865 O O . GLN B 1 178 ? -15.141 8.898 -14.375 1 94.31 178 GLN B O 1
ATOM 3870 N N . VAL B 1 179 ? -14.945 7.836 -12.492 1 96.5 179 VAL B N 1
ATOM 3871 C CA . VAL B 1 179 ? -15.305 6.527 -13.023 1 96.5 179 VAL B CA 1
ATOM 3872 C C . VAL B 1 179 ? -16.75 6.543 -13.508 1 96.5 179 VAL B C 1
ATOM 3874 O O . VAL B 1 179 ? -17.078 5.934 -14.531 1 96.5 179 VAL B O 1
ATOM 3877 N N . ARG B 1 180 ? -17.578 7.203 -12.734 1 96.06 180 ARG B N 1
ATOM 3878 C CA . ARG B 1 180 ? -18.984 7.301 -13.125 1 96.06 180 ARG B CA 1
ATOM 3879 C C . ARG B 1 180 ? -19.125 7.871 -14.531 1 96.06 180 ARG B C 1
ATOM 3881 O O . ARG B 1 180 ? -19.984 7.43 -15.305 1 96.06 180 ARG B O 1
ATOM 3888 N N . THR B 1 181 ? -18.297 8.766 -14.875 1 95.12 181 THR B N 1
ATOM 3889 C CA . THR B 1 181 ? -18.328 9.43 -16.172 1 95.12 181 THR B CA 1
ATOM 3890 C C . THR B 1 181 ? -17.672 8.57 -17.234 1 95.12 181 THR B C 1
ATOM 3892 O O . THR B 1 181 ? -18.141 8.508 -18.375 1 95.12 181 THR B O 1
ATOM 3895 N N . LEU B 1 182 ? -16.672 7.828 -16.922 1 95.12 182 LEU B N 1
ATOM 3896 C CA . LEU B 1 182 ? -15.82 7.16 -17.906 1 95.12 182 LEU B CA 1
ATOM 3897 C C . LEU B 1 182 ? -16.25 5.707 -18.094 1 95.12 182 LEU B C 1
ATOM 3899 O O . LEU B 1 182 ? -16.078 5.137 -19.172 1 95.12 182 LEU B O 1
ATOM 3903 N N . ASP B 1 183 ? -16.719 5.109 -17.062 1 95.69 183 ASP B N 1
ATOM 3904 C CA . ASP B 1 183 ? -17.016 3.682 -17.078 1 95.69 183 ASP B CA 1
ATOM 3905 C C . ASP B 1 183 ? -18.172 3.352 -16.141 1 95.69 183 ASP B C 1
ATOM 3907 O O . ASP B 1 183 ? -17.953 2.842 -15.039 1 95.69 183 ASP B O 1
ATOM 3911 N N . LEU B 1 184 ? -19.344 3.41 -16.641 1 96.38 184 LEU B N 1
ATOM 3912 C CA . LEU B 1 184 ? -20.562 3.266 -15.852 1 96.38 184 LEU B CA 1
ATOM 3913 C C . LEU B 1 184 ? -20.688 1.847 -15.312 1 96.38 184 LEU B 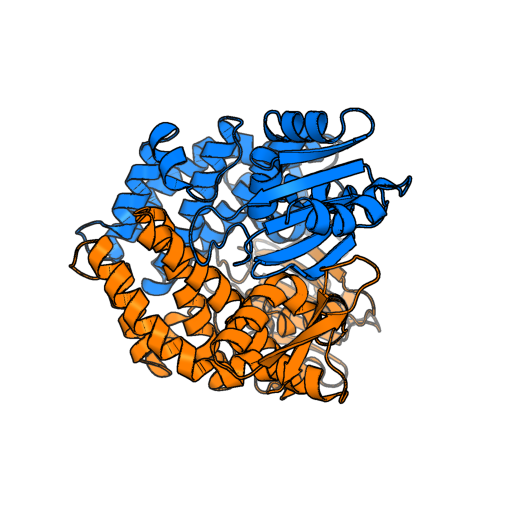C 1
ATOM 3915 O O . LEU B 1 184 ? -21.203 1.644 -14.211 1 96.38 184 LEU B O 1
ATOM 3919 N N . GLU B 1 185 ? -20.234 0.914 -16.047 1 96.62 185 GLU B N 1
ATOM 3920 C CA . GLU B 1 185 ? -20.328 -0.48 -15.625 1 96.62 185 GLU B CA 1
ATOM 3921 C C . GLU B 1 185 ? -19.547 -0.727 -14.336 1 96.62 185 GLU B C 1
ATOM 3923 O O . GLU B 1 185 ? -20.047 -1.352 -13.406 1 96.62 185 GLU B O 1
ATOM 3928 N N . ILE B 1 186 ? -18.359 -0.255 -14.289 1 97.62 186 ILE B N 1
ATOM 3929 C CA . ILE B 1 186 ? -17.516 -0.399 -13.109 1 97.62 186 ILE B CA 1
ATOM 3930 C C . ILE B 1 186 ? -18.141 0.345 -11.93 1 97.62 186 ILE B C 1
ATOM 3932 O O . ILE B 1 186 ? -18.156 -0.156 -10.805 1 97.62 186 ILE B O 1
ATOM 3936 N N . TYR B 1 187 ? -18.688 1.505 -12.25 1 97.75 187 TYR B N 1
ATOM 3937 C CA . TYR B 1 187 ? -19.328 2.291 -11.203 1 97.75 187 TYR B CA 1
ATOM 3938 C C . TYR B 1 187 ? -20.5 1.538 -10.609 1 97.75 187 TYR B C 1
ATOM 3940 O O . TYR B 1 187 ? -20.688 1.521 -9.391 1 97.75 187 TYR B O 1
ATOM 3948 N N . LYS B 1 188 ? -21.266 0.942 -11.406 1 97.19 188 LYS B N 1
ATOM 3949 C CA . LYS B 1 188 ? -22.438 0.204 -10.953 1 97.19 188 LYS B CA 1
ATOM 3950 C C . LYS B 1 188 ? -22.031 -1.003 -10.109 1 97.19 188 LYS B C 1
ATOM 3952 O O . LYS B 1 188 ? -22.734 -1.364 -9.164 1 97.19 188 LYS B O 1
ATOM 3957 N N . LEU B 1 189 ? -20.969 -1.653 -10.461 1 97.56 189 LEU B N 1
ATOM 3958 C CA . LEU B 1 189 ? -20.469 -2.762 -9.656 1 97.56 189 LEU B CA 1
ATOM 3959 C C . LEU B 1 189 ? -20.109 -2.291 -8.25 1 97.56 189 LEU B C 1
ATOM 3961 O O . LEU B 1 189 ? -20.391 -2.977 -7.266 1 97.56 189 LEU B O 1
ATOM 3965 N N . HIS B 1 190 ? -19.453 -1.146 -8.25 1 98 190 HIS B N 1
ATOM 3966 C CA . HIS B 1 190 ? -19.078 -0.6 -6.949 1 98 190 HIS B CA 1
ATOM 3967 C C . HIS B 1 190 ? -20.312 -0.256 -6.121 1 98 190 HIS B C 1
ATOM 3969 O O . HIS B 1 190 ? -20.344 -0.527 -4.918 1 98 190 HIS B O 1
ATOM 3975 N N . GLU B 1 191 ? -21.281 0.318 -6.734 1 96.31 191 GLU B N 1
ATOM 3976 C CA . GLU B 1 191 ? -22.531 0.647 -6.059 1 96.31 191 GLU B CA 1
ATOM 3977 C C . GLU B 1 191 ? -23.219 -0.608 -5.531 1 96.31 191 GLU B C 1
ATOM 3979 O O . GLU B 1 191 ? -23.75 -0.608 -4.418 1 96.31 191 GLU B O 1
ATOM 3984 N N . GLU B 1 192 ? -23.188 -1.608 -6.316 1 96.25 192 GLU B N 1
ATOM 3985 C CA . GLU B 1 192 ? -23.781 -2.877 -5.898 1 96.25 192 GLU B CA 1
ATOM 3986 C C . GLU B 1 192 ? -23.062 -3.447 -4.68 1 96.25 192 GLU B C 1
ATOM 3988 O O . GLU B 1 192 ? -23.703 -3.912 -3.736 1 96.25 192 GLU B O 1
ATOM 3993 N N . LEU B 1 193 ? -21.797 -3.367 -4.688 1 97.38 193 LEU B N 1
ATOM 3994 C CA . LEU B 1 193 ? -20.984 -3.936 -3.611 1 97.38 193 LEU B CA 1
ATOM 3995 C C . LEU B 1 193 ? -21.203 -3.17 -2.311 1 97.38 193 LEU B C 1
ATOM 3997 O O . LEU B 1 193 ? -21.359 -3.777 -1.247 1 97.38 193 LEU B O 1
ATOM 4001 N N . VAL B 1 194 ? -21.25 -1.855 -2.395 1 96.31 194 VAL B N 1
ATOM 4002 C CA . VAL B 1 194 ? -21.188 -1.012 -1.205 1 96.31 194 VAL B CA 1
ATOM 4003 C C . VAL B 1 194 ? -22.609 -0.668 -0.742 1 96.31 194 VAL B C 1
ATOM 4005 O O . VAL B 1 194 ? -22.844 -0.49 0.454 1 96.31 194 VAL B O 1
ATOM 4008 N N . SER B 1 195 ? -23.562 -0.617 -1.636 1 92.56 195 SER B N 1
ATOM 4009 C CA . SER B 1 195 ? -24.891 -0.098 -1.294 1 92.56 195 SER B CA 1
ATOM 4010 C C . SER B 1 195 ? -25.984 -1.05 -1.745 1 92.56 195 SER B C 1
ATOM 4012 O O . SER B 1 195 ? -27.172 -0.702 -1.705 1 92.56 195 SER B O 1
ATOM 4014 N N . GLY B 1 196 ? -25.641 -2.143 -2.201 1 90.88 196 GLY B N 1
ATOM 4015 C CA . GLY B 1 196 ? -26.641 -3.088 -2.635 1 90.88 196 GLY B CA 1
ATOM 4016 C C . GLY B 1 196 ? -27.547 -3.557 -1.508 1 90.88 196 GLY B C 1
ATOM 4017 O O . GLY B 1 196 ? -27.172 -3.479 -0.335 1 90.88 196 GLY B O 1
ATOM 4018 N N . HIS B 1 197 ? -28.688 -4.145 -1.901 1 89.69 197 HIS B N 1
ATOM 4019 C CA . HIS B 1 197 ? -29.688 -4.512 -0.906 1 89.69 197 HIS B CA 1
ATOM 4020 C C . HIS B 1 197 ? -29.656 -6.008 -0.628 1 89.69 197 HIS B C 1
ATOM 4022 O O . HIS B 1 197 ? -30.25 -6.473 0.346 1 89.69 197 HIS B O 1
ATOM 4028 N N . GLU B 1 198 ? -28.875 -6.719 -1.336 1 92.75 198 GLU B N 1
ATOM 4029 C CA . GLU B 1 198 ? -28.766 -8.164 -1.143 1 92.75 198 GLU B CA 1
ATOM 4030 C C . GLU B 1 198 ? -27.844 -8.492 0.026 1 92.75 198 GLU B C 1
ATOM 4032 O O . GLU B 1 198 ? -27.312 -7.59 0.681 1 92.75 198 GLU B O 1
ATOM 4037 N N . SER B 1 199 ? -27.812 -9.805 0.343 1 94.81 199 SER B N 1
ATOM 4038 C CA . SER B 1 199 ? -26.891 -10.242 1.383 1 94.81 199 SER B CA 1
ATOM 4039 C C . SER B 1 199 ? -25.453 -9.984 0.98 1 94.81 199 SER B C 1
ATOM 4041 O O . SER B 1 199 ? -25.141 -9.852 -0.206 1 94.81 199 SER B O 1
ATOM 4043 N N . LEU B 1 200 ? -24.625 -9.867 1.934 1 95.81 200 LEU B N 1
ATOM 4044 C CA . LEU B 1 200 ? -23.219 -9.633 1.678 1 95.81 200 LEU B CA 1
ATOM 4045 C C . LEU B 1 200 ? -22.656 -10.68 0.71 1 95.81 200 LEU B C 1
ATOM 4047 O O . LEU B 1 200 ? -21.953 -10.328 -0.243 1 95.81 200 LEU B O 1
ATOM 4051 N N . GLU B 1 201 ? -22.969 -11.93 0.992 1 96.88 201 GLU B N 1
ATOM 4052 C CA . GLU B 1 201 ? -22.516 -13.023 0.145 1 96.88 201 GLU B CA 1
ATOM 4053 C C . GLU B 1 201 ? -22.969 -12.836 -1.3 1 96.88 201 GLU B C 1
ATOM 4055 O O . GLU B 1 201 ? -22.172 -12.984 -2.23 1 96.88 201 GLU B O 1
ATOM 4060 N N . GLN B 1 202 ? -24.172 -12.508 -1.491 1 97.25 202 GLN B N 1
ATOM 4061 C CA . GLN B 1 202 ? -24.734 -12.336 -2.826 1 97.25 202 GLN B CA 1
ATOM 4062 C C . GLN B 1 202 ? -24.109 -11.133 -3.537 1 97.25 202 GLN B C 1
ATOM 4064 O O . GLN B 1 202 ? -23.828 -11.195 -4.738 1 97.25 202 GLN B O 1
ATOM 4069 N N . ARG B 1 203 ? -23.984 -10.031 -2.824 1 97.56 203 ARG B N 1
ATOM 4070 C CA . ARG B 1 203 ? -23.375 -8.836 -3.404 1 97.56 203 ARG B CA 1
ATOM 4071 C C . ARG B 1 203 ? -21.953 -9.133 -3.889 1 97.56 203 ARG B C 1
ATOM 4073 O O . ARG B 1 203 ? -21.578 -8.75 -5 1 97.56 203 ARG B O 1
ATOM 4080 N N . ILE B 1 204 ? -21.156 -9.828 -3.064 1 98.25 204 ILE B N 1
ATOM 4081 C CA . ILE B 1 204 ? -19.781 -10.172 -3.418 1 98.25 204 ILE B CA 1
ATOM 4082 C C . ILE B 1 204 ? -19.766 -11.07 -4.652 1 98.25 204 ILE B C 1
ATOM 4084 O O . ILE B 1 204 ? -19 -10.852 -5.582 1 98.25 204 ILE B O 1
ATOM 4088 N N . HIS B 1 205 ? -20.656 -12.023 -4.621 1 97.94 205 HIS B N 1
ATOM 4089 C CA . HIS B 1 205 ? -20.734 -12.969 -5.727 1 97.94 205 HIS B CA 1
ATOM 4090 C C . HIS B 1 205 ? -21.047 -12.258 -7.039 1 97.94 205 HIS B C 1
ATOM 4092 O O . HIS B 1 205 ? -20.391 -12.516 -8.055 1 97.94 205 HIS B O 1
ATOM 4098 N N . LEU B 1 206 ? -22.047 -11.406 -7.016 1 97.44 206 LEU B N 1
ATOM 4099 C CA . LEU B 1 206 ? -22.438 -10.648 -8.203 1 97.44 206 LEU B CA 1
ATOM 4100 C C . LEU B 1 206 ? -21.266 -9.82 -8.727 1 97.44 206 LEU B C 1
ATOM 4102 O O . LEU B 1 206 ? -21.031 -9.766 -9.938 1 97.44 206 LEU B O 1
ATOM 4106 N N . VAL B 1 207 ? -20.578 -9.219 -7.84 1 98.12 207 VAL B N 1
ATOM 4107 C CA . VAL B 1 207 ? -19.469 -8.352 -8.227 1 98.12 207 VAL B CA 1
ATOM 4108 C C . VAL B 1 207 ? -18.312 -9.188 -8.781 1 98.12 207 VAL B C 1
ATOM 4110 O O . VAL B 1 207 ? -17.656 -8.797 -9.742 1 98.12 207 VAL B O 1
ATOM 4113 N N . ILE B 1 208 ? -18.047 -10.367 -8.18 1 98.06 208 ILE B N 1
ATOM 4114 C CA . ILE B 1 208 ? -17.016 -11.281 -8.672 1 98.06 208 ILE B CA 1
ATOM 4115 C C . ILE B 1 208 ? -17.297 -11.648 -10.125 1 98.06 208 ILE B C 1
ATOM 4117 O O . ILE B 1 208 ? -16.406 -11.586 -10.969 1 98.06 208 ILE B O 1
ATOM 4121 N N . ILE B 1 209 ? -18.531 -11.969 -10.422 1 97.12 209 ILE B N 1
ATOM 4122 C CA . ILE B 1 209 ? -18.922 -12.344 -11.773 1 97.12 209 ILE B CA 1
ATOM 4123 C C . ILE B 1 209 ? -18.703 -11.172 -12.727 1 97.12 209 ILE B C 1
ATOM 4125 O O . ILE B 1 209 ? -18.109 -11.344 -13.805 1 97.12 209 ILE B O 1
ATOM 4129 N N . GLY B 1 210 ? -19.188 -10 -12.352 1 97 210 GLY B N 1
ATOM 4130 C CA . GLY B 1 210 ? -19 -8.82 -13.18 1 97 210 GLY B CA 1
ATOM 4131 C C . GLY B 1 210 ? -17.547 -8.477 -13.414 1 97 210 GLY B C 1
ATOM 4132 O O . GLY B 1 210 ? -17.156 -8.125 -14.531 1 97 210 GLY B O 1
ATOM 4133 N N . MET B 1 211 ? -16.75 -8.578 -12.367 1 97.31 211 MET B N 1
ATOM 4134 C CA . MET B 1 211 ? -15.328 -8.234 -12.453 1 97.31 211 MET B CA 1
ATOM 4135 C C . MET B 1 211 ? -14.578 -9.219 -13.336 1 97.31 211 MET B C 1
ATOM 4137 O O . MET B 1 211 ? -13.641 -8.844 -14.039 1 97.31 211 MET B O 1
ATOM 4141 N N . GLU B 1 212 ? -14.938 -10.477 -13.281 1 94.88 212 GLU B N 1
ATOM 4142 C CA . GLU B 1 212 ? -14.305 -11.477 -14.141 1 94.88 212 GLU B CA 1
ATOM 4143 C C . GLU B 1 212 ? -14.414 -11.086 -15.609 1 94.88 212 GLU B C 1
ATOM 4145 O O . GLU B 1 212 ? -13.453 -11.211 -16.359 1 94.88 212 GLU B O 1
ATOM 4150 N N . HIS B 1 213 ? -15.531 -10.656 -15.93 1 94.38 213 HIS B N 1
ATOM 4151 C CA . HIS B 1 213 ? -15.773 -10.219 -17.297 1 94.38 213 HIS B CA 1
ATOM 4152 C C . HIS B 1 213 ? -14.953 -8.977 -17.641 1 94.38 213 HIS B C 1
ATOM 4154 O O . HIS B 1 213 ? -14.328 -8.914 -18.688 1 94.38 213 HIS B O 1
ATOM 4160 N N . LEU B 1 214 ? -14.93 -8.055 -16.781 1 95.62 214 LEU B N 1
ATOM 4161 C CA . LEU B 1 214 ? -14.266 -6.777 -17.031 1 95.62 214 LEU B CA 1
ATOM 4162 C C . LEU B 1 214 ? -12.75 -6.945 -17.062 1 95.62 214 LEU B C 1
ATOM 4164 O O . LEU B 1 214 ? -12.062 -6.25 -17.797 1 95.62 214 LEU B O 1
ATOM 4168 N N . ILE B 1 215 ? -12.219 -7.828 -16.234 1 95.69 215 ILE B N 1
ATOM 4169 C CA . ILE B 1 215 ? -10.781 -8.109 -16.188 1 95.69 215 ILE B CA 1
ATOM 4170 C C . ILE B 1 215 ? -10.312 -8.602 -17.562 1 95.69 215 ILE B C 1
ATOM 4172 O O . ILE B 1 215 ? -9.227 -8.242 -18.016 1 95.69 215 ILE B O 1
ATOM 4176 N N . GLN B 1 216 ? -11.156 -9.289 -18.234 1 92.62 216 GLN B N 1
ATOM 4177 C CA . GLN B 1 216 ? -10.789 -9.812 -19.547 1 92.62 216 GLN B CA 1
ATOM 4178 C C . GLN B 1 216 ? -10.531 -8.688 -20.531 1 92.62 216 GLN B C 1
ATOM 4180 O O . GLN B 1 216 ? -9.625 -8.781 -21.375 1 92.62 216 GLN B O 1
ATOM 4185 N N . SER B 1 217 ? -11.266 -7.688 -20.438 1 90.94 217 SER B N 1
ATOM 4186 C CA . SER B 1 217 ? -11.133 -6.578 -21.375 1 90.94 217 SER B CA 1
ATOM 4187 C C . SER B 1 217 ? -9.906 -5.73 -21.062 1 90.94 217 SER B C 1
ATOM 4189 O O . SER B 1 217 ? -9.477 -4.922 -21.891 1 90.94 217 SER B O 1
ATOM 4191 N N . LYS B 1 218 ? -9.32 -5.945 -19.891 1 93.44 218 LYS B N 1
ATOM 4192 C CA . LYS B 1 218 ? -8.203 -5.121 -19.453 1 93.44 218 LYS B CA 1
ATOM 4193 C C . LYS B 1 218 ? -6.879 -5.871 -19.594 1 93.44 218 LYS B C 1
ATOM 4195 O O . LYS B 1 218 ? -5.812 -5.316 -19.328 1 93.44 218 LYS B O 1
ATOM 4200 N N . VAL B 1 219 ? -6.879 -7.023 -20.125 1 93.31 219 VAL B N 1
ATOM 4201 C CA . VAL B 1 219 ? -5.703 -7.887 -20.141 1 93.31 219 VAL B CA 1
ATOM 4202 C C . VAL B 1 219 ? -4.609 -7.258 -21 1 93.31 219 VAL B C 1
ATOM 4204 O O . VAL B 1 219 ? -3.486 -7.051 -20.547 1 93.31 219 VAL B O 1
ATOM 4207 N N . LEU B 1 220 ? -4.934 -6.875 -22.125 1 91.56 220 LEU B N 1
ATOM 4208 C CA . LEU B 1 220 ? -3.91 -6.406 -23.062 1 91.56 220 LEU B CA 1
ATOM 4209 C C . LEU B 1 220 ? -3.34 -5.066 -22.609 1 91.56 220 LEU B C 1
ATOM 4211 O O . LEU B 1 220 ? -2.125 -4.93 -22.438 1 91.56 220 LEU B O 1
ATOM 4215 N N . PRO B 1 221 ? -4.207 -4.113 -22.297 1 91.81 221 PRO B N 1
ATOM 4216 C CA . PRO B 1 221 ? -3.633 -2.863 -21.797 1 91.81 221 PRO B CA 1
ATOM 4217 C C . PRO B 1 221 ? -2.828 -3.057 -20.516 1 91.81 221 PRO B C 1
ATOM 4219 O O . PRO B 1 221 ? -1.81 -2.391 -20.312 1 91.81 221 PRO B O 1
ATOM 4222 N N . GLY B 1 222 ? -3.244 -3.977 -19.734 1 94.69 222 GLY B N 1
ATOM 4223 C CA . GLY B 1 222 ? -2.637 -4.164 -18.422 1 94.69 222 GLY B CA 1
ATOM 4224 C C . GLY B 1 222 ? -1.379 -5.008 -18.469 1 94.69 222 GLY B C 1
ATOM 4225 O O . GLY B 1 222 ? -0.631 -5.066 -17.5 1 94.69 222 GLY B O 1
ATOM 4226 N N . THR B 1 223 ? -1.088 -5.641 -19.609 1 96 223 THR B N 1
ATOM 4227 C CA . THR B 1 223 ? 0.041 -6.562 -19.625 1 96 223 THR B CA 1
ATOM 4228 C C . THR B 1 223 ? 0.983 -6.246 -20.781 1 96 223 THR B C 1
ATOM 4230 O O . THR B 1 223 ? 1.93 -6.992 -21.047 1 96 223 THR B O 1
ATOM 4233 N N . LEU B 1 224 ? 0.718 -5.18 -21.422 1 95 224 LEU B N 1
ATOM 4234 C CA . LEU B 1 224 ? 1.481 -4.828 -22.609 1 95 224 LEU B CA 1
ATOM 4235 C C . LEU B 1 224 ? 2.953 -4.613 -22.266 1 95 224 LEU B C 1
ATOM 4237 O O . LEU B 1 224 ? 3.836 -4.977 -23.047 1 95 224 LEU B O 1
ATOM 4241 N N . LEU B 1 225 ? 3.246 -3.99 -21.156 1 95.56 225 LEU B N 1
ATOM 4242 C CA . LEU B 1 225 ? 4.625 -3.762 -20.75 1 95.56 225 LEU B CA 1
ATOM 4243 C C . LEU B 1 225 ? 5.383 -5.082 -20.641 1 95.56 225 LEU B C 1
ATOM 4245 O O . LEU B 1 225 ? 6.512 -5.195 -21.125 1 95.56 225 LEU B O 1
ATOM 4249 N N . LEU B 1 226 ? 4.777 -6.035 -20 1 96.56 226 LEU B N 1
ATOM 4250 C CA . LEU B 1 226 ? 5.395 -7.348 -19.844 1 96.56 226 LEU B CA 1
ATOM 4251 C C . LEU B 1 226 ? 5.578 -8.023 -21.188 1 96.56 226 LEU B C 1
ATOM 4253 O O . LEU B 1 226 ? 6.664 -8.523 -21.5 1 96.56 226 LEU B O 1
ATOM 4257 N N . LEU B 1 227 ? 4.555 -8 -22 1 96.25 227 LEU B N 1
ATOM 4258 C CA . LEU B 1 227 ? 4.59 -8.672 -23.297 1 96.25 227 LEU B CA 1
ATOM 4259 C C . LEU B 1 227 ? 5.648 -8.055 -24.203 1 96.25 227 LEU B C 1
ATOM 4261 O O . LEU B 1 227 ? 6.406 -8.766 -24.859 1 96.25 227 LEU B O 1
ATOM 4265 N N . GLN B 1 228 ? 5.691 -6.781 -24.188 1 95.56 228 GLN B N 1
ATOM 4266 C CA . GLN B 1 228 ? 6.699 -6.094 -25 1 95.56 228 GLN B CA 1
ATOM 4267 C C . GLN B 1 228 ? 8.102 -6.402 -24.484 1 95.56 228 GLN B C 1
ATOM 4269 O O . GLN B 1 228 ? 9.039 -6.543 -25.281 1 95.56 228 GLN B O 1
ATOM 4274 N N . THR B 1 229 ? 8.242 -6.445 -23.188 1 96.31 229 THR B N 1
ATOM 4275 C CA . THR B 1 229 ? 9.523 -6.805 -22.609 1 96.31 229 THR B CA 1
ATOM 4276 C C . THR B 1 229 ? 9.938 -8.211 -23.031 1 96.31 229 THR B C 1
ATOM 4278 O O . THR B 1 229 ? 11.094 -8.438 -23.406 1 96.31 229 THR B O 1
ATOM 4281 N N . MET B 1 230 ? 9.047 -9.109 -23 1 96.69 230 MET B N 1
ATOM 4282 C CA . MET B 1 230 ? 9.328 -10.5 -23.344 1 96.69 230 MET B CA 1
ATOM 4283 C C . MET B 1 230 ? 9.688 -10.633 -24.812 1 96.69 230 MET B C 1
ATOM 4285 O O . MET B 1 230 ? 10.375 -11.578 -25.219 1 96.69 230 MET B O 1
ATOM 4289 N N . GLN B 1 231 ? 9.234 -9.711 -25.578 1 96.06 231 GLN B N 1
ATOM 4290 C CA . GLN B 1 231 ? 9.492 -9.75 -27.016 1 96.06 231 GLN B CA 1
ATOM 4291 C C . GLN B 1 231 ? 10.922 -9.305 -27.328 1 96.06 231 GLN B C 1
ATOM 4293 O O . GLN B 1 231 ? 11.383 -9.438 -28.469 1 96.06 231 GLN B O 1
ATOM 4298 N N . GLN B 1 232 ? 11.578 -8.766 -26.391 1 95.62 232 GLN B N 1
ATOM 4299 C CA . GLN B 1 232 ? 12.922 -8.242 -26.609 1 95.62 232 GLN B CA 1
ATOM 4300 C C . GLN B 1 232 ? 13.891 -9.359 -27 1 95.62 232 GLN B C 1
ATOM 4302 O O . GLN B 1 232 ? 14.977 -9.094 -27.516 1 95.62 232 GLN B O 1
ATOM 4307 N N . ARG B 1 233 ? 13.555 -10.617 -26.719 1 92.19 233 ARG B N 1
ATOM 4308 C CA . ARG B 1 233 ? 14.367 -11.734 -27.188 1 92.19 233 ARG B CA 1
ATOM 4309 C C . ARG B 1 233 ? 13.492 -12.914 -27.594 1 92.19 233 ARG B C 1
ATOM 4311 O O . ARG B 1 233 ? 12.32 -12.984 -27.203 1 92.19 233 ARG B O 1
ATOM 4318 N N . ASP B 1 234 ? 14.086 -13.82 -28.344 1 91.62 234 ASP B N 1
ATOM 4319 C CA . ASP B 1 234 ? 13.336 -14.938 -28.922 1 91.62 234 ASP B CA 1
ATOM 4320 C C . ASP B 1 234 ? 13.328 -16.141 -27.969 1 91.62 234 ASP B C 1
ATOM 4322 O O . ASP B 1 234 ? 12.383 -16.922 -27.953 1 91.62 234 ASP B O 1
ATOM 4326 N N . GLU B 1 235 ? 14.242 -16.219 -27.125 1 95.06 235 GLU B N 1
ATOM 4327 C CA . GLU B 1 235 ? 14.352 -17.344 -26.203 1 95.06 235 GLU B CA 1
ATOM 4328 C C . GLU B 1 235 ? 13.398 -17.188 -25.016 1 95.06 235 GLU B C 1
ATOM 4330 O O . GLU B 1 235 ? 13.141 -16.062 -24.562 1 95.06 235 GLU B O 1
ATOM 4335 N N . PRO B 1 236 ? 12.891 -18.328 -24.531 1 97.31 236 PRO B N 1
ATOM 4336 C CA . PRO B 1 236 ? 12.023 -18.266 -23.359 1 97.31 236 PRO B CA 1
ATOM 4337 C C . PRO B 1 236 ? 12.703 -17.609 -22.156 1 97.31 236 PRO B C 1
ATOM 4339 O O . PRO B 1 236 ? 13.906 -17.781 -21.969 1 97.31 236 PRO B O 1
ATOM 4342 N N . TRP B 1 237 ? 11.875 -16.938 -21.375 1 97.62 237 TRP B N 1
ATOM 4343 C CA . TRP B 1 237 ? 12.375 -16.219 -20.219 1 97.62 237 TRP B CA 1
ATOM 4344 C C . TRP B 1 237 ? 12.227 -17.031 -18.938 1 97.62 237 TRP B C 1
ATOM 4346 O O . TRP B 1 237 ? 11.109 -17.391 -18.547 1 97.62 237 TRP B O 1
ATOM 4356 N N . PRO B 1 238 ? 13.391 -17.391 -18.328 1 97.31 238 PRO B N 1
ATOM 4357 C CA . PRO B 1 238 ? 13.211 -17.828 -16.938 1 97.31 238 PRO B CA 1
ATOM 4358 C C . PRO B 1 238 ? 12.539 -16.781 -16.078 1 97.31 238 PRO B C 1
ATOM 4360 O O . PRO B 1 238 ? 12.781 -15.578 -16.25 1 97.31 238 PRO B O 1
ATOM 4363 N N . PHE B 1 239 ? 11.742 -17.203 -15.133 1 96.56 239 PHE B N 1
ATOM 4364 C CA . PHE B 1 239 ? 10.984 -16.266 -14.32 1 96.56 239 PHE B CA 1
ATOM 4365 C C . PHE B 1 239 ? 11.922 -15.312 -13.578 1 96.56 239 PHE B C 1
ATOM 4367 O O . PHE B 1 239 ? 11.648 -14.117 -13.469 1 96.56 239 PHE B O 1
ATOM 4374 N N . SER B 1 240 ? 13.023 -15.82 -13.094 1 96.38 240 SER B N 1
ATOM 4375 C CA . SER B 1 240 ? 13.984 -15.023 -12.344 1 96.38 240 SER B CA 1
ATOM 4376 C C . SER B 1 240 ? 14.547 -13.883 -13.188 1 96.38 240 SER B C 1
ATOM 4378 O O . SER B 1 240 ? 14.805 -12.789 -12.672 1 96.38 240 SER B O 1
ATOM 4380 N N . GLU B 1 241 ? 14.688 -14.164 -14.461 1 96.5 241 GLU B N 1
ATOM 4381 C CA . GLU B 1 241 ? 15.195 -13.125 -15.359 1 96.5 241 GLU B CA 1
ATOM 4382 C C . GLU B 1 241 ? 14.164 -12.023 -15.578 1 96.5 241 GLU B C 1
ATOM 4384 O O . GLU B 1 241 ? 14.523 -10.852 -15.68 1 96.5 241 GLU B O 1
ATOM 4389 N N . LEU B 1 242 ? 12.906 -12.453 -15.688 1 96.44 242 LEU B N 1
ATOM 4390 C CA . LEU B 1 242 ? 11.844 -11.453 -15.797 1 96.44 242 LEU B CA 1
ATOM 4391 C C . LEU B 1 242 ? 11.797 -10.578 -14.547 1 96.44 242 LEU B C 1
ATOM 4393 O O . LEU B 1 242 ? 11.664 -9.359 -14.648 1 96.44 242 LEU B O 1
ATOM 4397 N N . MET B 1 243 ? 11.992 -11.156 -13.414 1 95.44 243 MET B N 1
ATOM 4398 C CA . MET B 1 243 ? 11.953 -10.445 -12.141 1 95.44 243 MET B CA 1
ATOM 4399 C C . MET B 1 243 ? 13.07 -9.406 -12.062 1 95.44 243 MET B C 1
ATOM 4401 O O . MET B 1 243 ? 12.906 -8.359 -11.438 1 95.44 243 MET B O 1
ATOM 4405 N N . GLU B 1 244 ? 14.141 -9.703 -12.711 1 94.62 244 GLU B N 1
ATOM 4406 C CA . GLU B 1 244 ? 15.328 -8.852 -12.594 1 94.62 244 GLU B CA 1
ATOM 4407 C C . GLU B 1 244 ? 15.398 -7.836 -13.734 1 94.62 244 GLU B C 1
ATOM 4409 O O . GLU B 1 244 ? 16.266 -6.965 -13.742 1 94.62 244 GLU B O 1
ATOM 4414 N N . HIS B 1 245 ? 14.508 -8.008 -14.664 1 95.69 245 HIS B N 1
ATOM 4415 C CA . HIS B 1 245 ? 14.555 -7.105 -15.812 1 95.69 245 HIS B CA 1
ATOM 4416 C C . HIS B 1 245 ? 14.281 -5.664 -15.398 1 95.69 245 HIS B C 1
ATOM 4418 O O . HIS B 1 245 ? 13.336 -5.402 -14.648 1 95.69 245 HIS B O 1
ATOM 4424 N N . PRO B 1 246 ? 14.969 -4.699 -15.875 1 93.75 246 PRO B N 1
ATOM 4425 C CA . PRO B 1 246 ? 14.836 -3.299 -15.469 1 93.75 246 PRO B CA 1
ATOM 4426 C C . PRO B 1 246 ? 13.438 -2.738 -15.734 1 93.75 246 PRO B C 1
ATOM 4428 O O . PRO B 1 246 ? 12.914 -1.972 -14.922 1 93.75 246 PRO B O 1
ATOM 4431 N N . ASN B 1 247 ? 12.805 -3.17 -16.828 1 92.75 247 ASN B N 1
ATOM 4432 C CA . ASN B 1 247 ? 11.492 -2.666 -17.203 1 92.75 247 ASN B CA 1
ATOM 4433 C C . ASN B 1 247 ? 10.406 -3.184 -16.266 1 92.75 247 ASN B C 1
ATOM 4435 O O . ASN B 1 247 ? 9.305 -2.627 -16.219 1 92.75 247 ASN B O 1
ATOM 4439 N N . LEU B 1 248 ? 10.766 -4.246 -15.523 1 95.12 248 LEU B N 1
ATOM 4440 C CA . LEU B 1 248 ? 9.711 -4.934 -14.781 1 95.12 248 LEU B CA 1
ATOM 4441 C C . LEU B 1 248 ? 9.953 -4.832 -13.281 1 95.12 248 LEU B C 1
ATOM 4443 O O . LEU B 1 248 ? 9.273 -5.496 -12.492 1 95.12 248 LEU B O 1
ATOM 4447 N N . GLN B 1 249 ? 10.836 -3.965 -12.93 1 92.88 249 GLN B N 1
ATOM 4448 C CA . GLN B 1 249 ? 11.234 -3.85 -11.531 1 92.88 249 GLN B CA 1
ATOM 4449 C C . GLN B 1 249 ? 10.047 -3.459 -10.656 1 92.88 249 GLN B C 1
ATOM 4451 O O . GLN B 1 249 ? 9.875 -3.994 -9.562 1 92.88 249 GLN B O 1
ATOM 4456 N N . ALA B 1 250 ? 9.211 -2.594 -11.164 1 91.75 250 ALA B N 1
ATOM 4457 C CA . ALA B 1 250 ? 8.07 -2.102 -10.391 1 91.75 250 ALA B CA 1
ATOM 4458 C C . ALA B 1 250 ? 6.996 -3.178 -10.25 1 91.75 250 ALA B C 1
ATOM 4460 O O . ALA B 1 250 ? 6.152 -3.109 -9.352 1 91.75 250 ALA B O 1
ATOM 4461 N N . LEU B 1 251 ? 7.066 -4.18 -11.094 1 93.75 251 LEU B N 1
ATOM 4462 C CA . LEU B 1 251 ? 6.055 -5.23 -11.125 1 93.75 251 LEU B CA 1
ATOM 4463 C C . LEU B 1 251 ? 6.555 -6.488 -10.422 1 93.75 251 LEU B C 1
ATOM 4465 O O . LEU B 1 251 ? 5.844 -7.492 -10.352 1 93.75 251 LEU B O 1
ATOM 4469 N N . LYS B 1 252 ? 7.695 -6.348 -9.844 1 92.94 252 LYS B N 1
ATOM 4470 C CA . LYS B 1 252 ? 8.422 -7.512 -9.336 1 92.94 252 LYS B CA 1
ATOM 4471 C C . LYS B 1 252 ? 7.551 -8.32 -8.383 1 92.94 252 LYS B C 1
ATOM 4473 O O . LYS B 1 252 ? 7.422 -9.539 -8.531 1 92.94 252 LYS B O 1
ATOM 4478 N N . VAL B 1 253 ? 6.902 -7.68 -7.527 1 88.81 253 VAL B N 1
ATOM 4479 C CA . VAL B 1 253 ? 6.164 -8.328 -6.449 1 88.81 253 VAL B CA 1
ATOM 4480 C C . VAL B 1 253 ? 4.934 -9.031 -7.02 1 88.81 253 VAL B C 1
ATOM 4482 O O . VAL B 1 253 ? 4.508 -10.07 -6.504 1 88.81 253 VAL B O 1
ATOM 4485 N N . ASP B 1 254 ? 4.391 -8.555 -8.102 1 91.75 254 ASP B N 1
ATOM 4486 C CA . ASP B 1 254 ? 3.129 -9.07 -8.625 1 91.75 254 ASP B CA 1
ATOM 4487 C C . ASP B 1 254 ? 3.35 -9.836 -9.93 1 91.75 254 ASP B C 1
ATOM 4489 O O . ASP B 1 254 ? 2.393 -10.281 -10.562 1 91.75 254 ASP B O 1
ATOM 4493 N N . LEU B 1 255 ? 4.543 -9.984 -10.289 1 94.5 255 LEU B N 1
ATOM 4494 C CA . LEU B 1 255 ? 4.859 -10.562 -11.586 1 94.5 255 LEU B CA 1
ATOM 4495 C C . LEU B 1 255 ? 4.328 -11.992 -11.688 1 94.5 255 LEU B C 1
ATOM 4497 O O . LEU B 1 255 ? 3.861 -12.414 -12.742 1 94.5 255 LEU B O 1
ATOM 4501 N N . GLY B 1 256 ? 4.418 -12.703 -10.602 1 92.25 256 GLY B N 1
ATOM 4502 C CA . GLY B 1 256 ? 3.928 -14.07 -10.602 1 92.25 256 GLY B CA 1
ATOM 4503 C C . GLY B 1 256 ? 2.457 -14.172 -10.953 1 92.25 256 GLY B C 1
ATOM 4504 O O . GLY B 1 256 ? 2.064 -15.023 -11.75 1 92.25 256 GLY B O 1
ATOM 4505 N N . SER B 1 257 ? 1.711 -13.281 -10.414 1 91.5 257 SER B N 1
ATOM 4506 C CA . SER B 1 257 ? 0.274 -13.266 -10.664 1 91.5 257 SER B CA 1
ATOM 4507 C C . SER B 1 257 ? -0.028 -12.938 -12.125 1 91.5 257 SER B C 1
ATOM 4509 O O . SER B 1 257 ? -0.9 -13.555 -12.742 1 91.5 257 SER B O 1
ATOM 4511 N N . ILE B 1 258 ? 0.685 -12.078 -12.656 1 94.88 258 ILE B N 1
ATOM 4512 C CA . ILE B 1 258 ? 0.466 -11.656 -14.039 1 94.88 258 ILE B CA 1
ATOM 4513 C C . ILE B 1 258 ? 0.825 -12.797 -14.984 1 94.88 258 ILE B C 1
ATOM 4515 O O . ILE B 1 258 ? 0.045 -13.133 -15.883 1 94.88 258 ILE B O 1
ATOM 4519 N N . VAL B 1 259 ? 1.965 -13.336 -14.773 1 95.5 259 VAL B N 1
ATOM 4520 C CA . VAL B 1 259 ? 2.439 -14.406 -15.648 1 95.5 259 VAL B CA 1
ATOM 4521 C C . VAL B 1 259 ? 1.492 -15.602 -15.57 1 95.5 259 VAL B C 1
ATOM 4523 O O . VAL B 1 259 ? 1.1 -16.156 -16.594 1 95.5 259 VAL B O 1
ATOM 4526 N N . GLY B 1 260 ? 1.165 -15.961 -14.336 1 92.06 260 GLY B N 1
ATOM 4527 C CA . GLY B 1 260 ? 0.215 -17.047 -14.172 1 92.06 260 GLY B CA 1
ATOM 4528 C C . GLY B 1 260 ? -1.096 -16.812 -14.898 1 92.06 260 GLY B C 1
ATOM 4529 O O . GLY B 1 260 ? -1.63 -17.719 -15.539 1 92.06 260 GLY B O 1
ATOM 4530 N N . PHE B 1 261 ? -1.565 -15.641 -14.805 1 93.5 261 PHE B N 1
ATOM 4531 C CA . PHE B 1 261 ? -2.807 -15.266 -15.477 1 93.5 261 PHE B CA 1
ATOM 4532 C C . PHE B 1 261 ? -2.666 -15.383 -16.984 1 93.5 261 PHE B C 1
ATOM 4534 O O . PHE B 1 261 ? -3.541 -15.93 -17.656 1 93.5 261 PHE B O 1
ATOM 4541 N N . LEU B 1 262 ? -1.598 -14.852 -17.516 1 95.88 262 LEU B N 1
ATOM 4542 C CA . LEU B 1 262 ? -1.37 -14.859 -18.953 1 95.88 262 LEU B CA 1
ATOM 4543 C C . LEU B 1 262 ? -1.208 -16.281 -19.484 1 95.88 262 LEU B C 1
ATOM 4545 O O . LEU B 1 262 ? -1.613 -16.578 -20.609 1 95.88 262 LEU B O 1
ATOM 4549 N N . VAL B 1 263 ? -0.629 -17.109 -18.719 1 95.19 263 VAL B N 1
ATOM 4550 C CA . VAL B 1 263 ? -0.492 -18.516 -19.094 1 95.19 263 VAL B CA 1
ATOM 4551 C C . VAL B 1 263 ? -1.871 -19.172 -19.172 1 95.19 263 VAL B C 1
ATOM 4553 O O . VAL B 1 263 ? -2.188 -19.859 -20.141 1 95.19 263 VAL B O 1
ATOM 4556 N N . ARG B 1 264 ? -2.674 -18.922 -18.203 1 91.62 264 ARG B N 1
ATOM 4557 C CA . ARG B 1 264 ? -4.016 -19.5 -18.156 1 91.62 264 ARG B CA 1
ATOM 4558 C C . ARG B 1 264 ? -4.859 -19 -19.328 1 91.62 264 ARG B C 1
ATOM 4560 O O . ARG B 1 264 ? -5.688 -19.75 -19.859 1 91.62 264 ARG B O 1
ATOM 4567 N N . LYS B 1 265 ? -4.633 -17.844 -19.75 1 92.56 265 LYS B N 1
ATOM 4568 C CA . LYS B 1 265 ? -5.43 -17.266 -20.812 1 92.56 265 LYS B CA 1
ATOM 4569 C C . LYS B 1 265 ? -4.82 -17.578 -22.188 1 92.56 265 LYS B C 1
ATOM 4571 O O . LYS B 1 265 ? -5.41 -17.25 -23.219 1 92.56 265 LYS B O 1
ATOM 4576 N N . GLY B 1 266 ? -3.621 -18.062 -22.234 1 94.69 266 GLY B N 1
ATOM 4577 C CA . GLY B 1 266 ? -3.027 -18.531 -23.469 1 94.69 266 GLY B CA 1
ATOM 4578 C C . GLY B 1 266 ? -2.189 -17.484 -24.172 1 94.69 266 GLY B C 1
ATOM 4579 O O . GLY B 1 266 ? -1.783 -17.672 -25.312 1 94.69 266 GLY B O 1
ATOM 4580 N N . TYR B 1 267 ? -1.882 -16.375 -23.484 1 95.06 267 TYR B N 1
ATOM 4581 C CA . TYR B 1 267 ? -1.054 -15.336 -24.078 1 95.06 267 TYR B CA 1
ATOM 4582 C C . TYR B 1 267 ? 0.427 -15.672 -23.938 1 95.06 267 TYR B C 1
ATOM 4584 O O . TYR B 1 267 ? 1.247 -15.227 -24.75 1 95.06 267 TYR B O 1
ATOM 4592 N N . VAL B 1 268 ? 0.73 -16.406 -22.906 1 96.69 268 VAL B N 1
ATOM 4593 C CA . VAL B 1 268 ? 2.088 -16.844 -22.594 1 96.69 268 VAL B CA 1
ATOM 4594 C C . VAL B 1 268 ? 2.117 -18.359 -22.438 1 96.69 268 VAL B C 1
ATOM 4596 O O . VAL B 1 268 ? 1.12 -18.953 -22.031 1 96.69 268 VAL B O 1
ATOM 4599 N N . ARG B 1 269 ? 3.152 -18.922 -22.797 1 96.75 269 ARG B N 1
ATOM 4600 C CA . ARG B 1 269 ? 3.285 -20.375 -22.656 1 96.75 269 ARG B CA 1
ATOM 4601 C C . ARG B 1 269 ? 4.5 -20.734 -21.812 1 96.75 269 ARG B C 1
ATOM 4603 O O . ARG B 1 269 ? 5.527 -20.062 -21.875 1 96.75 269 ARG B O 1
ATOM 4610 N N . SER B 1 270 ? 4.332 -21.812 -21.094 1 95.94 270 SER B N 1
ATOM 4611 C CA . SER B 1 270 ? 5.43 -22.359 -20.297 1 95.94 270 SER B CA 1
ATOM 4612 C C . SER B 1 270 ? 6.281 -23.312 -21.109 1 95.94 270 SER B C 1
ATOM 4614 O O . SER B 1 270 ? 5.75 -24.109 -21.891 1 95.94 270 SER B O 1
ATOM 4616 N N . VAL B 1 271 ? 7.543 -23.156 -21 1 97.12 271 VAL B N 1
ATOM 4617 C CA . VAL B 1 271 ? 8.484 -24.031 -21.672 1 97.12 271 VAL B CA 1
ATOM 4618 C C . VAL B 1 271 ? 9.367 -24.734 -20.656 1 97.12 271 VAL B C 1
ATOM 4620 O O . VAL B 1 271 ? 10.008 -24.078 -19.828 1 97.12 271 VAL B O 1
ATOM 4623 N N . ALA B 1 272 ? 9.344 -26 -20.766 1 95.81 272 ALA B N 1
ATOM 4624 C CA . ALA B 1 272 ? 10.148 -26.797 -19.844 1 95.81 272 ALA B CA 1
ATOM 4625 C C . ALA B 1 272 ? 11.562 -27.016 -20.391 1 95.81 272 ALA B C 1
ATOM 4627 O O . ALA B 1 272 ? 11.734 -27.25 -21.594 1 95.81 272 ALA B O 1
ATOM 4628 N N . ARG B 1 273 ? 12.477 -26.859 -19.547 1 94.5 273 ARG B N 1
ATOM 4629 C CA . ARG B 1 273 ? 13.875 -27.141 -19.875 1 94.5 273 ARG B CA 1
ATOM 4630 C C . ARG B 1 273 ? 14.492 -28.109 -18.891 1 94.5 273 ARG B C 1
ATOM 4632 O O . ARG B 1 273 ? 14.266 -28 -17.672 1 94.5 273 ARG B O 1
ATOM 4639 N N . PRO B 1 274 ? 15.242 -29 -19.453 1 91.62 274 PRO B N 1
ATOM 4640 C CA . PRO B 1 274 ? 15.859 -29.953 -18.531 1 91.62 274 PRO B CA 1
ATOM 4641 C C . PRO B 1 274 ? 16.844 -29.312 -17.562 1 91.62 274 PRO B C 1
ATOM 4643 O O . PRO B 1 274 ? 17.469 -28.297 -17.906 1 91.62 274 PRO B O 1
ATOM 4646 N N . THR B 1 275 ? 16.859 -29.859 -16.344 1 92.12 275 THR B N 1
ATOM 4647 C CA . THR B 1 275 ? 17.844 -29.438 -15.359 1 92.12 275 THR B CA 1
ATOM 4648 C C . THR B 1 275 ? 18.812 -30.578 -15.047 1 92.12 275 THR B C 1
ATOM 4650 O O . THR B 1 275 ? 18.734 -31.641 -15.648 1 92.12 275 THR B O 1
ATOM 4653 N N . LYS B 1 276 ? 19.75 -30.344 -14.117 1 86 276 LYS B N 1
ATOM 4654 C CA . LYS B 1 276 ? 20.703 -31.375 -13.703 1 86 276 LYS B CA 1
ATOM 4655 C C . LYS B 1 276 ? 20.016 -32.469 -12.867 1 86 276 LYS B C 1
ATOM 4657 O O . LYS B 1 276 ? 20.484 -33.594 -12.797 1 86 276 LYS B O 1
ATOM 4662 N N . GLY B 1 277 ? 18.906 -32.125 -12.266 1 84.12 277 GLY B N 1
ATOM 4663 C CA . GLY B 1 277 ? 18.156 -33.094 -11.477 1 84.12 277 GLY B CA 1
ATOM 4664 C C . GLY B 1 277 ? 17.25 -33.969 -12.32 1 84.12 277 GLY B C 1
ATOM 4665 O O . GLY B 1 277 ? 16.438 -33.438 -13.094 1 84.12 277 GLY B O 1
ATOM 4666 N N . VAL B 1 278 ? 17.391 -35.281 -12.148 1 83.31 278 VAL B N 1
ATOM 4667 C CA . VAL B 1 278 ? 16.594 -36.219 -12.914 1 83.31 278 VAL B CA 1
ATOM 4668 C C . VAL B 1 278 ? 15.109 -36 -12.609 1 83.31 278 VAL B C 1
ATOM 4670 O O . VAL B 1 278 ? 14.703 -35.969 -11.445 1 83.31 278 VAL B O 1
ATOM 4673 N N . GLY B 1 279 ? 14.32 -35.781 -13.602 1 88.69 279 GLY B N 1
ATOM 4674 C CA . GLY B 1 279 ? 12.883 -35.625 -13.445 1 88.69 279 GLY B CA 1
ATOM 4675 C C . GLY B 1 279 ? 12.469 -34.219 -13.102 1 88.69 279 GLY B C 1
ATOM 4676 O O . GLY B 1 279 ? 11.281 -33.938 -12.875 1 88.69 279 GLY B O 1
ATOM 4677 N N . VAL B 1 280 ? 13.445 -33.375 -12.992 1 93.44 280 VAL B N 1
ATOM 4678 C CA . VAL B 1 280 ? 13.164 -31.969 -12.664 1 93.44 280 VAL B CA 1
ATOM 4679 C C . VAL B 1 280 ? 13.375 -31.094 -13.891 1 93.44 280 VAL B C 1
ATOM 4681 O O . VAL B 1 280 ? 14.438 -31.125 -14.508 1 93.44 280 VAL B O 1
ATOM 4684 N N . GLU B 1 281 ? 12.398 -30.359 -14.25 1 96.38 281 GLU B N 1
ATOM 4685 C CA . GLU B 1 281 ? 12.5 -29.422 -15.359 1 96.38 281 GLU B CA 1
ATOM 4686 C C . GLU B 1 281 ? 12.344 -27.984 -14.883 1 96.38 281 GLU B C 1
ATOM 4688 O O . GLU B 1 281 ? 11.539 -27.703 -13.992 1 96.38 281 GLU B O 1
ATOM 4693 N N . ALA B 1 282 ? 13.211 -27.125 -15.391 1 96.31 282 ALA B N 1
ATOM 4694 C CA . ALA B 1 282 ? 13.031 -25.688 -15.164 1 96.31 282 ALA B CA 1
ATOM 4695 C C . ALA B 1 282 ? 12 -25.109 -16.125 1 96.31 282 ALA B C 1
ATOM 4697 O O . ALA B 1 282 ? 11.961 -25.469 -17.297 1 96.31 282 ALA B O 1
ATOM 4698 N N . ILE B 1 283 ? 11.164 -24.234 -15.617 1 97.25 283 ILE B N 1
ATOM 4699 C CA . ILE B 1 283 ? 10.109 -23.672 -16.453 1 97.25 283 ILE B CA 1
ATOM 4700 C C . ILE B 1 283 ? 10.469 -22.234 -16.844 1 97.25 283 ILE B C 1
ATOM 4702 O O . ILE B 1 283 ? 10.82 -21.438 -15.977 1 97.25 283 ILE B O 1
ATOM 4706 N N . ALA B 1 284 ? 10.469 -21.953 -18.078 1 97.88 284 ALA B N 1
ATOM 4707 C CA . ALA B 1 284 ? 10.609 -20.609 -18.641 1 97.88 284 ALA B CA 1
ATOM 4708 C C . ALA B 1 284 ? 9.359 -20.203 -19.422 1 97.88 284 ALA B C 1
ATOM 4710 O O . ALA B 1 284 ? 8.422 -21 -19.547 1 97.88 284 ALA B O 1
ATOM 4711 N N . TYR B 1 285 ? 9.273 -18.969 -19.766 1 98.06 285 TYR B N 1
ATOM 4712 C CA . TYR B 1 285 ? 8.039 -18.453 -20.359 1 98.06 285 TYR B CA 1
ATOM 4713 C C . TYR B 1 285 ? 8.32 -17.719 -21.672 1 98.06 285 TYR B C 1
ATOM 4715 O O . TYR B 1 285 ? 9.336 -17.031 -21.797 1 98.06 285 TYR B O 1
ATOM 4723 N N . GLU B 1 286 ? 7.496 -17.875 -22.609 1 97.56 286 GLU B N 1
ATOM 4724 C CA . GLU B 1 286 ? 7.555 -17.141 -23.875 1 97.56 286 GLU B CA 1
ATOM 4725 C C . GLU B 1 286 ? 6.16 -16.75 -24.359 1 97.56 286 GLU B C 1
ATOM 4727 O O . GLU B 1 286 ? 5.16 -17.312 -23.891 1 97.56 286 GLU B O 1
ATOM 4732 N N . ILE B 1 287 ? 6.137 -15.75 -25.188 1 95.88 287 ILE B N 1
ATOM 4733 C CA . ILE B 1 287 ? 4.859 -15.328 -25.75 1 95.88 287 ILE B CA 1
ATOM 4734 C C . ILE B 1 287 ? 4.289 -16.438 -26.625 1 95.88 287 ILE B C 1
ATOM 4736 O O . ILE B 1 287 ? 5.023 -17.078 -27.391 1 95.88 287 ILE B O 1
ATOM 4740 N N . ALA B 1 288 ? 3.061 -16.656 -26.469 1 91.75 288 ALA B N 1
ATOM 4741 C CA . ALA B 1 288 ? 2.418 -17.719 -27.234 1 91.75 288 ALA B CA 1
ATOM 4742 C C . ALA B 1 288 ? 2.25 -17.312 -28.688 1 91.75 288 ALA B C 1
ATOM 4744 O O . ALA B 1 288 ? 2.113 -16.141 -29 1 91.75 288 ALA B O 1
#

InterPro domains:
  IPR029348 Nucleotidyltransferase-like domain [PF14540] (1-117)
  IPR036388 Winged helix-like DNA-binding domain superfamily [G3DSA:1.10.10.10] (233-287)
  IPR041143 YgxA-like, helix-turn-helix domain [PF18576] (226-286)
  IPR043519 Nucleotidyltransferase superfamily [G3DSA:3.30.460.10] (1-113)
  IPR054515 YgxA-like, substrate binding domain [PF22339] (120-218)

Nearest PDB structures (foldseek):
  3c18-assembly2_C  TM=8.660E-01  e=3.053E-33  Exiguobacterium sibiricum 255-15
  6un8-assembly1_A  TM=6.833E-01  e=1.741E-06  Staphylococcus aureus
  1orj-assembly2_B  TM=5.641E-01  e=7.300E+00  Aquifex aeolicus VF5
  6iui-assembly2_B  TM=5.486E-01  e=8.084E+00  Rattus norvegicus
  1orj-assembly1_A  TM=5.376E-01  e=8.507E+00  Aquifex aeolicus VF5

Radius of gyration: 24.89 Å; Cα contacts (8 Å, |Δi|>4): 986; chains: 2; bounding box: 57×77×55 Å